Protein AF-A0A3D3BST7-F1 (afdb_monomer_lite)

Secondary structure (DSSP, 8-state):
-HHHHHHHHHHSHHHHHHHHHHHHHHSSS--SSHHHHHHHHHHHHHHHHHHHS-TT--S--SHHHHHHHHHHHHHHHHHHHHSTTTTTSPPPPP-HHHHHHHHHHHHHHHHHHGGGTT--HHHHHHHHHHH-THHHHHHHHHHHHHHTTSSS-B-TTSSBBTTTTS-HHHHHHHHHHHHHHT-S---TGGGHHHHHHHHHHHHHHHHHHHHHHHHHHHHHHHHHH-GGGHHHHHHHHHHHHHHHHHHSTHHHHHHTTTHHHHHHHHHHHHHHHHHHSSHHHHHHTHHHHHHHHHHHHHTT-GGGGGGGHHHHHHHHHHHHHH-HHHHHHHHHHHHHHHHHHHHHHHHHHHHHHT-SSHHHHHHHHHH--S-PPP--HHHHHHHHHHHHHHHHHS---HHHHHHHHHHHHHHHHHHHHHHHHHHHTT--TTT-HHHHHHHHHHHHHHHHHHHHHHHHHHHHHGGGS-HHHHHHHHHHHHHHHHHHHHTTT---S--GGGS---HHHHHHHHHHHHHH-HHHHHHHHHHHHTTTT-TTSEEEETT-S-HHHHHHHHHHH---BHHHHHHHHHS-SS--HHHHHHHHHHHHHH-TT--EEEE-SSHHHHHHHHHHHTTS-TTTEEE---

Foldseek 3Di:
DLVVLLVCCVVPLLVSVVVLLVCQQWQALDDQASLRSSLLSVLLLLLVLCVQAPQVDPRFLASVSLSVSSNVSSVVSNVNCVPPSSVPRDGHDHDPLNVVLVVLLVVQLCLQCVLVPPDDLLLLLLLLVLLALCLLLLLLQLQQCQVVSGSAGAAPLRFGFLSSLAQNSLSSVLNSVCCSPPNHDQASSSCSSSSSNSLSNLLSSLLSLLLVLLLVLLLVQCCVPPVVCSNQLSVQLSVLSSLCQQQAFSLSCSSLSVSLLSNLLSLLLSLLLQCQLDLVSLQPSVLSSLLSSLSSSCSRPNLLNQLSVLSLVSSLVSNCVVPVVRSVVSNCVSCVVNVVSSVVSVVSNCVSVVHPDDVVVLLVLLLALDRAGFFQLVLLLCLLVLQQVLLVPGPGPVRNSCSRNSSLVSLQVQLVSSQVSNVSNVHDSCSRRRSVSSSVSSNSSRSSVVSSVLSNVLSVVCVPDDPVVSVVVSVVCSVVSQCNRHPHPRPDDDDDPPDPRRNSVVSSVSSNVSSVVSVLSCLLVVQLVLCLVPLNAQGQAALDQALSSSSSSNSSNYRDHSLQNVCSVPQDPPCYDDVSLVVVVVSCVVDVSAAHEYEYPDVVRLVVNCVSPVPPDNNRYHDRDD

Structure (mmCIF, N/CA/C/O backbone):
data_AF-A0A3D3BST7-F1
#
_entry.id   AF-A0A3D3BST7-F1
#
loop_
_atom_site.group_PDB
_atom_site.id
_atom_site.type_symbol
_atom_site.label_atom_id
_atom_site.label_alt_id
_atom_site.label_comp_id
_atom_site.label_asym_id
_atom_site.label_entity_id
_atom_site.label_seq_id
_atom_site.pdbx_PDB_ins_code
_atom_site.Cartn_x
_atom_site.Cartn_y
_atom_site.Cartn_z
_atom_site.occupancy
_atom_site.B_iso_or_equiv
_atom_site.auth_seq_id
_atom_site.auth_comp_id
_atom_site.auth_asym_id
_atom_site.auth_atom_id
_atom_site.pdbx_PDB_model_num
ATOM 1 N N . MET A 1 1 ? -25.313 -20.152 1.873 1.00 79.75 1 MET A N 1
ATOM 2 C CA . MET A 1 1 ? -24.412 -19.038 1.507 1.00 79.75 1 MET A CA 1
ATOM 3 C C . MET A 1 1 ? -22.968 -19.513 1.411 1.00 79.75 1 MET A C 1
ATOM 5 O O . MET A 1 1 ? -22.490 -19.600 0.298 1.00 79.75 1 MET A O 1
ATOM 9 N N . ALA A 1 2 ? -22.305 -19.915 2.504 1.00 82.81 2 ALA A N 1
ATOM 10 C CA . ALA A 1 2 ? -20.903 -20.352 2.436 1.00 82.81 2 ALA A CA 1
ATOM 11 C C . ALA A 1 2 ? -20.659 -21.546 1.494 1.00 82.81 2 ALA A C 1
ATOM 13 O O . ALA A 1 2 ? -19.748 -21.493 0.681 1.00 82.81 2 ALA A O 1
ATOM 14 N N . VAL A 1 3 ? -21.521 -22.571 1.541 1.00 86.75 3 VAL A N 1
ATOM 15 C CA . VAL A 1 3 ? -21.468 -23.703 0.596 1.00 86.75 3 VAL A CA 1
ATOM 16 C C . VAL A 1 3 ? -21.628 -23.223 -0.848 1.00 86.75 3 VAL A C 1
ATOM 18 O O . VAL A 1 3 ? -20.828 -23.590 -1.690 1.00 86.75 3 VAL A O 1
ATOM 21 N N . LEU A 1 4 ? -22.595 -22.336 -1.117 1.00 89.62 4 LEU A N 1
ATOM 22 C CA . LEU A 1 4 ? -22.795 -21.748 -2.445 1.00 89.62 4 LEU A CA 1
ATOM 23 C C . LEU A 1 4 ? -21.565 -20.955 -2.911 1.00 89.62 4 LEU A C 1
ATOM 25 O O . LEU A 1 4 ? -21.159 -21.106 -4.053 1.00 89.62 4 LEU A O 1
ATOM 29 N N . ALA A 1 5 ? -20.961 -20.143 -2.037 1.00 89.50 5 ALA A N 1
ATOM 30 C CA . ALA A 1 5 ? -19.743 -19.399 -2.348 1.00 89.50 5 ALA A CA 1
ATOM 31 C C . ALA A 1 5 ? -18.591 -20.351 -2.700 1.00 89.50 5 ALA A C 1
ATOM 33 O O . ALA A 1 5 ? -17.942 -20.155 -3.719 1.00 89.50 5 ALA A O 1
ATOM 34 N N . ILE A 1 6 ? -18.396 -21.415 -1.911 1.00 92.56 6 ILE A N 1
ATOM 35 C CA . ILE A 1 6 ? -17.398 -22.457 -2.186 1.00 92.56 6 ILE A CA 1
ATOM 36 C C . ILE A 1 6 ? -17.685 -23.125 -3.531 1.00 92.56 6 ILE A C 1
ATOM 38 O O . IL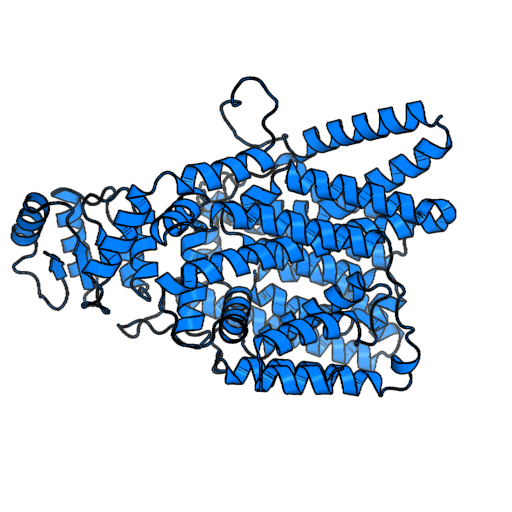E A 1 6 ? -16.806 -23.161 -4.379 1.00 92.56 6 ILE A O 1
ATOM 42 N N . THR A 1 7 ? -18.906 -23.600 -3.778 1.00 94.12 7 THR A N 1
ATOM 43 C CA . THR A 1 7 ? -19.263 -24.222 -5.061 1.00 94.12 7 THR A CA 1
ATOM 44 C C . THR A 1 7 ? -18.997 -23.276 -6.234 1.00 94.12 7 THR A C 1
ATOM 46 O O . THR A 1 7 ? -18.395 -23.680 -7.225 1.00 94.12 7 THR A O 1
ATOM 49 N N . MET A 1 8 ? -19.381 -22.004 -6.109 1.00 94.75 8 MET A N 1
ATOM 50 C CA . MET A 1 8 ? -19.156 -21.010 -7.156 1.00 94.75 8 MET A CA 1
ATOM 51 C C . MET A 1 8 ? -17.673 -20.676 -7.339 1.00 94.75 8 MET A C 1
ATOM 53 O O . MET A 1 8 ? -17.278 -20.448 -8.468 1.00 94.75 8 MET A O 1
ATOM 57 N N . LEU A 1 9 ? -16.822 -20.729 -6.307 1.00 93.31 9 LEU A N 1
ATOM 58 C CA . LEU A 1 9 ? -15.368 -20.551 -6.480 1.00 93.31 9 LEU A CA 1
ATOM 59 C C . LEU A 1 9 ? -14.758 -21.579 -7.442 1.00 93.31 9 LEU A C 1
ATOM 61 O O . LEU A 1 9 ? -13.786 -21.270 -8.123 1.00 93.31 9 LEU A O 1
ATOM 65 N N . TRP A 1 10 ? -15.328 -22.783 -7.508 1.00 94.38 10 TRP A N 1
ATOM 66 C CA . TRP A 1 10 ? -14.840 -23.852 -8.378 1.00 94.38 10 TRP A CA 1
ATOM 67 C C . TRP A 1 10 ? -15.523 -23.881 -9.748 1.00 94.38 10 TRP A C 1
ATOM 69 O O . TRP A 1 10 ? -14.864 -24.199 -10.732 1.00 94.38 10 TRP A O 1
ATOM 79 N N . VAL A 1 11 ? -16.814 -23.539 -9.820 1.00 93.25 11 VAL A N 1
ATOM 80 C CA . VAL A 1 11 ? -17.614 -23.623 -11.060 1.00 93.25 11 VAL A CA 1
ATOM 81 C C . VAL A 1 11 ? -17.645 -22.303 -11.839 1.00 93.25 11 VAL A C 1
ATOM 83 O O . VAL A 1 11 ? -17.629 -22.308 -13.064 1.00 93.25 11 VAL A O 1
ATOM 86 N N . ALA A 1 12 ? -17.689 -21.169 -11.141 1.00 91.94 12 ALA A N 1
ATOM 87 C CA . ALA A 1 12 ? -17.736 -19.824 -11.712 1.00 91.94 12 ALA A CA 1
ATOM 88 C C . ALA A 1 12 ? -16.895 -18.867 -10.839 1.00 91.94 12 ALA A C 1
ATOM 90 O O . ALA A 1 12 ? -17.468 -18.088 -10.066 1.00 91.94 12 ALA A O 1
ATOM 91 N N . PRO A 1 13 ? -15.547 -18.937 -10.914 1.00 88.94 13 PRO A N 1
ATOM 92 C CA . PRO A 1 13 ? -14.637 -18.330 -9.936 1.00 88.94 13 PRO A CA 1
ATOM 93 C C . PRO A 1 13 ? -14.919 -16.857 -9.633 1.00 88.94 13 PRO A C 1
ATOM 95 O O . PRO A 1 13 ? -14.942 -16.472 -8.466 1.00 88.94 13 PRO A O 1
ATOM 98 N N . PHE A 1 14 ? -15.252 -16.064 -10.655 1.00 87.81 14 PHE A N 1
ATOM 99 C CA . PHE A 1 14 ? -15.686 -14.673 -10.511 1.00 87.81 14 PHE A CA 1
ATOM 100 C C . PHE A 1 14 ? -16.887 -14.515 -9.561 1.00 87.81 14 PHE A C 1
ATOM 102 O O . PHE A 1 14 ? -16.846 -13.752 -8.594 1.00 87.81 14 PHE A O 1
ATOM 109 N N . VAL A 1 15 ? -17.956 -15.284 -9.792 1.00 91.06 15 VAL A N 1
ATOM 110 C CA . VAL A 1 15 ? -19.157 -15.287 -8.940 1.00 91.06 15 VAL A CA 1
ATOM 111 C C . VAL A 1 15 ? -18.799 -15.773 -7.536 1.00 91.06 15 VAL A C 1
ATOM 113 O O . VAL A 1 15 ? -19.250 -15.201 -6.542 1.00 91.06 15 VAL A O 1
ATOM 116 N N . GLY A 1 16 ? -17.948 -16.797 -7.442 1.00 91.25 16 GLY A N 1
ATOM 117 C CA . GLY A 1 16 ? -17.414 -17.296 -6.179 1.00 91.25 16 GLY A CA 1
ATOM 118 C C . GLY A 1 16 ? -16.675 -16.229 -5.373 1.00 91.25 16 GLY A C 1
ATOM 119 O O . GLY A 1 16 ? -16.929 -16.094 -4.177 1.00 91.25 16 GLY A O 1
ATOM 120 N N . ALA A 1 17 ? -15.820 -15.432 -6.016 1.00 88.19 17 ALA A N 1
ATOM 121 C CA . ALA A 1 17 ? -15.061 -14.353 -5.390 1.00 88.19 17 ALA A CA 1
ATOM 122 C C . ALA A 1 17 ? -15.975 -13.226 -4.881 1.00 88.19 17 ALA A C 1
ATOM 124 O O . ALA A 1 17 ? -15.814 -12.758 -3.751 1.00 88.19 17 ALA A O 1
ATOM 125 N N . VAL A 1 18 ? -16.998 -12.843 -5.653 1.00 90.31 18 VAL A N 1
ATOM 126 C CA . VAL A 1 18 ? -18.014 -11.871 -5.208 1.00 90.31 18 VAL A CA 1
ATOM 127 C C . VAL A 1 18 ? -18.781 -12.402 -3.993 1.00 90.31 18 VAL A C 1
ATOM 129 O O . VAL A 1 18 ? -18.941 -11.700 -2.991 1.00 90.31 18 VAL A O 1
ATOM 132 N N . LEU A 1 19 ? -19.219 -13.664 -4.029 1.00 91.62 19 LEU A N 1
ATOM 133 C CA . LEU A 1 19 ? -19.896 -14.292 -2.893 1.00 91.62 19 LEU A CA 1
ATOM 134 C C . LEU A 1 19 ? -18.975 -14.419 -1.675 1.00 91.62 19 LEU A C 1
ATOM 136 O O . LEU A 1 19 ? -19.433 -14.221 -0.549 1.00 91.62 19 LEU A O 1
ATOM 140 N N . PHE A 1 20 ? -17.687 -14.696 -1.877 1.00 90.88 20 PHE A N 1
ATOM 141 C CA . PHE A 1 20 ? -16.680 -14.696 -0.821 1.00 90.88 20 PHE A CA 1
ATOM 142 C C . PHE A 1 20 ? -16.565 -13.312 -0.169 1.00 90.88 20 PHE A C 1
ATOM 144 O O . PHE A 1 20 ? -16.636 -13.213 1.057 1.00 90.88 20 PHE A O 1
ATOM 151 N N . ALA A 1 21 ? -16.483 -12.238 -0.962 1.00 88.00 21 ALA A N 1
ATOM 152 C CA . ALA A 1 21 ? -16.437 -10.862 -0.464 1.00 88.00 21 ALA A CA 1
ATOM 153 C C . ALA A 1 21 ? -17.675 -10.512 0.390 1.00 88.00 21 ALA A C 1
ATOM 155 O O . ALA A 1 21 ? -17.567 -9.917 1.466 1.00 88.00 21 ALA A O 1
ATOM 156 N N . VAL A 1 22 ? -18.864 -10.957 -0.027 1.00 88.44 22 VAL A N 1
ATOM 157 C CA . VAL A 1 22 ? -20.087 -10.817 0.782 1.00 88.44 22 VAL A CA 1
ATOM 158 C C . VAL A 1 22 ? -20.003 -11.663 2.056 1.00 88.44 22 VAL A C 1
ATOM 160 O O . VAL A 1 22 ? -20.420 -11.221 3.132 1.00 88.44 22 VAL A O 1
ATOM 163 N N . ALA A 1 23 ? -19.449 -12.874 1.977 1.00 87.56 23 ALA A N 1
ATOM 164 C CA . ALA A 1 23 ? -19.351 -13.788 3.110 1.00 87.56 23 ALA A CA 1
ATOM 165 C C . ALA A 1 23 ? -18.454 -13.224 4.205 1.00 87.56 23 ALA A C 1
ATOM 167 O O . ALA A 1 23 ? -18.853 -13.215 5.367 1.00 87.56 23 ALA A O 1
ATOM 168 N N . VAL A 1 24 ? -17.289 -12.679 3.854 1.00 85.12 24 VAL A N 1
ATOM 169 C CA . VAL A 1 24 ? -16.361 -12.093 4.830 1.00 85.12 24 VAL A CA 1
ATOM 170 C C . VAL A 1 24 ? -16.932 -10.862 5.545 1.00 85.12 24 VAL A C 1
ATOM 172 O O . VAL A 1 24 ? -16.495 -10.550 6.652 1.00 85.12 24 VAL A O 1
ATOM 175 N N . ALA A 1 25 ? -17.945 -10.194 4.984 1.00 83.81 25 ALA A N 1
ATOM 176 C CA . ALA A 1 25 ? -18.662 -9.101 5.647 1.00 83.81 25 ALA A CA 1
ATOM 177 C C . ALA A 1 25 ? -19.849 -9.575 6.515 1.00 83.81 25 ALA A C 1
ATOM 179 O O . ALA A 1 25 ? -20.261 -8.881 7.448 1.00 83.81 25 ALA A O 1
ATOM 180 N N . THR A 1 26 ? -20.412 -10.756 6.237 1.00 84.56 26 THR A N 1
ATOM 181 C CA . THR A 1 26 ? -21.712 -11.192 6.788 1.00 84.56 26 THR A CA 1
ATOM 182 C C . THR A 1 26 ? -21.639 -12.412 7.702 1.00 84.56 26 THR A C 1
ATOM 184 O O . THR A 1 26 ? -22.423 -12.509 8.646 1.00 84.56 26 THR A O 1
ATOM 187 N N . VAL A 1 27 ? -20.697 -13.320 7.464 1.00 82.81 27 VAL A N 1
ATOM 188 C CA . VAL A 1 27 ? -20.560 -14.599 8.168 1.00 82.81 27 VAL A CA 1
ATOM 189 C C . VAL A 1 27 ? -19.748 -14.494 9.461 1.00 82.81 27 VAL A C 1
ATOM 191 O O . VAL A 1 27 ? -20.192 -15.066 10.452 1.00 82.81 27 VAL A O 1
ATOM 194 N N . PRO A 1 28 ? -18.589 -13.811 9.528 1.00 84.19 28 PRO A N 1
ATOM 195 C CA . PRO A 1 28 ? -17.709 -13.963 10.677 1.00 84.19 28 PRO A CA 1
ATOM 196 C C . PRO A 1 28 ? -18.322 -13.541 12.021 1.00 84.19 28 PRO A C 1
ATOM 198 O O . PRO A 1 28 ? -19.088 -12.574 12.084 1.00 84.19 28 PRO A O 1
ATOM 201 N N . PRO A 1 29 ? -17.914 -14.179 13.131 1.00 83.75 29 PRO A N 1
ATOM 202 C CA . PRO A 1 29 ? -18.459 -13.912 14.459 1.00 83.75 29 PRO A CA 1
ATOM 203 C C . PRO A 1 29 ? -17.776 -12.736 15.174 1.00 83.75 29 PRO A C 1
ATOM 205 O O . PRO A 1 29 ? -17.702 -12.690 16.401 1.00 83.75 29 PRO A O 1
ATOM 208 N N . TRP A 1 30 ? -17.248 -11.774 14.423 1.00 87.06 30 TRP A N 1
ATOM 209 C CA . TRP A 1 30 ? -16.651 -10.547 14.948 1.00 87.06 30 TRP A CA 1
ATOM 210 C C . TRP A 1 30 ? -17.377 -9.321 14.401 1.00 87.06 30 TRP A C 1
ATOM 212 O O . TRP A 1 30 ? -18.342 -9.440 13.653 1.00 87.06 30 TRP A O 1
ATOM 222 N N . GLY A 1 31 ? -16.936 -8.132 14.807 1.00 83.94 31 GLY A N 1
ATOM 223 C CA . GLY A 1 31 ? -17.440 -6.869 14.281 1.00 83.94 31 GLY A CA 1
ATOM 224 C C . GLY A 1 31 ? -18.820 -6.448 14.806 1.00 83.94 31 GLY A C 1
ATOM 225 O O . GLY A 1 31 ? -19.716 -7.259 15.025 1.00 83.94 31 GLY A O 1
ATOM 226 N N . ARG A 1 32 ? -19.001 -5.140 15.016 1.00 86.06 32 ARG A N 1
ATOM 227 C CA . ARG A 1 32 ? -20.287 -4.535 15.433 1.00 86.06 32 ARG A CA 1
ATOM 228 C C . ARG A 1 32 ? -21.113 -3.964 14.277 1.00 86.06 32 ARG A C 1
ATOM 230 O O . ARG A 1 32 ? -22.284 -3.644 14.479 1.00 86.06 32 ARG A O 1
ATOM 237 N N . THR A 1 33 ? -20.496 -3.763 13.117 1.00 89.69 33 THR A N 1
ATOM 238 C CA . THR A 1 33 ? -21.109 -3.248 11.882 1.00 89.69 33 THR A CA 1
ATOM 239 C C . THR A 1 33 ? -20.620 -4.073 10.698 1.00 89.69 33 THR A C 1
ATOM 241 O O . THR A 1 33 ? -19.675 -4.851 10.849 1.00 89.69 33 THR A O 1
ATOM 244 N N . LEU A 1 34 ? -21.249 -3.906 9.533 1.00 90.06 34 LEU A N 1
ATOM 245 C CA . LEU A 1 34 ? -20.813 -4.580 8.308 1.00 90.06 34 LEU A CA 1
ATOM 246 C C . LEU A 1 34 ? -19.406 -4.124 7.899 1.00 90.06 34 LEU A C 1
ATOM 248 O O . LEU A 1 34 ? -18.557 -4.972 7.637 1.00 90.06 34 LEU A O 1
ATOM 252 N N . ALA A 1 35 ? -19.117 -2.817 7.959 1.00 91.88 35 ALA A N 1
ATOM 253 C CA . ALA A 1 35 ? -17.775 -2.304 7.678 1.00 91.88 35 ALA A CA 1
ATOM 254 C C . ALA A 1 35 ? -16.714 -2.866 8.643 1.00 91.88 35 ALA A C 1
ATOM 256 O O . ALA A 1 35 ? -15.669 -3.343 8.211 1.00 91.88 35 ALA A O 1
ATOM 257 N N . GLU A 1 36 ? -16.998 -2.900 9.952 1.00 92.75 36 GLU A N 1
ATOM 258 C CA . GLU A 1 36 ? -16.063 -3.455 10.941 1.00 92.75 36 GLU A CA 1
ATOM 259 C C . GLU A 1 36 ? -15.790 -4.947 10.691 1.00 92.75 36 GLU A C 1
ATOM 261 O O . GLU A 1 36 ? -14.663 -5.406 10.866 1.00 92.75 36 GLU A O 1
ATOM 266 N N . ARG A 1 37 ? -16.811 -5.707 10.273 1.00 92.06 37 ARG A N 1
ATOM 267 C CA . ARG A 1 37 ? -16.658 -7.116 9.888 1.00 92.06 37 ARG A CA 1
ATOM 268 C C . ARG A 1 37 ? -15.747 -7.274 8.684 1.00 92.06 37 ARG A C 1
ATOM 270 O O . ARG A 1 37 ? -14.786 -8.030 8.777 1.00 92.06 37 ARG A O 1
ATOM 277 N N . ALA A 1 38 ? -16.023 -6.538 7.610 1.00 92.06 38 ALA A N 1
ATOM 278 C CA . ALA A 1 38 ? -15.230 -6.580 6.387 1.00 92.06 38 ALA A CA 1
ATOM 279 C C . ALA A 1 38 ? -13.757 -6.235 6.658 1.00 92.06 38 ALA A C 1
ATOM 281 O O . ALA A 1 38 ? -12.868 -6.958 6.216 1.00 92.06 38 ALA A O 1
ATOM 282 N N . ILE A 1 39 ? -13.496 -5.198 7.460 1.00 95.00 39 ILE A N 1
ATOM 283 C CA . ILE A 1 39 ? -12.138 -4.777 7.824 1.00 95.00 39 ILE A CA 1
ATOM 284 C C . ILE A 1 39 ? -11.414 -5.865 8.622 1.00 95.00 39 ILE A C 1
ATOM 286 O O . ILE A 1 39 ? -10.317 -6.262 8.242 1.00 95.00 39 ILE A O 1
ATOM 290 N N . VAL A 1 40 ? -12.014 -6.388 9.700 1.00 94.44 40 VAL A N 1
ATOM 291 C CA . VAL A 1 40 ? -11.373 -7.446 10.505 1.00 94.44 40 VAL A CA 1
ATOM 292 C C . VAL A 1 40 ? -11.100 -8.685 9.651 1.00 94.44 40 VAL A C 1
ATOM 294 O O . VAL A 1 40 ? -10.018 -9.257 9.742 1.00 94.44 40 VAL A O 1
ATOM 297 N N . SER A 1 41 ? -12.042 -9.082 8.795 1.00 93.31 41 SER A N 1
ATOM 298 C CA . SER A 1 41 ? -11.850 -10.225 7.902 1.00 93.31 41 SER A CA 1
ATOM 299 C C . SER A 1 41 ? -10.746 -9.984 6.877 1.00 93.31 41 SER A C 1
ATOM 301 O O . SER A 1 41 ? -9.966 -10.890 6.618 1.00 93.31 41 SER A O 1
ATOM 303 N N . THR A 1 42 ? -10.633 -8.766 6.344 1.00 93.94 42 THR A N 1
ATOM 304 C CA . THR A 1 42 ? -9.558 -8.396 5.410 1.00 93.94 42 THR A CA 1
ATOM 305 C C . THR A 1 42 ? -8.191 -8.508 6.084 1.00 93.94 42 THR A C 1
ATOM 307 O O . THR A 1 42 ? -7.290 -9.112 5.515 1.00 93.94 42 THR A O 1
ATOM 310 N N . ILE A 1 43 ? -8.055 -8.041 7.333 1.00 95.81 43 ILE A N 1
ATOM 311 C CA . ILE A 1 43 ? -6.823 -8.209 8.128 1.00 95.81 43 ILE A CA 1
ATOM 312 C C . ILE A 1 43 ? -6.473 -9.694 8.287 1.00 95.81 43 ILE A C 1
ATOM 314 O O . ILE A 1 43 ? -5.316 -10.079 8.133 1.00 95.81 43 ILE A O 1
ATOM 318 N N . VAL A 1 44 ? -7.470 -10.534 8.580 1.00 93.69 44 VAL A N 1
ATOM 319 C CA . VAL A 1 44 ? -7.270 -11.982 8.735 1.00 93.69 44 VAL A CA 1
ATOM 320 C C . VAL A 1 44 ? -6.832 -12.625 7.421 1.00 93.69 44 VAL A C 1
ATOM 322 O O . VAL A 1 44 ? -5.874 -13.392 7.424 1.00 93.69 44 VAL A O 1
ATOM 325 N N . VAL A 1 45 ? -7.489 -12.299 6.305 1.00 93.62 45 VAL A N 1
ATOM 326 C CA . VAL A 1 45 ? -7.150 -12.829 4.975 1.00 93.62 45 VAL A CA 1
ATOM 327 C C . VAL A 1 45 ? -5.752 -12.384 4.551 1.00 93.62 45 VAL A C 1
ATOM 329 O O . VAL A 1 45 ? -4.974 -13.213 4.089 1.00 93.62 45 VAL A O 1
ATOM 332 N N . MET A 1 46 ? -5.392 -11.117 4.765 1.00 95.38 46 MET A N 1
ATOM 333 C CA . MET A 1 46 ? -4.048 -10.608 4.476 1.00 95.38 46 MET A CA 1
ATOM 334 C C . MET A 1 46 ? -2.980 -11.301 5.327 1.00 95.38 46 MET A C 1
ATOM 336 O O . MET A 1 46 ? -1.973 -11.749 4.788 1.00 95.38 46 MET A O 1
ATOM 340 N N . GLY A 1 47 ? -3.206 -11.443 6.638 1.00 94.50 47 GLY A N 1
ATOM 341 C CA . GLY A 1 47 ? -2.279 -12.149 7.526 1.00 94.50 47 GLY A CA 1
ATOM 342 C C . GLY A 1 47 ? -2.125 -13.626 7.164 1.00 94.50 47 GLY A C 1
ATOM 343 O O . GLY A 1 47 ? -1.014 -14.142 7.156 1.00 94.50 47 GLY A O 1
ATOM 344 N N . ALA A 1 48 ? -3.221 -14.299 6.805 1.00 93.75 48 ALA A N 1
ATOM 345 C CA . ALA A 1 48 ? -3.182 -15.680 6.333 1.00 93.75 48 ALA A CA 1
ATOM 346 C C . ALA A 1 48 ? -2.452 -15.808 4.988 1.00 93.75 48 ALA A C 1
ATOM 348 O O . ALA A 1 48 ? -1.673 -16.738 4.812 1.00 93.75 48 ALA A O 1
ATOM 349 N N . THR A 1 49 ? -2.650 -14.857 4.070 1.00 94.69 49 THR A N 1
ATOM 350 C CA . THR A 1 49 ? -1.933 -14.821 2.786 1.00 94.69 49 THR A CA 1
ATOM 351 C C . THR A 1 49 ? -0.433 -14.672 3.021 1.00 94.69 49 THR A C 1
ATOM 353 O O . THR A 1 49 ? 0.341 -15.457 2.494 1.00 94.69 49 THR A O 1
ATOM 356 N N . ALA A 1 50 ? -0.025 -13.739 3.883 1.00 92.25 50 ALA A N 1
ATOM 357 C CA . ALA A 1 50 ? 1.382 -13.523 4.215 1.00 92.25 50 ALA A CA 1
ATOM 358 C C . ALA A 1 50 ? 2.046 -14.742 4.889 1.00 92.25 50 ALA A C 1
ATOM 360 O O . ALA A 1 50 ? 3.247 -14.941 4.742 1.00 92.25 50 ALA A O 1
ATOM 361 N N . LEU A 1 51 ? 1.276 -15.563 5.613 1.00 89.94 51 LEU A N 1
ATOM 362 C CA . LEU A 1 51 ? 1.765 -16.810 6.214 1.00 89.94 51 LEU A CA 1
ATOM 363 C C . LEU A 1 51 ? 1.857 -17.969 5.215 1.00 89.94 51 LEU A C 1
ATOM 365 O O . LEU A 1 51 ? 2.780 -18.771 5.305 1.00 89.94 51 LEU A O 1
ATOM 369 N N . LEU A 1 52 ? 0.880 -18.099 4.315 1.00 91.44 52 LEU A N 1
ATOM 370 C CA . LEU A 1 52 ? 0.786 -19.226 3.379 1.00 91.44 52 LEU A CA 1
ATOM 371 C C . LEU A 1 52 ? 1.626 -19.024 2.120 1.00 91.44 52 LEU A C 1
ATOM 373 O O . LEU A 1 52 ? 2.124 -19.994 1.555 1.00 91.44 52 LEU A O 1
ATOM 377 N N . PHE A 1 53 ? 1.795 -17.772 1.710 1.00 91.88 53 PHE A N 1
ATOM 378 C CA . PHE A 1 53 ? 2.592 -17.350 0.567 1.00 91.88 53 PHE A CA 1
ATOM 379 C C . PHE A 1 53 ? 3.675 -16.375 1.057 1.00 91.88 53 PHE A C 1
ATOM 381 O O . PHE A 1 53 ? 3.649 -15.190 0.702 1.00 91.88 53 PHE A O 1
ATOM 388 N N . PRO A 1 54 ? 4.579 -16.827 1.950 1.00 85.81 54 PRO A N 1
ATOM 389 C CA . PRO A 1 54 ? 5.640 -15.971 2.454 1.00 85.81 54 PRO A CA 1
ATOM 390 C C . PRO A 1 54 ? 6.567 -15.569 1.306 1.00 85.81 54 PRO A C 1
ATOM 392 O O . PRO A 1 54 ? 6.615 -16.228 0.268 1.00 85.81 54 PRO A O 1
ATOM 395 N N . ARG A 1 55 ? 7.325 -14.488 1.502 1.00 80.44 55 ARG A N 1
ATOM 396 C CA . ARG A 1 55 ? 8.394 -14.106 0.576 1.00 80.44 55 ARG A CA 1
ATOM 397 C C . ARG A 1 55 ? 9.372 -15.267 0.398 1.00 80.44 55 ARG A C 1
ATOM 399 O O . ARG A 1 55 ? 9.679 -15.959 1.365 1.00 80.44 55 ARG A O 1
ATOM 406 N N . ALA A 1 56 ? 9.820 -15.461 -0.841 1.00 77.94 56 ALA A N 1
ATOM 407 C CA . ALA A 1 56 ? 10.671 -16.579 -1.230 1.00 77.94 56 ALA A CA 1
ATOM 408 C C . ALA A 1 56 ? 10.100 -17.963 -0.835 1.00 77.94 56 ALA A C 1
ATOM 410 O O . ALA A 1 56 ? 10.837 -18.928 -0.635 1.00 77.94 56 ALA A O 1
ATOM 411 N N . GLY A 1 57 ? 8.774 -18.058 -0.703 1.00 79.75 57 GLY A N 1
ATOM 412 C CA . GLY A 1 57 ? 8.070 -19.284 -0.365 1.00 79.75 57 GLY A CA 1
ATOM 413 C C . GLY A 1 57 ? 7.922 -20.216 -1.563 1.00 79.75 57 GLY A C 1
ATOM 414 O O . GLY A 1 57 ? 7.885 -19.781 -2.711 1.00 79.75 57 GLY A O 1
ATOM 415 N N . SER A 1 58 ? 7.777 -21.509 -1.276 1.00 85.62 58 SER A N 1
ATOM 416 C CA . SER A 1 58 ? 7.558 -22.558 -2.280 1.00 85.62 58 SER A CA 1
ATOM 417 C C . SER A 1 58 ? 6.086 -22.810 -2.609 1.00 85.62 58 SER A C 1
ATOM 419 O O . SER A 1 58 ? 5.789 -23.636 -3.469 1.00 85.62 58 SER A O 1
ATOM 421 N N . THR A 1 59 ? 5.156 -22.142 -1.920 1.00 91.44 59 THR A N 1
ATOM 422 C CA . THR A 1 59 ? 3.722 -22.283 -2.184 1.00 91.44 59 THR A CA 1
ATOM 423 C C . THR A 1 59 ? 3.386 -21.662 -3.544 1.00 91.44 59 THR A C 1
ATOM 425 O O . THR A 1 59 ? 3.573 -20.452 -3.695 1.00 91.44 59 THR A O 1
ATOM 428 N N . PRO A 1 60 ? 2.844 -22.434 -4.505 1.00 94.19 60 PRO A N 1
ATOM 429 C CA . PRO A 1 60 ? 2.494 -21.907 -5.822 1.00 94.19 60 PRO A CA 1
ATOM 430 C C . PRO A 1 60 ? 1.421 -20.822 -5.739 1.00 94.19 60 PRO A C 1
ATOM 432 O O . PRO A 1 60 ? 0.443 -20.967 -5.006 1.00 94.19 60 PRO A O 1
ATOM 435 N N . VAL A 1 61 ? 1.562 -19.759 -6.521 1.00 95.38 61 VAL A N 1
ATOM 436 C CA . VAL A 1 61 ? 0.609 -18.654 -6.662 1.00 95.38 61 VAL A CA 1
ATOM 437 C C . VAL A 1 61 ? -0.128 -18.840 -7.986 1.00 95.38 61 VAL A C 1
ATOM 439 O O . VAL A 1 61 ? 0.321 -18.347 -9.010 1.00 95.38 61 VAL A O 1
ATOM 442 N N . ASN A 1 62 ? -1.240 -19.577 -7.975 1.00 95.06 62 ASN A N 1
ATOM 443 C CA . ASN A 1 62 ? -1.995 -19.907 -9.183 1.00 95.06 62 ASN A CA 1
ATOM 444 C C . ASN A 1 62 ? -3.491 -20.108 -8.910 1.00 95.06 62 ASN A C 1
ATOM 446 O O . ASN A 1 62 ? -3.990 -19.882 -7.801 1.00 95.06 62 ASN A O 1
ATOM 450 N N . ASP A 1 63 ? -4.231 -20.504 -9.944 1.00 93.44 63 ASP A N 1
ATOM 451 C CA . ASP A 1 63 ? -5.684 -20.650 -9.914 1.00 93.44 63 ASP A CA 1
ATOM 452 C C . ASP A 1 63 ? -6.163 -21.734 -8.933 1.00 93.44 63 ASP A C 1
ATOM 454 O O . ASP A 1 63 ? -7.188 -21.559 -8.264 1.00 93.44 63 ASP A O 1
ATOM 458 N N . ILE A 1 64 ? -5.416 -22.828 -8.791 1.00 94.12 64 ILE A N 1
ATOM 459 C CA . ILE A 1 64 ? -5.721 -23.887 -7.828 1.00 94.12 64 ILE A CA 1
ATOM 460 C C . ILE A 1 64 ? -5.464 -23.383 -6.409 1.00 94.12 64 ILE A C 1
ATOM 462 O O . ILE A 1 64 ? -6.341 -23.504 -5.544 1.00 94.12 64 ILE A O 1
ATOM 466 N N . SER A 1 65 ? -4.287 -22.804 -6.150 1.00 94.88 65 SER A N 1
ATOM 467 C CA . SER A 1 65 ? -3.904 -22.408 -4.794 1.00 94.88 65 SER A CA 1
ATOM 468 C C . SER A 1 65 ? -4.825 -21.327 -4.231 1.00 94.88 65 SER A C 1
ATOM 470 O O . SER A 1 65 ? -5.239 -21.429 -3.072 1.00 94.88 65 SER A O 1
ATOM 472 N N . VAL A 1 66 ? -5.261 -20.363 -5.052 1.00 94.56 66 VAL A N 1
ATOM 473 C CA . VAL A 1 66 ? -6.222 -19.341 -4.617 1.00 94.56 66 VAL A CA 1
ATOM 474 C C . VAL A 1 66 ? -7.600 -19.930 -4.294 1.00 94.56 66 VAL A C 1
ATOM 476 O O . VAL A 1 66 ? -8.187 -19.592 -3.262 1.00 94.56 66 VAL A O 1
ATOM 479 N N . ARG A 1 67 ? -8.126 -20.855 -5.108 1.00 94.44 67 ARG A N 1
ATOM 480 C CA . ARG A 1 67 ? -9.442 -21.479 -4.860 1.00 94.44 67 ARG A CA 1
ATOM 481 C C . ARG A 1 67 ? -9.422 -22.353 -3.613 1.00 94.44 67 ARG A C 1
ATOM 483 O O . ARG A 1 67 ? -10.361 -22.302 -2.812 1.00 94.44 67 ARG A O 1
ATOM 490 N N . VAL A 1 68 ? -8.347 -23.116 -3.414 1.00 95.44 68 VAL A N 1
ATOM 491 C CA . VAL A 1 68 ? -8.130 -23.913 -2.198 1.00 95.44 68 VAL A CA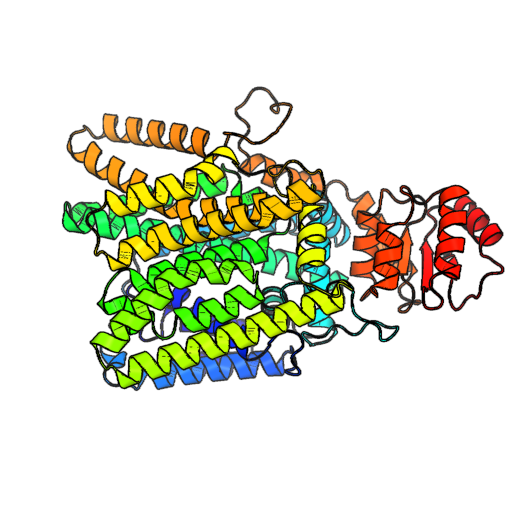 1
ATOM 492 C C . VAL A 1 68 ? -8.035 -22.998 -0.979 1.00 95.44 68 VAL A C 1
ATOM 494 O O . VAL A 1 68 ? -8.753 -23.213 -0.002 1.00 95.44 68 VAL A O 1
ATOM 497 N N . PHE A 1 69 ? -7.226 -21.940 -1.049 1.00 94.56 69 PHE A N 1
ATOM 498 C CA . PHE A 1 69 ? -7.075 -20.972 0.035 1.00 94.56 69 PHE A CA 1
ATOM 499 C C . PHE A 1 69 ? -8.414 -20.338 0.435 1.00 94.56 69 PHE A C 1
ATOM 501 O O . PHE A 1 69 ? -8.805 -20.407 1.604 1.00 94.56 69 PHE A O 1
ATOM 508 N N . LEU A 1 70 ? -9.166 -19.785 -0.522 1.00 93.69 70 LEU A N 1
ATOM 509 C CA . LEU A 1 70 ? -10.468 -19.174 -0.243 1.00 93.69 70 LEU A CA 1
ATOM 510 C C . LEU A 1 70 ? -11.489 -20.194 0.278 1.00 93.69 70 LEU A C 1
ATOM 512 O O . LEU A 1 70 ? -12.282 -19.870 1.167 1.00 93.69 70 LEU A O 1
ATOM 516 N N . THR A 1 71 ? -11.442 -21.440 -0.206 1.00 94.56 71 THR A N 1
ATOM 517 C CA . THR A 1 71 ? -12.266 -22.539 0.323 1.00 94.56 71 THR A CA 1
ATOM 518 C C . THR A 1 71 ? -11.947 -22.801 1.795 1.00 94.56 71 THR A C 1
ATOM 520 O O . THR A 1 71 ? -12.864 -22.847 2.616 1.00 94.56 71 THR A O 1
ATOM 523 N N . ILE A 1 72 ? -10.664 -22.905 2.157 1.00 93.56 72 ILE A N 1
ATOM 524 C CA . ILE A 1 72 ? -10.226 -23.102 3.546 1.00 93.56 72 ILE A CA 1
ATOM 525 C C . ILE A 1 72 ? -10.690 -21.937 4.421 1.00 93.56 72 ILE A C 1
ATOM 527 O O . ILE A 1 72 ? -11.282 -22.171 5.476 1.00 93.56 72 ILE A O 1
ATOM 531 N N . VAL A 1 73 ? -10.500 -20.689 3.978 1.00 91.31 73 VAL A N 1
ATOM 532 C CA . VAL A 1 73 ? -10.966 -19.507 4.721 1.00 91.31 73 VAL A CA 1
ATOM 533 C C . VAL A 1 73 ? -12.476 -19.578 4.960 1.00 91.31 73 VAL A C 1
ATOM 535 O O . VAL A 1 73 ? -12.932 -19.374 6.086 1.00 91.31 73 VAL A O 1
ATOM 538 N N . MET A 1 74 ? -13.264 -19.930 3.942 1.00 90.38 74 MET A N 1
ATOM 539 C CA . MET A 1 74 ? -14.714 -20.078 4.079 1.00 90.38 74 MET A CA 1
ATOM 540 C C . MET A 1 74 ? -15.112 -21.187 5.051 1.00 90.38 74 MET A C 1
ATOM 542 O O . MET A 1 74 ? -16.003 -20.979 5.879 1.00 90.38 74 MET A O 1
ATOM 546 N N . VAL A 1 75 ? -14.453 -22.345 4.987 1.00 91.31 75 VAL A N 1
ATOM 547 C CA . VAL A 1 75 ? -14.689 -23.456 5.918 1.00 91.31 75 VAL A CA 1
ATOM 548 C C . VAL A 1 75 ? -14.373 -23.024 7.348 1.00 91.31 75 VAL A C 1
ATOM 550 O O . VAL A 1 75 ? -15.204 -23.216 8.236 1.00 91.31 75 VAL A O 1
ATOM 553 N N . VAL A 1 76 ? -13.234 -22.366 7.574 1.00 89.00 76 VAL A N 1
ATOM 554 C CA . VAL A 1 76 ? -12.854 -21.838 8.892 1.00 89.00 76 VAL A CA 1
ATOM 555 C C . VAL A 1 76 ? -13.898 -20.843 9.398 1.00 89.00 76 VAL A C 1
ATOM 557 O O . VAL A 1 76 ? -14.361 -20.976 10.531 1.00 89.00 76 VAL A O 1
ATOM 560 N N . LEU A 1 77 ? -14.349 -19.896 8.568 1.00 85.88 77 LEU A N 1
ATOM 561 C CA . LEU A 1 77 ? -15.396 -18.939 8.945 1.00 85.88 77 LEU A CA 1
ATOM 562 C C . LEU A 1 77 ? -16.707 -19.631 9.347 1.00 85.88 77 LEU A C 1
ATOM 564 O O . LEU A 1 77 ? -17.357 -19.209 10.308 1.00 85.88 77 LEU A O 1
ATOM 568 N N . VAL A 1 78 ? -17.099 -20.702 8.654 1.00 84.75 78 VAL A N 1
ATOM 569 C CA . VAL A 1 78 ? -18.286 -21.498 9.008 1.00 84.75 78 VAL A CA 1
ATOM 570 C C . VAL A 1 78 ? -18.077 -22.240 10.327 1.00 84.75 78 VAL A C 1
ATOM 572 O O . VAL A 1 78 ? -18.928 -22.148 11.212 1.00 84.75 78 VAL A O 1
ATOM 575 N N . VAL A 1 79 ? -16.944 -22.924 10.498 1.00 86.56 79 VAL A N 1
ATOM 576 C CA . VAL A 1 79 ? -16.617 -23.674 11.722 1.00 86.56 79 VAL A CA 1
ATOM 577 C C . VAL A 1 79 ? -16.571 -22.748 12.935 1.00 86.56 79 VAL A C 1
ATOM 579 O O . VAL A 1 79 ? -17.129 -23.073 13.982 1.00 86.56 79 VAL A O 1
ATOM 582 N N . MET A 1 80 ? -16.004 -21.548 12.794 1.00 82.81 80 MET A N 1
ATOM 583 C CA . MET A 1 80 ? -15.999 -20.551 13.865 1.00 82.81 80 MET A CA 1
ATOM 584 C C . MET A 1 80 ? -17.413 -20.156 14.305 1.00 82.81 80 MET A C 1
ATOM 586 O O . MET A 1 80 ? -17.633 -19.925 15.491 1.00 82.81 80 MET A O 1
ATOM 590 N N . ASN A 1 81 ? -18.389 -20.134 13.394 1.00 78.44 81 ASN A N 1
ATOM 591 C CA . ASN A 1 81 ? -19.793 -19.875 13.727 1.00 78.44 81 ASN A CA 1
ATOM 592 C C . ASN A 1 81 ? -20.500 -21.050 14.418 1.00 78.44 81 ASN A C 1
ATOM 594 O O . ASN A 1 81 ? -21.579 -20.871 14.987 1.00 78.44 81 ASN A O 1
ATOM 598 N N . LEU A 1 82 ? -19.911 -22.247 14.426 1.00 82.19 82 LEU A N 1
ATOM 599 C CA . LEU A 1 82 ? -20.432 -23.370 15.205 1.00 82.19 82 LEU A CA 1
ATOM 600 C C . LEU A 1 82 ? -20.119 -23.231 16.700 1.00 82.19 82 LEU A C 1
ATOM 602 O O . LEU A 1 82 ? -20.813 -23.843 17.513 1.00 82.19 82 LEU A O 1
ATOM 606 N N . LEU A 1 83 ? -19.153 -22.384 17.077 1.00 79.12 83 LEU A N 1
ATOM 607 C CA . LEU A 1 83 ? -18.817 -22.129 18.475 1.00 79.12 83 LEU A CA 1
ATOM 608 C C . LEU A 1 83 ? -20.008 -21.473 19.212 1.00 79.12 83 LEU A C 1
ATOM 610 O O . LEU A 1 83 ? -20.537 -20.457 18.751 1.00 79.12 83 LEU A O 1
ATOM 614 N N . PRO A 1 84 ? -20.424 -21.974 20.393 1.00 70.81 84 PRO A N 1
ATOM 615 C CA . PRO A 1 84 ? -21.583 -21.442 21.122 1.00 70.81 84 PRO A CA 1
ATOM 616 C C . PRO A 1 84 ? -21.490 -19.945 21.450 1.00 70.81 84 PRO A C 1
ATOM 618 O O . PRO A 1 84 ? -22.499 -19.243 21.502 1.00 70.81 84 PRO A O 1
ATOM 621 N N . THR A 1 85 ? -20.276 -19.442 21.665 1.00 69.12 85 THR A N 1
ATOM 622 C CA . THR A 1 85 ? -19.980 -18.024 21.906 1.00 69.12 85 THR A CA 1
ATOM 623 C C . THR A 1 85 ? -20.114 -17.168 20.646 1.00 69.12 85 THR A C 1
ATOM 625 O O . THR A 1 85 ? -20.543 -16.020 20.749 1.00 69.12 85 THR A O 1
ATOM 628 N N . ALA A 1 86 ? -19.809 -17.725 19.473 1.00 66.88 86 ALA A N 1
ATOM 629 C CA . ALA A 1 86 ? -19.931 -17.069 18.174 1.00 66.88 86 ALA A CA 1
ATOM 630 C C . ALA A 1 86 ? -21.394 -16.943 17.721 1.00 66.88 86 ALA A C 1
ATOM 632 O O . ALA A 1 86 ? -21.802 -15.876 17.266 1.00 66.88 86 ALA A O 1
ATOM 633 N N . ARG A 1 87 ? -22.222 -17.974 17.960 1.00 64.88 87 ARG A N 1
ATOM 634 C CA . ARG A 1 87 ? -23.670 -17.964 17.648 1.00 64.88 87 ARG A CA 1
ATOM 635 C C . ARG A 1 87 ? -24.454 -16.845 18.336 1.00 64.88 87 ARG A C 1
ATOM 637 O O . ARG A 1 87 ? -25.542 -16.490 17.900 1.00 64.88 87 ARG A O 1
ATOM 644 N N . ARG A 1 88 ? -23.919 -16.296 19.431 1.00 69.88 88 ARG A N 1
ATOM 645 C CA . ARG A 1 88 ? -24.541 -15.205 20.196 1.00 69.88 88 ARG A CA 1
ATOM 646 C C . ARG A 1 88 ? -24.236 -13.817 19.629 1.00 69.88 88 ARG A C 1
ATOM 648 O O . ARG A 1 88 ? -24.727 -12.832 20.177 1.00 69.88 88 ARG A O 1
ATOM 655 N N . VAL A 1 89 ? -23.419 -13.712 18.579 1.00 72.69 89 VAL A N 1
ATOM 656 C CA . VAL A 1 89 ? -23.108 -12.433 17.933 1.00 72.69 89 VAL A CA 1
ATOM 657 C C . VAL A 1 89 ? -24.222 -12.107 16.934 1.00 72.69 89 VAL A C 1
ATOM 659 O O . VAL A 1 89 ? -24.348 -12.797 15.925 1.00 72.69 89 VAL A O 1
ATOM 662 N N . PRO A 1 90 ? -25.053 -11.079 17.191 1.00 77.00 90 PRO A N 1
ATOM 663 C CA . PRO A 1 90 ? -26.172 -10.761 16.316 1.00 77.00 90 PRO A CA 1
ATOM 664 C C . PRO A 1 90 ? -25.681 -10.247 14.962 1.00 77.00 90 PRO A C 1
ATOM 666 O O . PRO A 1 90 ? -24.662 -9.557 14.877 1.00 77.00 90 PRO A O 1
ATOM 669 N N . PHE A 1 91 ? -26.450 -10.530 13.910 1.00 82.19 91 PHE A N 1
ATOM 670 C CA . PHE A 1 91 ? -26.212 -9.946 12.596 1.00 82.19 91 PHE A CA 1
ATOM 671 C C . PHE A 1 91 ? -26.388 -8.415 12.663 1.00 82.19 91 PHE A C 1
ATOM 673 O O . PHE A 1 91 ? -27.426 -7.941 13.143 1.00 82.19 91 PHE A O 1
ATOM 680 N N . PRO A 1 92 ? -25.393 -7.617 12.235 1.00 84.12 92 PRO A N 1
ATOM 681 C CA . PRO A 1 92 ? -25.485 -6.167 12.315 1.00 84.12 92 PRO A CA 1
ATOM 682 C C . PRO A 1 92 ? -26.507 -5.628 11.309 1.00 84.12 92 PRO A C 1
ATOM 684 O O . PRO A 1 92 ? -26.553 -6.050 10.157 1.00 84.12 92 PRO A O 1
ATOM 687 N N . ARG A 1 93 ? -27.310 -4.645 11.731 1.00 85.31 93 ARG A N 1
ATOM 688 C CA . ARG A 1 93 ? -28.172 -3.897 10.805 1.00 85.31 93 ARG A CA 1
ATOM 689 C C . ARG A 1 93 ? -27.321 -2.926 9.974 1.00 85.31 93 ARG A C 1
ATOM 691 O O . ARG A 1 93 ? -26.467 -2.266 10.578 1.00 85.31 93 ARG A O 1
ATOM 698 N N . PRO A 1 94 ? -27.570 -2.795 8.656 1.00 86.62 94 PRO A N 1
ATOM 699 C CA . PRO A 1 94 ? -26.925 -1.779 7.830 1.00 86.62 94 PRO A CA 1
ATOM 700 C C . PRO A 1 94 ? -27.123 -0.380 8.420 1.00 86.62 94 PRO A C 1
ATOM 702 O O . PRO A 1 94 ? -28.226 -0.033 8.852 1.00 86.62 94 PRO A O 1
ATOM 705 N N . ARG A 1 95 ? -26.056 0.420 8.463 1.00 90.00 95 ARG A N 1
ATOM 706 C CA . ARG A 1 95 ? -26.098 1.814 8.920 1.00 90.00 95 ARG A CA 1
ATOM 707 C C . ARG A 1 95 ? -25.871 2.770 7.758 1.00 90.00 95 ARG A C 1
ATOM 709 O O . ARG A 1 95 ? -25.217 2.421 6.782 1.00 90.00 95 ARG A O 1
ATOM 716 N N . LEU A 1 96 ? -26.306 4.020 7.932 1.00 91.56 96 LEU A N 1
ATOM 717 C CA . LEU A 1 96 ? -26.017 5.108 6.990 1.00 91.56 96 LEU A CA 1
ATOM 718 C C . LEU A 1 96 ? -24.515 5.209 6.678 1.00 91.56 96 LEU A C 1
ATOM 720 O O . LEU A 1 96 ? -24.137 5.318 5.521 1.00 91.56 96 LEU A O 1
ATOM 724 N N . VAL A 1 97 ? -23.663 5.114 7.703 1.00 92.25 97 VAL A N 1
ATOM 725 C CA . VAL A 1 97 ? -22.202 5.177 7.540 1.00 92.25 97 VAL A CA 1
ATOM 726 C C . VAL A 1 97 ? -21.657 3.998 6.728 1.00 92.25 97 VAL A C 1
ATOM 728 O O . VAL A 1 97 ? -20.745 4.206 5.939 1.00 92.25 97 VAL A O 1
ATOM 731 N N . ASP A 1 98 ? -22.221 2.789 6.861 1.00 92.38 98 ASP A N 1
ATOM 732 C CA . ASP A 1 98 ? -21.799 1.649 6.030 1.00 92.38 98 ASP A CA 1
ATOM 733 C C . ASP A 1 98 ? -22.093 1.943 4.541 1.00 92.38 98 ASP A C 1
ATOM 735 O O . ASP A 1 98 ? -21.251 1.689 3.683 1.00 92.38 98 ASP A O 1
ATOM 739 N N . GLY A 1 99 ? -23.250 2.551 4.241 1.00 94.19 99 GLY A N 1
ATOM 740 C CA . GLY A 1 99 ? -23.606 2.991 2.887 1.00 94.19 99 GLY A CA 1
ATOM 741 C C . GLY A 1 99 ? -22.726 4.130 2.362 1.00 94.19 99 GLY A C 1
ATOM 742 O O . GLY A 1 99 ? -22.282 4.075 1.220 1.00 94.19 99 GLY A O 1
ATOM 743 N N . LEU A 1 100 ? -22.419 5.130 3.196 1.00 96.06 100 LEU A N 1
ATOM 744 C CA . LEU A 1 100 ? -21.519 6.232 2.830 1.00 96.06 100 LEU A CA 1
ATOM 745 C C . LEU A 1 100 ? -20.104 5.737 2.516 1.00 96.06 100 LEU A C 1
ATOM 747 O O . LEU A 1 100 ? -19.521 6.168 1.526 1.00 96.06 100 LEU A O 1
ATOM 751 N N . LEU A 1 101 ? -19.570 4.813 3.322 1.00 95.75 101 LEU A N 1
ATOM 752 C CA . LEU A 1 101 ? -18.267 4.193 3.074 1.00 95.75 101 LEU A CA 1
ATOM 753 C C . LEU A 1 101 ? -18.265 3.404 1.762 1.00 95.75 101 LEU A C 1
ATOM 755 O O . LEU A 1 101 ? -17.319 3.530 0.993 1.00 95.75 101 LEU A O 1
ATOM 759 N N . PHE A 1 102 ? -19.326 2.639 1.483 1.00 94.25 102 PHE A N 1
ATOM 760 C CA . PHE A 1 102 ? -19.455 1.906 0.222 1.00 94.25 102 PHE A CA 1
ATOM 761 C C . PHE A 1 102 ? -19.470 2.849 -0.987 1.00 94.25 102 PHE A C 1
ATOM 763 O O . PHE A 1 102 ? -18.663 2.682 -1.898 1.00 94.25 102 PHE A O 1
ATOM 770 N N . VAL A 1 103 ? -20.327 3.877 -0.970 1.00 96.88 103 VAL A N 1
ATOM 771 C CA . VAL A 1 103 ? -20.393 4.879 -2.047 1.00 96.88 103 VAL A CA 1
ATOM 772 C C . VAL A 1 103 ? -19.049 5.581 -2.217 1.00 96.88 103 VAL A C 1
ATOM 774 O O . VAL A 1 103 ? -18.593 5.757 -3.337 1.00 96.88 103 VAL A O 1
ATOM 777 N N . PHE A 1 104 ? -18.381 5.943 -1.123 1.00 96.69 104 PHE A N 1
ATOM 778 C CA . PHE A 1 104 ? -17.066 6.576 -1.175 1.00 96.69 104 PHE A CA 1
ATOM 779 C C . PHE A 1 104 ? -16.000 5.695 -1.821 1.00 96.69 104 PHE A C 1
ATOM 781 O O . PHE A 1 104 ? -15.295 6.168 -2.706 1.00 96.69 104 PHE A O 1
ATOM 788 N N . VAL A 1 105 ? -15.908 4.424 -1.420 1.00 96.00 105 VAL A N 1
ATOM 789 C CA . VAL A 1 105 ? -14.956 3.465 -1.996 1.00 96.00 105 VAL A CA 1
ATOM 790 C C . VAL A 1 105 ? -15.206 3.283 -3.494 1.00 96.00 105 VAL A C 1
ATOM 792 O O . VAL A 1 105 ? -14.258 3.338 -4.270 1.00 96.00 105 VAL A O 1
ATOM 795 N N . VAL A 1 106 ? -16.468 3.130 -3.911 1.00 96.06 106 VAL A N 1
ATOM 796 C CA . VAL A 1 106 ? -16.833 2.960 -5.328 1.00 96.06 106 VAL A CA 1
ATOM 797 C C . VAL A 1 106 ? -16.545 4.224 -6.139 1.00 96.06 106 VAL A C 1
ATOM 799 O O . VAL A 1 106 ? -15.921 4.139 -7.192 1.00 96.06 106 VAL A O 1
ATOM 802 N N . THR A 1 107 ? -16.950 5.398 -5.650 1.00 96.06 107 THR A N 1
ATOM 803 C CA . THR A 1 107 ? -16.712 6.678 -6.335 1.00 96.06 107 THR A CA 1
ATOM 804 C C . THR A 1 107 ? -15.223 6.970 -6.465 1.00 96.06 107 THR A C 1
ATOM 806 O O . THR A 1 107 ? -14.771 7.383 -7.530 1.00 96.06 107 THR A O 1
ATOM 809 N N . LEU A 1 108 ? -14.447 6.741 -5.401 1.00 95.44 108 LEU A N 1
ATOM 810 C CA . LEU A 1 108 ? -13.002 6.920 -5.450 1.00 95.44 108 LEU A CA 1
ATOM 811 C C . LEU A 1 108 ? -12.367 5.916 -6.416 1.00 95.44 108 LEU A C 1
ATOM 813 O O . LEU A 1 108 ? -11.523 6.313 -7.204 1.00 95.44 108 LEU A O 1
ATOM 817 N N . TRP A 1 109 ? -12.798 4.650 -6.416 1.00 95.62 109 TRP A N 1
ATOM 818 C CA . TRP A 1 109 ? -12.268 3.643 -7.341 1.00 95.62 109 TRP A CA 1
ATOM 819 C C . TRP A 1 109 ? -12.500 4.059 -8.789 1.00 95.62 109 TRP A C 1
ATOM 821 O O . TRP A 1 109 ? -11.535 4.134 -9.544 1.00 95.62 109 TRP A O 1
ATOM 831 N N . LEU A 1 110 ? -13.739 4.428 -9.138 1.00 94.06 110 LEU A N 1
ATOM 832 C CA . LEU A 1 110 ? -14.081 4.942 -10.465 1.00 94.06 110 LEU A CA 1
ATOM 833 C C . LEU A 1 110 ? -13.171 6.111 -10.847 1.00 94.06 110 LEU A C 1
ATOM 835 O O . LEU A 1 110 ? -12.585 6.101 -11.923 1.00 94.06 110 LEU A O 1
ATOM 839 N N . LEU A 1 111 ? -12.984 7.082 -9.954 1.00 92.06 111 LEU A N 1
ATOM 840 C CA . LEU A 1 111 ? -12.133 8.245 -10.204 1.00 92.06 111 LEU A CA 1
ATOM 841 C C . LEU A 1 111 ? -10.662 7.884 -10.483 1.00 92.06 111 LEU A C 1
ATOM 843 O O . LEU A 1 111 ? -10.001 8.569 -11.264 1.00 92.06 111 LEU A O 1
ATOM 847 N N . LEU A 1 112 ? -10.140 6.837 -9.839 1.00 91.69 112 LEU A N 1
ATOM 848 C CA . LEU A 1 112 ? -8.761 6.385 -10.027 1.00 91.69 112 LEU A CA 1
ATOM 849 C C . LEU A 1 112 ? -8.581 5.591 -11.326 1.00 91.69 112 LEU A C 1
ATOM 851 O O . LEU A 1 112 ? -7.560 5.760 -11.985 1.00 91.69 112 LEU A O 1
ATOM 855 N N . VAL A 1 113 ? -9.560 4.761 -11.704 1.00 91.44 113 VAL A N 1
ATOM 856 C CA . VAL A 1 113 ? -9.444 3.878 -12.880 1.00 91.44 113 VAL A CA 1
ATOM 857 C C . VAL A 1 113 ? -9.931 4.509 -14.180 1.00 91.44 113 VAL A C 1
ATOM 859 O O . VAL A 1 113 ? -9.454 4.118 -15.238 1.00 91.44 113 VAL A O 1
ATOM 862 N N . THR A 1 114 ? -10.841 5.490 -14.127 1.00 90.06 114 THR A N 1
ATOM 863 C CA . THR A 1 114 ? -11.433 6.119 -15.327 1.00 90.06 114 THR A CA 1
ATOM 864 C C . THR A 1 114 ? -10.396 6.606 -16.346 1.00 90.06 114 THR A C 1
ATOM 866 O O . THR A 1 114 ? -10.620 6.349 -17.528 1.00 90.06 114 THR A O 1
ATOM 869 N N . PRO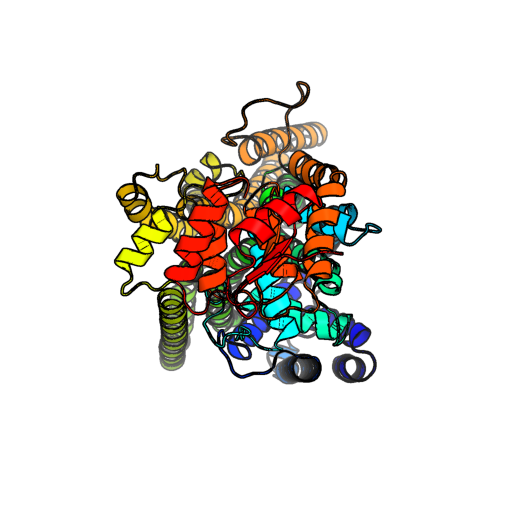 A 1 115 ? -9.257 7.226 -15.956 1.00 86.06 115 PRO A N 1
ATOM 870 C CA . PRO A 1 115 ? -8.236 7.632 -16.923 1.00 86.06 115 PRO A CA 1
ATOM 871 C C . PRO A 1 115 ? -7.731 6.484 -17.804 1.00 86.06 115 PRO A C 1
ATOM 873 O O . PRO A 1 115 ? -7.371 6.728 -18.946 1.00 86.06 115 PRO A O 1
ATOM 876 N N . PHE A 1 116 ? -7.764 5.243 -17.317 1.00 86.50 116 PHE A N 1
ATOM 877 C CA . PHE A 1 116 ? -7.231 4.059 -17.994 1.00 86.50 116 PHE A CA 1
ATOM 878 C C . PHE A 1 116 ? -8.302 3.239 -18.733 1.00 86.50 116 PHE A C 1
ATOM 880 O O . PHE A 1 116 ? -7.984 2.248 -19.383 1.00 86.50 116 PHE A O 1
ATOM 887 N N . ILE A 1 117 ? -9.583 3.610 -18.637 1.00 86.31 117 ILE A N 1
ATOM 888 C CA . ILE A 1 117 ? -10.661 2.880 -19.316 1.00 86.31 117 ILE A CA 1
ATOM 889 C C . ILE A 1 117 ? -10.671 3.234 -20.810 1.00 86.31 117 ILE A C 1
ATOM 891 O O . ILE A 1 117 ? -10.640 4.410 -21.185 1.00 86.31 117 ILE A O 1
ATOM 895 N N . GLY A 1 118 ? -10.768 2.200 -21.653 1.00 80.50 118 GLY A N 1
ATOM 896 C CA . GLY A 1 118 ? -10.930 2.327 -23.105 1.00 80.50 118 GLY A CA 1
ATOM 897 C C . GLY A 1 118 ? -9.703 2.866 -23.844 1.00 80.50 118 GLY A C 1
ATOM 898 O O . GLY A 1 118 ? -9.865 3.362 -24.953 1.00 80.50 118 GLY A O 1
ATOM 899 N N . GLY A 1 119 ? -8.522 2.844 -23.218 1.00 80.81 119 GLY A N 1
ATOM 900 C CA . GLY A 1 119 ? -7.247 3.170 -23.863 1.00 80.81 119 GLY A CA 1
ATOM 901 C C . GLY A 1 119 ? -6.531 1.945 -24.421 1.00 80.81 119 GLY A C 1
ATOM 902 O O . GLY A 1 119 ? -6.911 0.813 -24.117 1.00 80.81 119 GLY A O 1
ATOM 903 N N . THR A 1 120 ? -5.512 2.193 -25.239 1.00 89.31 120 THR A N 1
ATOM 904 C CA . THR A 1 120 ? -4.552 1.179 -25.700 1.00 89.31 120 THR A CA 1
ATOM 905 C C . THR A 1 120 ? -3.597 0.781 -24.565 1.00 89.31 120 THR A C 1
ATOM 907 O O . THR A 1 120 ? -3.545 1.427 -23.518 1.00 89.31 120 THR A O 1
ATOM 910 N N . ASP A 1 121 ? -2.805 -0.277 -24.741 1.00 89.38 121 ASP A N 1
ATOM 911 C CA . ASP A 1 121 ? -1.777 -0.626 -23.748 1.00 89.38 121 ASP A CA 1
ATOM 912 C C . ASP A 1 121 ? -0.702 0.473 -23.626 1.00 89.38 121 ASP A C 1
ATOM 914 O O . ASP A 1 121 ? -0.221 0.757 -22.525 1.00 89.38 121 ASP A O 1
ATOM 918 N N . ALA A 1 122 ? -0.411 1.167 -24.733 1.00 89.69 122 ALA A N 1
ATOM 919 C CA . ALA A 1 122 ? 0.443 2.351 -24.770 1.00 89.69 122 ALA A CA 1
ATOM 920 C C . ALA A 1 122 ? -0.125 3.504 -23.918 1.00 89.69 122 ALA A C 1
ATOM 922 O O . ALA A 1 122 ? 0.606 4.066 -23.097 1.00 89.69 122 ALA A O 1
ATOM 923 N N . ASP A 1 123 ? -1.430 3.797 -24.023 1.00 89.50 123 ASP A N 1
ATOM 924 C CA . ASP A 1 123 ? -2.116 4.785 -23.171 1.00 89.50 123 ASP A CA 1
ATOM 925 C C . ASP A 1 123 ? -1.920 4.471 -21.681 1.00 89.50 123 ASP A C 1
ATOM 927 O O . ASP A 1 123 ? -1.683 5.368 -20.862 1.00 89.50 123 ASP A O 1
ATOM 931 N N . VAL A 1 124 ? -2.049 3.190 -21.311 1.00 90.81 124 VAL A N 1
ATOM 932 C CA . VAL A 1 124 ? -1.943 2.749 -19.917 1.00 90.81 124 VAL A CA 1
ATOM 933 C C . VAL A 1 124 ? -0.514 2.893 -19.409 1.00 90.81 124 VAL A C 1
ATOM 935 O O . VAL A 1 124 ? -0.319 3.464 -18.335 1.00 90.81 124 VAL A O 1
ATOM 938 N N . ILE A 1 125 ? 0.480 2.427 -20.170 1.00 91.25 125 ILE A N 1
ATOM 939 C CA . ILE A 1 125 ? 1.896 2.575 -19.809 1.00 91.25 125 ILE A CA 1
ATOM 940 C C . ILE A 1 125 ? 2.256 4.050 -19.669 1.00 91.25 125 ILE A C 1
ATOM 942 O O . ILE A 1 125 ? 2.851 4.426 -18.660 1.00 91.25 125 ILE A O 1
ATOM 946 N N . SER A 1 126 ? 1.862 4.893 -20.624 1.00 89.81 126 SER A N 1
ATOM 947 C CA . SER A 1 126 ? 2.169 6.323 -20.576 1.00 89.81 126 SER A CA 1
ATOM 948 C C . SER A 1 126 ? 1.521 6.993 -19.359 1.00 89.81 126 SER A C 1
ATOM 950 O O . SER A 1 126 ? 2.189 7.667 -18.570 1.00 89.81 126 SER A O 1
ATOM 952 N N . GLY A 1 127 ? 0.244 6.696 -19.094 1.00 88.19 127 GLY A N 1
ATOM 953 C CA . GLY A 1 127 ? -0.441 7.169 -17.892 1.00 88.19 127 GLY A CA 1
ATOM 954 C C . GLY A 1 127 ? 0.252 6.742 -16.591 1.00 88.19 127 GLY A C 1
ATOM 955 O O . GLY A 1 127 ? 0.385 7.552 -15.674 1.00 88.19 127 GLY A O 1
ATOM 956 N N . LEU A 1 128 ? 0.731 5.497 -16.501 1.00 89.38 128 LEU A N 1
ATOM 957 C CA . LEU A 1 128 ? 1.465 4.987 -15.335 1.00 89.38 128 LEU A CA 1
ATOM 958 C C . LEU A 1 128 ? 2.869 5.592 -15.203 1.00 89.38 128 LEU A C 1
ATOM 960 O O . LEU A 1 128 ? 3.299 5.892 -14.087 1.00 89.38 128 LEU A O 1
ATOM 964 N N . TYR A 1 129 ? 3.561 5.802 -16.324 1.00 88.50 129 TYR A N 1
ATOM 965 C CA . TYR A 1 129 ? 4.874 6.438 -16.387 1.00 88.50 129 TYR A CA 1
ATOM 966 C C . TYR A 1 129 ? 4.826 7.848 -15.794 1.00 88.50 129 TYR A C 1
ATOM 968 O O . TYR A 1 129 ? 5.586 8.167 -14.879 1.00 88.50 129 TYR A O 1
ATOM 976 N N . PHE A 1 130 ? 3.895 8.675 -16.276 1.00 81.94 130 PHE A N 1
ATOM 977 C CA . PHE A 1 130 ? 3.761 10.065 -15.837 1.00 81.94 130 PHE A CA 1
ATOM 978 C C . PHE A 1 130 ? 3.100 10.204 -14.464 1.00 81.94 130 PHE A C 1
ATOM 980 O O . PHE A 1 130 ? 3.368 11.174 -13.756 1.00 81.94 130 PHE A O 1
ATOM 987 N N . ALA A 1 131 ? 2.275 9.237 -14.049 1.00 75.81 131 ALA A N 1
ATOM 988 C CA . ALA A 1 131 ? 1.733 9.218 -12.695 1.00 75.81 131 ALA A CA 1
ATOM 989 C C . ALA A 1 131 ? 2.844 9.024 -11.646 1.00 75.81 131 ALA A C 1
ATOM 991 O O . ALA A 1 131 ? 2.796 9.640 -10.579 1.00 75.81 131 ALA A O 1
ATOM 992 N N . GLY A 1 132 ? 3.876 8.233 -11.944 1.00 75.94 132 GLY A N 1
ATOM 993 C CA . GLY A 1 132 ? 5.078 8.223 -11.124 1.00 75.94 132 GLY A CA 1
ATOM 994 C C . GLY A 1 132 ? 5.983 7.016 -11.308 1.00 75.94 132 GLY A C 1
ATOM 995 O O . GLY A 1 132 ? 5.582 5.946 -11.760 1.00 75.94 132 GLY A O 1
ATOM 996 N N . TRP A 1 133 ? 7.233 7.210 -10.896 1.00 74.62 133 TRP A N 1
ATOM 997 C CA . TRP A 1 133 ? 8.337 6.298 -11.177 1.00 74.62 133 TRP A CA 1
ATOM 998 C C . TRP A 1 133 ? 8.212 4.916 -10.505 1.00 74.62 133 TRP A C 1
ATOM 1000 O O . TRP A 1 133 ? 8.658 3.929 -11.086 1.00 74.62 133 TRP A O 1
ATOM 1010 N N . ASP A 1 134 ? 7.584 4.811 -9.324 1.00 81.56 134 ASP A N 1
ATOM 1011 C CA . ASP A 1 134 ? 7.487 3.538 -8.582 1.00 81.56 134 ASP A CA 1
ATOM 1012 C C . ASP A 1 134 ? 6.467 2.565 -9.206 1.00 81.56 134 ASP A C 1
ATOM 1014 O O . ASP A 1 134 ? 6.468 1.369 -8.908 1.00 81.56 134 ASP A O 1
ATOM 1018 N N . ASN A 1 135 ? 5.605 3.048 -10.116 1.00 88.81 135 ASN A N 1
ATOM 1019 C CA . ASN A 1 135 ? 4.649 2.186 -10.817 1.00 88.81 135 ASN A CA 1
ATOM 1020 C C . ASN A 1 135 ? 5.348 1.075 -11.592 1.00 88.81 135 ASN A C 1
ATOM 1022 O O . ASN A 1 135 ? 4.867 -0.055 -11.591 1.00 88.81 135 ASN A O 1
ATOM 1026 N N . HIS A 1 136 ? 6.491 1.391 -12.204 1.00 88.06 136 HIS A N 1
ATOM 1027 C CA . HIS A 1 136 ? 7.319 0.410 -12.887 1.00 88.06 136 HIS A CA 1
ATOM 1028 C C . HIS A 1 136 ? 7.680 -0.735 -11.935 1.00 88.06 136 HIS A C 1
ATOM 1030 O O . HIS A 1 136 ? 7.344 -1.880 -12.214 1.00 88.06 136 HIS A O 1
ATOM 1036 N N . GLY A 1 137 ? 8.290 -0.423 -10.783 1.00 86.81 137 GLY A N 1
ATOM 1037 C CA . GLY A 1 137 ? 8.759 -1.433 -9.833 1.00 86.81 137 GLY A CA 1
ATOM 1038 C C . GLY A 1 137 ? 7.620 -2.300 -9.303 1.00 86.81 137 GLY A C 1
ATOM 1039 O O . GLY A 1 137 ? 7.719 -3.529 -9.295 1.00 86.81 137 GLY A O 1
ATOM 1040 N N . HIS A 1 138 ? 6.496 -1.683 -8.934 1.00 89.94 138 HIS A N 1
ATOM 1041 C CA . HIS A 1 138 ? 5.313 -2.411 -8.477 1.00 89.94 138 HIS A CA 1
ATOM 1042 C C . HIS A 1 138 ? 4.713 -3.309 -9.557 1.00 89.94 138 HIS A C 1
ATOM 1044 O O . HIS A 1 138 ? 4.413 -4.475 -9.284 1.00 89.94 138 HIS A O 1
ATOM 1050 N N . TYR A 1 139 ? 4.596 -2.808 -10.783 1.00 93.06 139 TYR A N 1
ATOM 1051 C CA . TYR A 1 139 ? 4.140 -3.600 -11.912 1.00 93.06 139 TYR A CA 1
ATOM 1052 C C . TYR A 1 139 ? 5.078 -4.784 -12.182 1.00 93.06 139 TYR A C 1
ATOM 1054 O O . TYR A 1 139 ? 4.592 -5.909 -12.291 1.00 93.06 139 TYR A O 1
ATOM 1062 N N . THR A 1 140 ? 6.404 -4.585 -12.180 1.00 91.56 140 THR A N 1
ATOM 1063 C CA . THR A 1 140 ? 7.374 -5.677 -12.372 1.00 91.56 140 THR A CA 1
ATOM 1064 C C . THR A 1 140 ? 7.167 -6.783 -11.342 1.00 91.56 140 THR A C 1
ATOM 1066 O O . THR A 1 140 ? 7.134 -7.956 -11.693 1.00 91.56 140 THR A O 1
ATOM 1069 N N . THR A 1 141 ? 7.026 -6.436 -10.058 1.00 90.69 141 THR A N 1
ATOM 1070 C CA . THR A 1 141 ? 6.891 -7.433 -8.977 1.00 90.69 141 THR A CA 1
ATOM 1071 C C . THR A 1 141 ? 5.592 -8.226 -9.096 1.00 90.69 141 THR A C 1
ATOM 1073 O O . THR A 1 141 ? 5.575 -9.441 -8.890 1.00 90.69 141 THR A O 1
ATOM 1076 N N . PHE A 1 142 ? 4.502 -7.556 -9.474 1.00 94.25 142 PHE A N 1
ATOM 1077 C CA . PHE A 1 142 ? 3.216 -8.178 -9.759 1.00 94.25 142 PHE A CA 1
ATOM 1078 C C . PHE A 1 142 ? 3.289 -9.109 -10.966 1.00 94.25 142 PHE A C 1
ATOM 1080 O O . PHE A 1 142 ? 2.929 -10.281 -10.844 1.00 94.25 142 PHE A O 1
ATOM 1087 N N . ALA A 1 143 ? 3.808 -8.612 -12.089 1.00 94.62 143 ALA A N 1
ATOM 1088 C CA . ALA A 1 143 ? 3.972 -9.385 -13.308 1.00 94.62 143 ALA A CA 1
ATOM 1089 C C . ALA A 1 143 ? 4.861 -10.605 -13.065 1.00 94.62 143 ALA A C 1
ATOM 1091 O O . ALA A 1 143 ? 4.464 -11.716 -13.391 1.00 94.62 143 ALA A O 1
ATOM 1092 N N . ASN A 1 144 ? 6.003 -10.437 -12.396 1.00 92.69 144 ASN A N 1
ATOM 1093 C CA . ASN A 1 144 ? 6.880 -11.548 -12.045 1.00 92.69 144 ASN A CA 1
ATOM 1094 C C . ASN A 1 144 ? 6.153 -12.588 -11.183 1.00 92.69 144 ASN A C 1
ATOM 1096 O O . ASN A 1 144 ? 6.250 -13.773 -11.475 1.00 92.69 144 ASN A O 1
ATOM 1100 N N . THR A 1 145 ? 5.395 -12.154 -10.167 1.00 93.62 145 THR A N 1
ATOM 1101 C CA . THR A 1 145 ? 4.667 -13.066 -9.267 1.00 93.62 145 THR A CA 1
ATOM 1102 C C . THR A 1 145 ? 3.595 -13.871 -10.003 1.00 93.62 145 THR A C 1
ATOM 1104 O O . THR A 1 145 ? 3.411 -15.054 -9.726 1.00 93.62 145 THR A O 1
ATOM 1107 N N . TYR A 1 146 ? 2.882 -13.239 -10.938 1.00 95.44 146 TYR A N 1
ATOM 1108 C CA . TYR A 1 146 ? 1.876 -13.910 -11.756 1.00 95.44 146 TYR A CA 1
ATOM 1109 C C . TYR A 1 146 ? 2.521 -14.860 -12.774 1.00 95.44 146 TYR A C 1
ATOM 1111 O O . TYR A 1 146 ? 2.139 -16.022 -12.853 1.00 95.44 146 TYR A O 1
ATOM 1119 N N . MET A 1 147 ? 3.528 -14.386 -13.512 1.00 93.06 147 MET A N 1
ATOM 1120 C CA . MET A 1 147 ? 4.182 -15.139 -14.587 1.00 93.06 147 MET A CA 1
ATOM 1121 C C . MET A 1 147 ? 4.977 -16.341 -14.068 1.00 93.06 147 MET A C 1
ATOM 1123 O O . MET A 1 147 ? 5.020 -17.369 -14.736 1.00 93.06 147 MET A O 1
ATOM 1127 N N . SER A 1 148 ? 5.615 -16.229 -12.897 1.00 91.94 148 SER A N 1
ATOM 1128 C CA . SER A 1 148 ? 6.353 -17.344 -12.291 1.00 91.94 148 SER A CA 1
ATOM 1129 C C . SER A 1 148 ? 5.480 -18.260 -11.435 1.00 91.94 148 SER A C 1
ATOM 1131 O O . SER A 1 148 ? 5.984 -19.264 -10.931 1.00 91.94 148 SER A O 1
ATOM 1133 N N . GLU A 1 149 ? 4.209 -17.897 -11.218 1.00 94.56 149 GLU A N 1
ATOM 1134 C CA . GLU A 1 149 ? 3.325 -18.517 -10.226 1.00 94.56 149 GLU A CA 1
ATOM 1135 C C . GLU A 1 149 ? 4.002 -18.665 -8.852 1.00 94.56 149 GLU A C 1
ATOM 1137 O O . GLU A 1 149 ? 3.811 -19.651 -8.134 1.00 94.56 149 GLU A O 1
ATOM 1142 N N . SER A 1 150 ? 4.849 -17.702 -8.481 1.00 91.44 150 SER A N 1
ATOM 1143 C CA . SER A 1 150 ? 5.710 -17.811 -7.307 1.00 91.44 150 SER A CA 1
ATOM 1144 C C . SER A 1 150 ? 6.087 -16.451 -6.726 1.00 91.44 150 SER A C 1
ATOM 1146 O O . SER A 1 150 ? 6.174 -15.434 -7.406 1.00 91.44 150 SER A O 1
ATOM 1148 N N . THR A 1 151 ? 6.383 -16.444 -5.428 1.00 88.31 151 THR A N 1
ATOM 1149 C CA . THR A 1 151 ? 7.006 -15.291 -4.750 1.00 88.31 151 THR A CA 1
ATOM 1150 C C . THR A 1 151 ? 8.532 -15.251 -4.925 1.00 88.31 151 THR A C 1
ATOM 1152 O O . THR A 1 151 ? 9.196 -14.335 -4.431 1.00 88.31 151 THR A O 1
ATOM 1155 N N . THR A 1 152 ? 9.095 -16.250 -5.610 1.00 85.06 152 THR A N 1
ATOM 1156 C CA . THR A 1 152 ? 10.450 -16.250 -6.166 1.00 85.06 152 THR A CA 1
ATOM 1157 C C . THR A 1 152 ? 10.380 -15.949 -7.656 1.00 85.06 152 THR A C 1
ATOM 1159 O O . THR A 1 152 ? 9.566 -16.524 -8.386 1.00 85.06 152 THR A O 1
ATOM 1162 N N . TRP A 1 153 ? 11.227 -15.033 -8.115 1.00 85.19 153 TRP A N 1
ATOM 1163 C CA . TRP A 1 153 ? 11.230 -14.616 -9.512 1.00 85.19 153 TRP A CA 1
ATOM 1164 C C . TRP A 1 153 ? 12.509 -15.109 -10.180 1.00 85.19 153 TRP A C 1
ATOM 1166 O O . TRP A 1 153 ? 13.575 -14.541 -9.941 1.00 85.19 153 TRP A O 1
ATOM 1176 N N . PRO A 1 154 ? 12.436 -16.188 -10.977 1.00 81.25 154 PRO A N 1
ATOM 1177 C CA . PRO A 1 154 ? 13.591 -16.638 -11.730 1.00 81.25 154 PRO A CA 1
ATOM 1178 C C . PRO A 1 154 ? 13.915 -15.610 -12.817 1.00 81.25 154 PRO A C 1
ATOM 1180 O O . PRO A 1 154 ? 13.028 -15.154 -13.544 1.00 81.25 154 PRO A O 1
ATOM 1183 N N . THR A 1 155 ? 15.189 -15.252 -12.929 1.00 81.25 155 THR A N 1
ATOM 1184 C CA . THR A 1 155 ? 15.720 -14.551 -14.100 1.00 81.25 155 THR A CA 1
ATOM 1185 C C . THR A 1 155 ? 16.142 -15.584 -15.143 1.00 81.25 155 THR A C 1
ATOM 1187 O O . THR A 1 155 ? 16.436 -16.740 -14.819 1.00 81.25 155 THR A O 1
ATOM 1190 N N . THR A 1 156 ? 16.207 -15.180 -16.407 1.00 72.69 156 THR A N 1
ATOM 1191 C CA . THR A 1 156 ? 16.625 -16.064 -17.507 1.00 72.69 156 THR A CA 1
ATOM 1192 C C . THR A 1 156 ? 18.088 -16.508 -17.400 1.00 72.69 156 THR A C 1
ATOM 1194 O O . THR A 1 156 ? 18.434 -17.602 -17.832 1.00 72.69 156 THR A O 1
ATOM 1197 N N . ASP A 1 157 ? 18.941 -15.721 -16.740 1.00 69.38 157 ASP A N 1
ATOM 1198 C CA . ASP A 1 157 ? 20.351 -16.045 -16.478 1.00 69.38 157 ASP A CA 1
ATOM 1199 C C . ASP A 1 157 ? 20.596 -16.788 -15.142 1.00 69.38 157 ASP A C 1
ATOM 1201 O O . ASP A 1 157 ? 21.751 -17.025 -14.764 1.00 69.38 157 ASP A O 1
ATOM 1205 N N . GLY A 1 158 ? 19.525 -17.152 -14.422 1.00 71.00 158 GLY A N 1
ATOM 1206 C CA . GLY A 1 158 ? 19.568 -17.876 -13.145 1.00 71.00 158 GLY A CA 1
ATOM 1207 C C . GLY A 1 158 ? 20.135 -17.075 -11.966 1.00 71.00 158 GLY A C 1
ATOM 1208 O O . GLY A 1 158 ? 20.461 -17.655 -10.929 1.00 71.00 158 GLY A O 1
ATOM 1209 N N . SER A 1 159 ? 20.305 -15.764 -12.130 1.00 74.38 159 SER A N 1
ATOM 1210 C CA . SER A 1 159 ? 20.710 -14.840 -11.074 1.00 74.38 159 SER A CA 1
ATOM 1211 C C . SER A 1 159 ? 19.519 -14.359 -10.225 1.00 74.38 159 SER A C 1
ATOM 1213 O O . SER A 1 159 ? 18.386 -14.822 -10.362 1.00 74.38 159 SER A O 1
ATOM 1215 N N . VAL A 1 160 ? 19.786 -13.460 -9.274 1.00 74.94 160 VAL A N 1
ATOM 1216 C CA . VAL A 1 160 ? 18.745 -12.864 -8.430 1.00 74.94 160 VAL A CA 1
ATOM 1217 C C . VAL A 1 160 ? 18.013 -11.784 -9.229 1.00 74.94 160 VAL A C 1
ATOM 1219 O O . VAL A 1 160 ? 18.644 -10.924 -9.848 1.00 74.94 160 VAL A O 1
ATOM 1222 N N . ALA A 1 161 ? 16.679 -11.812 -9.208 1.00 79.75 161 ALA A N 1
ATOM 1223 C CA . ALA A 1 161 ? 15.869 -10.735 -9.766 1.00 79.75 161 ALA A CA 1
ATOM 1224 C C . ALA A 1 161 ? 16.109 -9.432 -8.990 1.00 79.75 161 ALA A C 1
ATOM 1226 O O . ALA A 1 161 ? 16.061 -9.418 -7.758 1.00 79.75 161 ALA A O 1
ATOM 1227 N N . TRP A 1 162 ? 16.322 -8.322 -9.699 1.00 70.12 162 TRP A N 1
ATOM 1228 C CA . TRP A 1 162 ? 16.743 -7.059 -9.074 1.00 70.12 162 TRP A CA 1
ATOM 1229 C C . TRP A 1 162 ? 15.768 -6.540 -8.014 1.00 70.12 162 TRP A C 1
ATOM 1231 O O . TRP A 1 162 ? 16.178 -5.921 -7.039 1.00 70.12 162 TRP A O 1
ATOM 1241 N N . ASN A 1 163 ? 14.472 -6.781 -8.198 1.00 71.94 163 ASN A N 1
ATOM 1242 C CA . ASN A 1 163 ? 13.412 -6.319 -7.316 1.00 71.94 163 ASN A CA 1
ATOM 1243 C C . ASN A 1 163 ? 13.060 -7.347 -6.246 1.00 71.94 163 ASN A C 1
ATOM 1245 O O . ASN A 1 163 ? 12.099 -7.120 -5.522 1.00 71.94 163 ASN A O 1
ATOM 1249 N N . GLN A 1 164 ? 13.788 -8.462 -6.106 1.00 70.31 164 GLN A N 1
ATOM 1250 C CA . GLN A 1 164 ? 13.440 -9.532 -5.160 1.00 70.31 164 GLN A CA 1
ATOM 1251 C C . GLN A 1 164 ? 13.320 -9.024 -3.707 1.00 70.31 164 GLN A C 1
ATOM 1253 O O . GLN A 1 164 ? 12.695 -9.697 -2.886 1.00 70.31 164 GLN A O 1
ATOM 1258 N N . TRP A 1 165 ? 13.879 -7.843 -3.389 1.00 66.25 165 TRP A N 1
ATOM 1259 C CA . TRP A 1 165 ? 13.727 -7.089 -2.134 1.00 66.25 165 TRP A CA 1
ATOM 1260 C C . TRP A 1 165 ? 12.389 -6.362 -1.940 1.00 66.25 165 TRP A C 1
ATOM 1262 O O . TRP A 1 165 ? 12.088 -5.959 -0.812 1.00 66.25 165 TRP A O 1
ATOM 1272 N N . TYR A 1 166 ? 11.558 -6.233 -2.978 1.00 72.38 166 TYR A N 1
ATOM 1273 C CA . TYR A 1 166 ? 10.239 -5.619 -2.868 1.00 72.38 166 TYR A CA 1
ATOM 1274 C C . TYR A 1 166 ? 9.303 -6.438 -1.969 1.00 72.38 166 TYR A C 1
ATOM 1276 O O . TYR A 1 166 ? 9.378 -7.669 -1.908 1.00 72.38 166 TYR A O 1
ATOM 1284 N N . PRO A 1 167 ? 8.368 -5.771 -1.277 1.00 70.50 167 PRO A N 1
ATOM 1285 C CA . PRO A 1 167 ? 7.402 -6.447 -0.421 1.00 70.50 167 PRO A CA 1
ATOM 1286 C C . PRO A 1 167 ? 6.480 -7.368 -1.230 1.00 70.50 167 PRO A C 1
ATOM 1288 O O . PRO A 1 167 ? 5.794 -6.900 -2.130 1.00 70.50 167 PRO A O 1
ATOM 1291 N N . SER A 1 168 ? 6.397 -8.656 -0.895 1.00 81.25 168 SER A N 1
ATOM 1292 C CA . SER A 1 168 ? 5.663 -9.632 -1.718 1.00 81.25 168 SER A CA 1
ATOM 1293 C C . SER A 1 168 ? 4.154 -9.678 -1.465 1.00 81.25 168 SER A C 1
ATOM 1295 O O . SER A 1 168 ? 3.414 -10.177 -2.304 1.00 81.25 168 SER A O 1
ATOM 1297 N N . LEU A 1 169 ? 3.641 -9.174 -0.332 1.00 92.56 169 LEU A N 1
ATOM 1298 C CA . LEU A 1 169 ? 2.236 -9.429 0.019 1.00 92.56 169 LEU A CA 1
ATOM 1299 C C . LEU A 1 169 ? 1.253 -8.811 -0.985 1.00 92.56 169 LEU A C 1
ATOM 1301 O O . LEU A 1 169 ? 0.264 -9.445 -1.347 1.00 92.56 169 LEU A O 1
ATOM 1305 N N . HIS A 1 170 ? 1.503 -7.574 -1.414 1.00 92.31 170 HIS A N 1
ATOM 1306 C CA . HIS A 1 170 ? 0.611 -6.885 -2.344 1.00 92.31 170 HIS A CA 1
ATOM 1307 C C . HIS A 1 170 ? 0.624 -7.549 -3.730 1.00 92.31 170 HIS A C 1
ATOM 1309 O O . HIS A 1 170 ? -0.445 -7.875 -4.237 1.00 92.31 170 HIS A O 1
ATOM 1315 N N . SER A 1 171 ? 1.804 -7.854 -4.285 1.00 93.12 171 SER A N 1
ATOM 1316 C CA . SER A 1 171 ? 1.934 -8.539 -5.575 1.00 93.12 171 SER A CA 1
ATOM 1317 C C . SER A 1 171 ? 1.323 -9.942 -5.541 1.00 93.12 171 SER A C 1
ATOM 1319 O O . SER A 1 171 ? 0.611 -10.310 -6.472 1.00 93.12 171 SER A O 1
ATOM 1321 N N . THR A 1 172 ? 1.491 -10.691 -4.445 1.00 95.25 172 THR A N 1
ATOM 1322 C CA . THR A 1 172 ? 0.831 -11.990 -4.243 1.00 95.25 172 THR A CA 1
ATOM 1323 C C . THR A 1 172 ? -0.688 -11.857 -4.228 1.00 95.25 172 THR A C 1
ATOM 1325 O O . THR A 1 172 ? -1.377 -12.614 -4.906 1.00 95.25 172 THR A O 1
ATOM 1328 N N . LEU A 1 173 ? -1.241 -10.890 -3.486 1.00 95.75 173 LEU A N 1
ATOM 1329 C CA . LEU A 1 173 ? -2.690 -10.665 -3.454 1.00 95.75 173 LEU A CA 1
ATOM 1330 C C . LEU A 1 173 ? -3.238 -10.298 -4.836 1.00 95.75 173 LEU A C 1
ATOM 1332 O O . LEU A 1 173 ? -4.305 -10.780 -5.215 1.00 95.75 173 LEU A O 1
ATOM 1336 N N . TRP A 1 174 ? -2.511 -9.475 -5.589 1.00 96.25 174 TRP A N 1
ATOM 1337 C CA . TRP A 1 174 ? -2.889 -9.074 -6.942 1.00 96.25 174 TRP A CA 1
ATOM 1338 C C . TRP A 1 174 ? -2.788 -10.238 -7.932 1.00 96.25 174 TRP A C 1
ATOM 1340 O O . TRP A 1 174 ? -3.684 -10.408 -8.756 1.00 96.25 174 TRP A O 1
ATOM 1350 N N . ALA A 1 175 ? -1.759 -11.084 -7.832 1.00 96.56 175 ALA A N 1
ATOM 1351 C CA . ALA A 1 175 ? -1.611 -12.284 -8.657 1.00 96.56 175 ALA A CA 1
ATOM 1352 C C . ALA A 1 175 ? -2.733 -13.294 -8.377 1.00 96.56 175 ALA A C 1
ATOM 1354 O O . ALA A 1 175 ? -3.454 -13.672 -9.299 1.00 96.56 175 ALA A O 1
ATOM 1355 N N . LEU A 1 176 ? -2.970 -13.643 -7.105 1.00 95.88 176 LEU A N 1
ATOM 1356 C CA . LEU A 1 176 ? -4.084 -14.508 -6.689 1.00 95.88 176 LEU A CA 1
ATOM 1357 C C . LEU A 1 176 ? -5.437 -13.949 -7.158 1.00 95.88 176 LEU A C 1
ATOM 1359 O O . LEU A 1 176 ? -6.283 -14.689 -7.659 1.00 95.88 176 LEU A O 1
ATOM 1363 N N . GLY A 1 177 ? -5.637 -12.634 -7.025 1.00 95.00 177 GLY A N 1
ATOM 1364 C CA . GLY A 1 177 ? -6.806 -11.943 -7.557 1.00 95.00 177 GLY A CA 1
ATOM 1365 C C . GLY A 1 177 ? -6.917 -12.100 -9.074 1.00 95.00 177 GLY A C 1
ATOM 1366 O O . GLY A 1 177 ? -7.959 -12.499 -9.580 1.00 95.00 177 GLY A O 1
ATOM 1367 N N . THR A 1 178 ? -5.844 -11.860 -9.817 1.00 96.44 178 THR A N 1
ATOM 1368 C CA . THR A 1 178 ? -5.846 -11.979 -11.283 1.00 96.44 178 THR A CA 1
ATOM 1369 C C . THR A 1 178 ? -6.179 -13.401 -11.732 1.00 96.44 178 THR A C 1
ATOM 1371 O O . THR A 1 178 ? -7.030 -13.567 -12.601 1.00 96.44 178 THR A O 1
ATOM 1374 N N . PHE A 1 179 ? -5.650 -14.435 -11.071 1.00 95.19 179 PHE A N 1
ATOM 1375 C CA . PHE A 1 179 ? -6.036 -15.824 -11.347 1.00 95.19 179 PHE A CA 1
ATOM 1376 C C . PHE A 1 179 ? -7.525 -16.111 -11.094 1.00 95.19 179 PHE A C 1
ATOM 1378 O O . PHE A 1 179 ? -8.125 -16.912 -11.811 1.00 95.19 179 PHE A O 1
ATOM 1385 N N . LEU A 1 180 ? -8.153 -15.463 -10.106 1.00 91.69 180 LEU A N 1
ATOM 1386 C CA . LEU A 1 180 ? -9.593 -15.610 -9.847 1.00 91.69 180 LEU A CA 1
ATOM 1387 C C . LEU A 1 180 ? -10.473 -14.913 -10.887 1.00 91.69 180 LEU A C 1
ATOM 1389 O O . LEU A 1 180 ? -11.549 -15.422 -11.205 1.00 91.69 180 LEU A O 1
ATOM 1393 N N . PHE A 1 181 ? -10.065 -13.726 -11.341 1.00 89.81 181 PHE A N 1
ATOM 1394 C CA . PHE A 1 181 ? -10.895 -12.851 -12.173 1.00 89.81 181 PHE A CA 1
ATOM 1395 C C . PHE A 1 181 ? -10.640 -13.029 -13.673 1.00 89.81 181 PHE A C 1
ATOM 1397 O O . PHE A 1 181 ? -11.591 -12.975 -14.449 1.00 89.81 181 PHE A O 1
ATOM 1404 N N . SER A 1 182 ? -9.391 -13.275 -14.061 1.00 89.12 182 SER A N 1
ATOM 1405 C CA . SER A 1 182 ? -8.950 -13.340 -15.459 1.00 89.12 182 SER A CA 1
ATOM 1406 C C . SER A 1 182 ? -8.391 -14.708 -15.862 1.00 89.12 182 SER A C 1
ATOM 1408 O O . SER A 1 182 ? -8.247 -14.972 -17.050 1.00 89.12 182 SER A O 1
ATOM 1410 N N . GLY A 1 183 ? -8.110 -15.596 -14.904 1.00 87.50 183 GLY A N 1
ATOM 1411 C CA . GLY A 1 183 ? -7.511 -16.906 -15.173 1.00 87.50 183 GLY A CA 1
ATOM 1412 C C . GLY A 1 183 ? -6.000 -16.841 -15.405 1.00 87.50 183 GLY A C 1
ATOM 1413 O O . GLY A 1 183 ? -5.345 -15.879 -15.000 1.00 87.50 183 GLY A O 1
ATOM 1414 N N . ALA A 1 184 ? -5.453 -17.900 -16.004 1.00 89.62 184 ALA A N 1
ATOM 1415 C CA . ALA A 1 184 ? -4.046 -18.019 -16.390 1.00 89.62 184 ALA A CA 1
ATOM 1416 C C . ALA A 1 184 ? -3.820 -17.562 -17.846 1.00 89.62 184 ALA A C 1
ATOM 1418 O O . ALA A 1 184 ? -4.770 -17.483 -18.625 1.00 89.62 184 ALA A O 1
ATOM 1419 N N . GLY A 1 185 ? -2.559 -17.332 -18.224 1.00 90.19 185 GLY A N 1
ATOM 1420 C CA . GLY A 1 185 ? -2.160 -17.113 -19.620 1.00 90.19 185 GLY A CA 1
ATOM 1421 C C . GLY A 1 185 ? -2.153 -15.657 -20.091 1.00 90.19 185 GLY A C 1
ATOM 1422 O O . GLY A 1 185 ? -1.977 -15.421 -21.283 1.00 90.19 185 GLY A O 1
ATOM 1423 N N . LEU A 1 186 ? -2.316 -14.682 -19.192 1.00 94.56 186 LEU A N 1
ATOM 1424 C CA . LEU A 1 186 ? -2.035 -13.286 -19.533 1.00 94.56 186 LEU A CA 1
ATOM 1425 C C . LEU A 1 186 ? -0.525 -13.093 -19.706 1.00 94.56 186 LEU A C 1
ATOM 1427 O O . LEU A 1 186 ? 0.250 -13.487 -18.836 1.00 94.56 186 LEU A O 1
ATOM 1431 N N . ASN A 1 187 ? -0.115 -12.470 -20.811 1.00 93.12 187 ASN A N 1
ATOM 1432 C CA . ASN A 1 187 ? 1.244 -11.957 -20.956 1.00 93.12 187 ASN A CA 1
ATOM 1433 C C . ASN A 1 187 ? 1.411 -10.672 -20.124 1.00 93.12 187 ASN A C 1
ATOM 1435 O O . ASN A 1 187 ? 0.450 -10.157 -19.549 1.00 93.12 187 ASN A O 1
ATOM 1439 N N . ARG A 1 188 ? 2.635 -10.137 -20.065 1.00 93.62 188 ARG A N 1
ATOM 1440 C CA . ARG A 1 188 ? 2.937 -8.917 -19.303 1.00 93.62 188 ARG A CA 1
ATOM 1441 C C . ARG A 1 188 ? 2.028 -7.762 -19.728 1.00 93.62 188 ARG A C 1
ATOM 1443 O O . ARG A 1 188 ? 1.309 -7.239 -18.889 1.00 93.62 188 ARG A O 1
ATOM 1450 N N . VAL A 1 189 ? 1.937 -7.454 -21.020 1.00 93.25 189 VAL A N 1
ATOM 1451 C CA . VAL A 1 189 ? 1.033 -6.407 -21.537 1.00 93.25 189 VAL A CA 1
ATOM 1452 C C . VAL A 1 189 ? -0.414 -6.594 -21.038 1.00 93.25 189 VAL A C 1
ATOM 1454 O O . VAL A 1 189 ? -0.997 -5.683 -20.452 1.00 93.25 189 VAL A O 1
ATOM 1457 N N . GLY A 1 190 ? -0.955 -7.814 -21.112 1.00 93.25 190 GLY A N 1
ATOM 1458 C CA . GLY A 1 190 ? -2.286 -8.159 -20.603 1.00 93.25 190 GLY A CA 1
ATOM 1459 C C . GLY A 1 190 ? -2.473 -7.989 -19.086 1.00 93.25 190 GLY A C 1
ATOM 1460 O O . GLY A 1 190 ? -3.610 -7.958 -18.607 1.00 93.25 190 GLY A O 1
ATOM 1461 N N . LEU A 1 191 ? -1.392 -7.840 -18.313 1.00 95.75 191 LEU A N 1
ATOM 1462 C CA . LEU A 1 191 ? -1.413 -7.559 -16.874 1.00 95.75 191 LEU A CA 1
ATOM 1463 C C . LEU A 1 191 ? -1.497 -6.063 -16.538 1.00 95.75 191 LEU A C 1
ATOM 1465 O O . LEU A 1 191 ? -1.770 -5.738 -15.381 1.00 95.75 191 LEU A O 1
ATOM 1469 N N . LEU A 1 192 ? -1.351 -5.146 -17.500 1.00 94.19 192 LEU A N 1
ATOM 1470 C CA . LEU A 1 192 ? -1.453 -3.698 -17.255 1.00 94.19 192 LEU A CA 1
ATOM 1471 C C . LEU A 1 192 ? -2.825 -3.297 -16.697 1.00 94.19 192 LEU A C 1
ATOM 1473 O O . LEU A 1 192 ? -2.921 -2.600 -15.683 1.00 94.19 192 LEU A O 1
ATOM 1477 N N . THR A 1 193 ? -3.904 -3.797 -17.305 1.00 92.88 193 THR A N 1
ATOM 1478 C CA . THR A 1 193 ? -5.266 -3.533 -16.820 1.00 92.88 193 THR A CA 1
ATOM 1479 C C . THR A 1 193 ? -5.493 -4.116 -15.414 1.00 92.88 193 THR A C 1
ATOM 1481 O O . THR A 1 193 ? -5.909 -3.364 -14.526 1.00 92.88 193 THR A O 1
ATOM 1484 N N . PRO A 1 194 ? -5.196 -5.406 -15.142 1.00 95.06 194 PRO A N 1
ATOM 1485 C CA . PRO A 1 194 ? -5.199 -5.942 -13.782 1.00 95.06 194 PRO A CA 1
ATOM 1486 C C . PRO A 1 194 ? -4.378 -5.113 -12.789 1.00 95.06 194 PRO A C 1
ATOM 1488 O O . PRO A 1 194 ? -4.867 -4.835 -11.696 1.00 95.06 194 PRO A O 1
ATOM 1491 N N . TYR A 1 195 ? -3.176 -4.664 -13.157 1.00 94.88 195 TYR A N 1
ATOM 1492 C CA . TYR A 1 195 ? -2.320 -3.850 -12.294 1.00 94.88 195 TYR A CA 1
ATOM 1493 C C . TYR A 1 195 ? -3.001 -2.544 -11.867 1.00 94.88 195 TYR A C 1
ATOM 1495 O O . TYR A 1 195 ? -3.050 -2.238 -10.671 1.00 94.88 195 TYR A O 1
ATOM 1503 N N . VAL A 1 196 ? -3.593 -1.805 -12.814 1.00 93.50 196 VAL A N 1
ATOM 1504 C CA . VAL A 1 196 ? -4.349 -0.574 -12.525 1.00 93.50 196 VAL A CA 1
ATOM 1505 C C . VAL A 1 196 ? -5.523 -0.866 -11.589 1.00 93.50 196 VAL A C 1
ATOM 1507 O O . VAL A 1 196 ? -5.725 -0.160 -10.596 1.00 93.50 196 VAL A O 1
ATOM 1510 N N . GLN A 1 197 ? -6.288 -1.926 -11.871 1.00 94.06 197 GLN A N 1
ATOM 1511 C CA . GLN A 1 197 ? -7.457 -2.298 -11.074 1.00 94.06 197 GLN A CA 1
ATOM 1512 C C . GLN A 1 197 ? -7.076 -2.675 -9.645 1.00 94.06 197 GLN A C 1
ATOM 1514 O O . GLN A 1 197 ? -7.665 -2.160 -8.693 1.00 94.06 197 GLN A O 1
ATOM 1519 N N . TRP A 1 198 ? -6.072 -3.533 -9.473 1.00 95.25 198 TRP A N 1
ATOM 1520 C CA . TRP A 1 198 ? -5.634 -3.974 -8.157 1.00 95.25 198 TRP A CA 1
ATOM 1521 C C . TRP A 1 198 ? -4.994 -2.851 -7.349 1.00 95.25 198 TRP A C 1
ATOM 1523 O O . TRP A 1 198 ? -5.323 -2.696 -6.171 1.00 95.25 198 TRP A O 1
ATOM 1533 N N . SER A 1 199 ? -4.181 -2.008 -7.986 1.00 94.44 199 SER A N 1
ATOM 1534 C CA . SER A 1 199 ? -3.627 -0.802 -7.365 1.00 94.44 199 SER A CA 1
ATOM 1535 C C . SER A 1 199 ? -4.737 0.115 -6.850 1.00 94.44 199 SER A C 1
ATOM 1537 O O . SER A 1 199 ? -4.711 0.542 -5.690 1.00 94.44 199 SER A O 1
ATOM 1539 N N . ALA A 1 200 ? -5.764 0.367 -7.671 1.00 95.19 200 ALA A N 1
ATOM 1540 C CA . ALA A 1 200 ? -6.900 1.195 -7.286 1.00 95.19 200 ALA A CA 1
ATOM 1541 C C . ALA A 1 200 ? -7.707 0.553 -6.151 1.00 95.19 200 ALA A C 1
ATOM 1543 O O . ALA A 1 200 ? -7.953 1.211 -5.140 1.00 95.19 200 ALA A O 1
ATOM 1544 N N . VAL A 1 201 ? -8.071 -0.730 -6.265 1.00 95.19 201 VAL A N 1
ATOM 1545 C CA . VAL A 1 201 ? -8.816 -1.475 -5.234 1.00 95.19 201 VAL A CA 1
ATOM 1546 C C . VAL A 1 201 ? -8.068 -1.460 -3.900 1.00 95.19 201 VAL A C 1
ATOM 1548 O O . VAL A 1 201 ? -8.654 -1.124 -2.868 1.00 95.19 201 VAL A O 1
ATOM 1551 N N . THR A 1 202 ? -6.770 -1.768 -3.900 1.00 95.62 202 THR A N 1
ATOM 1552 C CA . THR A 1 202 ? -5.936 -1.746 -2.694 1.00 95.62 202 THR A CA 1
ATOM 1553 C C . THR A 1 202 ? -5.910 -0.357 -2.062 1.00 95.62 202 THR A C 1
ATOM 1555 O O . THR A 1 202 ? -6.115 -0.233 -0.849 1.00 95.62 202 THR A O 1
ATOM 1558 N N . PHE A 1 203 ? -5.724 0.693 -2.864 1.00 96.12 203 PHE A N 1
ATOM 1559 C CA . PHE A 1 203 ? -5.714 2.065 -2.371 1.00 96.12 203 PHE A CA 1
ATOM 1560 C C . PHE A 1 203 ? -7.064 2.456 -1.752 1.00 96.12 203 PHE A C 1
ATOM 1562 O O . PHE A 1 203 ? -7.114 2.871 -0.591 1.00 96.12 203 PHE A O 1
ATOM 1569 N N . VAL A 1 204 ? -8.180 2.268 -2.465 1.00 96.94 204 VAL A N 1
ATOM 1570 C CA . VAL A 1 204 ? -9.499 2.703 -1.975 1.00 96.94 204 VAL A CA 1
ATOM 1571 C C . VAL A 1 204 ? -9.974 1.917 -0.762 1.00 96.94 204 VAL A C 1
ATOM 1573 O O . VAL A 1 204 ? -10.593 2.497 0.128 1.00 96.94 204 VAL A O 1
ATOM 1576 N N . MET A 1 205 ? -9.655 0.624 -0.672 1.00 96.31 205 MET A N 1
ATOM 1577 C CA . MET A 1 205 ? -10.005 -0.193 0.491 1.00 96.31 205 MET A CA 1
ATOM 1578 C C . MET A 1 205 ? -9.212 0.242 1.726 1.00 96.31 205 MET A C 1
ATOM 1580 O O . MET A 1 205 ? -9.767 0.317 2.825 1.00 96.31 205 MET A O 1
ATOM 1584 N N . SER A 1 206 ? -7.941 0.603 1.543 1.00 97.81 206 SER A N 1
ATOM 1585 C CA . SER A 1 206 ? -7.076 1.132 2.604 1.00 97.81 206 SER A CA 1
ATOM 1586 C C . SER A 1 206 ? -7.582 2.481 3.120 1.00 97.81 206 SER A C 1
ATOM 1588 O O . SER A 1 206 ? -7.767 2.670 4.325 1.00 97.81 206 SER A O 1
ATOM 1590 N N . ILE A 1 207 ? -7.901 3.400 2.207 1.00 97.31 207 ILE A N 1
ATOM 1591 C CA . ILE A 1 207 ? -8.482 4.703 2.544 1.00 97.31 207 ILE A CA 1
ATOM 1592 C C . ILE A 1 207 ? -9.882 4.548 3.160 1.00 97.31 207 ILE A C 1
ATOM 1594 O O . ILE A 1 207 ? -10.208 5.236 4.126 1.00 97.31 207 ILE A O 1
ATOM 1598 N N . GLY A 1 208 ? -10.694 3.606 2.679 1.00 97.44 208 GLY A N 1
ATOM 1599 C CA . GLY A 1 208 ? -11.997 3.269 3.254 1.00 97.44 208 GLY A CA 1
ATOM 1600 C C . GLY A 1 208 ? -11.901 2.738 4.689 1.00 97.44 208 GLY A C 1
ATOM 1601 O O . GLY A 1 208 ? -12.707 3.118 5.541 1.00 97.44 208 GLY A O 1
ATOM 1602 N N . ALA A 1 209 ? -10.888 1.920 4.997 1.00 97.69 209 ALA A N 1
ATOM 1603 C CA . ALA A 1 209 ? -10.624 1.454 6.359 1.00 97.69 209 ALA A CA 1
ATOM 1604 C C . ALA A 1 209 ? -10.242 2.614 7.296 1.00 97.69 209 ALA A C 1
ATOM 1606 O O . ALA A 1 209 ? -10.774 2.713 8.404 1.00 97.69 209 ALA A O 1
ATOM 1607 N N . LEU A 1 210 ? -9.395 3.539 6.835 1.00 97.75 210 LEU A N 1
ATOM 1608 C CA . LEU A 1 210 ? -9.037 4.751 7.580 1.00 97.75 210 LEU A CA 1
ATOM 1609 C C . LEU A 1 210 ? -10.240 5.695 7.771 1.00 97.75 210 LEU A C 1
ATOM 1611 O O . LEU A 1 210 ? -10.458 6.204 8.874 1.00 97.75 210 LEU A O 1
ATOM 1615 N N . ALA A 1 211 ? -11.084 5.859 6.749 1.00 97.56 211 ALA A N 1
ATOM 1616 C CA . ALA A 1 211 ? -12.340 6.601 6.855 1.00 97.56 211 ALA A CA 1
ATOM 1617 C C . ALA A 1 211 ? -13.262 5.972 7.909 1.00 97.56 211 ALA A C 1
ATOM 1619 O O . ALA A 1 211 ? -13.817 6.671 8.761 1.00 97.56 211 ALA A O 1
ATOM 1620 N N . TRP A 1 212 ? -13.380 4.640 7.914 1.00 97.56 212 TRP A N 1
ATOM 1621 C CA . TRP A 1 212 ? -14.136 3.917 8.932 1.00 97.56 212 TRP A CA 1
ATOM 1622 C C . TRP A 1 212 ? -13.592 4.181 10.343 1.00 97.56 212 TRP A C 1
ATOM 1624 O O . TRP A 1 212 ? -14.389 4.471 11.242 1.00 97.56 212 TRP A O 1
ATOM 1634 N N . VAL A 1 213 ? -12.265 4.166 10.538 1.00 96.75 213 VAL A N 1
ATOM 1635 C CA . VAL A 1 213 ? -11.632 4.515 11.823 1.00 96.75 213 VAL A CA 1
ATOM 1636 C C . VAL A 1 213 ? -12.074 5.910 12.279 1.00 96.75 213 VAL A C 1
ATOM 1638 O O . VAL A 1 213 ? -12.533 6.050 13.415 1.00 96.75 213 VAL A O 1
ATOM 1641 N N . ALA A 1 214 ? -12.045 6.915 11.396 1.00 95.81 214 ALA A N 1
ATOM 1642 C CA . ALA A 1 214 ? -12.509 8.271 11.713 1.00 95.81 214 ALA A CA 1
ATOM 1643 C C . ALA A 1 214 ? -13.965 8.271 12.217 1.00 95.81 214 ALA A C 1
ATOM 1645 O O . ALA A 1 214 ? -14.291 8.870 13.248 1.00 95.81 214 ALA A O 1
ATOM 1646 N N . THR A 1 215 ? -14.843 7.539 11.524 1.00 96.25 215 THR A N 1
ATOM 1647 C CA . THR A 1 215 ? -16.267 7.473 11.874 1.00 96.25 215 THR A CA 1
ATOM 1648 C C . THR A 1 215 ? -16.543 6.774 13.207 1.00 96.25 215 THR A C 1
ATOM 1650 O O . THR A 1 215 ? -17.379 7.268 13.973 1.00 96.25 215 THR A O 1
ATOM 1653 N N . ASP A 1 216 ? -15.855 5.661 13.514 1.00 94.81 216 ASP A N 1
ATOM 1654 C CA . ASP A 1 216 ? -16.043 4.905 14.767 1.00 94.81 216 ASP A CA 1
ATOM 1655 C C . ASP A 1 216 ? -15.498 5.693 15.961 1.00 94.81 216 ASP A C 1
ATOM 1657 O O . ASP A 1 216 ? -16.119 5.717 17.029 1.00 94.81 216 ASP A O 1
ATOM 1661 N N . ILE A 1 217 ? -14.365 6.383 15.782 1.00 92.69 217 ILE A N 1
ATOM 1662 C CA . ILE A 1 217 ? -13.795 7.278 16.792 1.00 92.69 217 ILE A CA 1
ATOM 1663 C C . ILE A 1 217 ? -14.800 8.382 17.141 1.00 92.69 217 ILE A C 1
ATOM 1665 O O . ILE A 1 217 ? -15.190 8.502 18.309 1.00 92.69 217 ILE A O 1
ATOM 1669 N N . ALA A 1 218 ? -15.270 9.134 16.140 1.00 92.44 218 ALA A N 1
ATOM 1670 C CA . ALA A 1 218 ? -16.201 10.242 16.342 1.00 92.44 218 ALA A CA 1
ATOM 1671 C C . ALA A 1 218 ? -17.510 9.784 17.005 1.00 92.44 218 ALA A C 1
ATOM 1673 O O . ALA A 1 218 ? -17.979 10.407 17.967 1.00 92.44 218 ALA A O 1
ATOM 1674 N N . GLU A 1 219 ? -18.063 8.647 16.557 1.00 92.69 219 GLU A N 1
ATOM 1675 C CA . GLU A 1 219 ? -19.285 8.082 17.135 1.00 92.69 219 GLU A CA 1
ATOM 1676 C C . GLU A 1 219 ? -19.106 7.815 18.629 1.00 92.69 219 GLU A C 1
ATOM 1678 O O . GLU A 1 219 ? -19.946 8.184 19.452 1.00 92.69 219 GLU A O 1
ATOM 1683 N N . ARG A 1 220 ? -18.006 7.148 18.996 1.00 89.31 220 ARG A N 1
ATOM 1684 C CA . ARG A 1 220 ? -17.743 6.707 20.371 1.00 89.31 220 ARG A CA 1
ATOM 1685 C C . ARG A 1 220 ? -17.543 7.876 21.319 1.00 89.31 220 ARG A C 1
ATOM 1687 O O . ARG A 1 220 ? -18.007 7.794 22.459 1.00 89.31 220 ARG A O 1
ATOM 1694 N N . TRP A 1 221 ? -16.860 8.924 20.871 1.00 87.62 221 TRP A N 1
ATOM 1695 C CA . TRP A 1 221 ? -16.604 10.110 21.684 1.00 87.62 221 TRP A CA 1
ATOM 1696 C C . TRP A 1 221 ? -17.907 10.844 21.982 1.00 87.62 221 TRP A C 1
ATOM 1698 O O . TRP A 1 221 ? -18.242 11.062 23.147 1.00 87.62 221 TRP A O 1
ATOM 1708 N N . VAL A 1 222 ? -18.712 11.117 20.951 1.00 88.75 222 VAL A N 1
ATOM 1709 C CA . VAL A 1 222 ? -19.979 11.837 21.126 1.00 88.75 222 VAL A CA 1
ATOM 1710 C C . VAL A 1 222 ? -21.027 10.987 21.833 1.00 88.75 222 VAL A C 1
ATOM 1712 O O . VAL A 1 222 ? -21.802 11.517 22.625 1.00 88.75 222 VAL A O 1
ATOM 1715 N N . ARG A 1 223 ? -21.054 9.662 21.640 1.00 89.19 223 ARG A N 1
ATOM 1716 C CA . ARG A 1 223 ? -22.073 8.788 22.249 1.00 89.19 223 ARG A CA 1
ATOM 1717 C C . ARG A 1 223 ? -22.126 8.876 23.777 1.00 89.19 223 ARG A C 1
ATOM 1719 O O . ARG A 1 223 ? -23.206 8.686 24.334 1.00 89.19 223 ARG A O 1
ATOM 1726 N N . ARG A 1 224 ? -21.002 9.171 24.441 1.00 81.31 224 ARG A N 1
ATOM 1727 C CA . ARG A 1 224 ? -20.930 9.326 25.906 1.00 81.31 224 ARG A CA 1
ATOM 1728 C C . ARG A 1 224 ? -21.603 10.602 26.410 1.00 81.31 224 ARG A C 1
ATOM 1730 O O . ARG A 1 224 ? -22.130 10.595 27.513 1.00 81.31 224 ARG A O 1
ATOM 1737 N N . VAL A 1 225 ? -21.595 11.663 25.605 1.00 82.50 225 VAL A N 1
ATOM 1738 C CA . VAL A 1 225 ? -22.017 13.012 26.025 1.00 82.50 225 VAL A CA 1
ATOM 1739 C C . VAL A 1 225 ? -23.339 13.430 25.369 1.00 82.50 225 VAL A C 1
ATOM 1741 O O . VAL A 1 225 ? -24.164 14.094 25.985 1.00 82.50 225 VAL A O 1
ATOM 1744 N N . ALA A 1 226 ? -23.580 13.015 24.123 1.00 84.50 226 ALA A N 1
ATOM 1745 C CA . ALA A 1 226 ? -24.757 13.360 23.332 1.00 84.50 226 ALA A CA 1
ATOM 1746 C C . ALA A 1 226 ? -25.178 12.197 22.413 1.00 84.50 226 ALA A C 1
ATOM 1748 O O . ALA A 1 226 ? -25.074 12.269 21.188 1.00 84.50 226 ALA A O 1
ATOM 1749 N N . ARG A 1 227 ? -25.710 11.113 22.999 1.00 86.44 227 ARG A N 1
ATOM 1750 C CA . ARG A 1 227 ? -26.074 9.865 22.290 1.00 86.44 227 ARG A CA 1
ATOM 1751 C C . ARG A 1 227 ? -26.881 10.071 21.001 1.00 86.44 227 ARG A C 1
ATOM 1753 O O . ARG A 1 227 ? -26.593 9.409 20.010 1.00 86.44 227 ARG A O 1
ATOM 1760 N N . ARG A 1 228 ? -27.858 10.987 20.995 1.00 86.19 228 ARG A N 1
ATOM 1761 C CA . ARG A 1 228 ? -28.710 11.273 19.818 1.00 86.19 228 ARG A CA 1
ATOM 1762 C C . ARG A 1 228 ? -27.951 11.917 18.649 1.00 86.19 228 ARG A C 1
ATOM 1764 O O . ARG A 1 228 ? -28.426 11.862 17.524 1.00 86.19 228 ARG A O 1
ATOM 1771 N N . ARG A 1 229 ? -26.781 12.511 18.901 1.00 86.06 229 ARG A N 1
ATOM 1772 C CA . ARG A 1 229 ? -25.949 13.189 17.895 1.00 86.06 229 ARG A CA 1
ATOM 1773 C C . ARG A 1 229 ? -24.728 12.376 17.459 1.00 86.06 229 ARG A C 1
ATOM 1775 O O . ARG A 1 229 ? -24.013 12.805 16.563 1.00 86.06 229 ARG A O 1
ATOM 1782 N N . ALA A 1 230 ? -24.498 11.204 18.053 1.00 90.00 230 ALA A N 1
ATOM 1783 C CA . ALA A 1 230 ? -23.314 10.390 17.779 1.00 90.00 230 ALA A CA 1
ATOM 1784 C C . ALA A 1 230 ? -23.184 10.002 16.297 1.00 90.00 230 ALA A C 1
ATOM 1786 O O . ALA A 1 230 ? -22.104 10.121 15.733 1.00 90.00 230 ALA A O 1
ATOM 1787 N N . MET A 1 231 ? -24.295 9.624 15.656 1.00 91.31 231 MET A N 1
ATOM 1788 C CA . MET A 1 231 ? -24.315 9.304 14.225 1.00 91.31 231 MET A CA 1
ATOM 1789 C C . MET A 1 231 ? -23.908 10.504 13.360 1.00 91.31 231 MET A C 1
ATOM 1791 O O . MET A 1 231 ? -23.154 10.344 12.408 1.00 91.31 231 MET A O 1
ATOM 1795 N N . TRP A 1 232 ? -24.361 11.711 13.704 1.00 89.94 232 TRP A N 1
ATOM 1796 C CA . TRP A 1 232 ? -24.002 12.919 12.962 1.00 89.94 232 TRP A CA 1
ATOM 1797 C C . TRP A 1 232 ? -22.519 13.260 13.099 1.00 89.94 232 TRP A C 1
ATOM 1799 O O . TRP A 1 232 ? -21.910 13.675 12.122 1.00 89.94 232 TRP A O 1
ATOM 1809 N N . ALA A 1 233 ? -21.911 13.005 14.260 1.00 90.81 233 ALA A N 1
ATOM 1810 C CA . ALA A 1 233 ? -20.464 13.156 14.425 1.00 90.81 233 ALA A CA 1
ATOM 1811 C C . ALA A 1 233 ? -19.682 12.213 13.508 1.00 90.81 233 ALA A C 1
ATOM 1813 O O . ALA A 1 233 ? -18.702 12.635 12.902 1.00 90.81 233 ALA A O 1
ATOM 1814 N N . SER A 1 234 ? -20.150 10.973 13.339 1.00 93.94 234 SER A N 1
ATOM 1815 C CA . SER A 1 234 ? -19.580 10.039 12.363 1.00 93.94 234 SER A CA 1
ATOM 1816 C C . SER A 1 234 ? -19.719 10.527 10.926 1.00 93.94 234 SER A C 1
ATOM 1818 O O . SER A 1 234 ? -18.763 10.420 10.169 1.00 93.94 234 SER A O 1
ATOM 1820 N N . VAL A 1 235 ? -20.884 11.068 10.550 1.00 94.00 235 VAL A N 1
ATOM 1821 C CA . VAL A 1 235 ? -21.127 11.594 9.195 1.00 94.00 235 VAL A CA 1
ATOM 1822 C C . VAL A 1 235 ? -20.237 12.804 8.904 1.00 94.00 235 VAL A C 1
ATOM 1824 O O . VAL A 1 235 ? -19.640 12.873 7.835 1.00 94.00 235 VAL A O 1
ATOM 1827 N N . VAL A 1 236 ? -20.088 13.729 9.858 1.00 91.62 236 VAL A N 1
ATOM 1828 C CA . VAL A 1 236 ? -19.200 14.891 9.694 1.00 91.62 236 VAL A CA 1
ATOM 1829 C C . VAL A 1 236 ? -17.737 14.452 9.630 1.00 91.62 236 VAL A C 1
ATOM 1831 O O . VAL A 1 236 ? -17.020 14.896 8.742 1.00 91.62 236 VAL A O 1
ATOM 1834 N N . ALA A 1 237 ? -17.297 13.548 10.511 1.00 92.81 237 ALA A N 1
ATOM 1835 C CA . ALA A 1 237 ? -15.932 13.017 10.477 1.00 92.81 237 ALA A CA 1
ATOM 1836 C C . ALA A 1 237 ? -15.622 12.309 9.149 1.00 92.81 237 ALA A C 1
ATOM 1838 O O . ALA A 1 237 ? -14.556 12.518 8.576 1.00 92.81 237 ALA A O 1
ATOM 1839 N N . PHE A 1 238 ? -16.573 11.526 8.631 1.00 95.56 238 PHE A N 1
ATOM 1840 C CA . PHE A 1 238 ? -16.485 10.943 7.295 1.00 95.56 238 PHE A CA 1
ATOM 1841 C C . PHE A 1 238 ? -16.333 12.020 6.218 1.00 95.56 238 PHE A C 1
ATOM 1843 O O . PHE A 1 238 ? -15.423 11.922 5.405 1.00 95.56 238 PHE A O 1
ATOM 1850 N N . GLY A 1 239 ? -17.179 13.056 6.230 1.00 92.12 239 GLY A N 1
ATOM 1851 C CA . GLY A 1 239 ? -17.125 14.138 5.247 1.00 92.12 239 GLY A CA 1
ATOM 1852 C C . GLY A 1 239 ? -15.789 14.884 5.259 1.00 92.12 239 GLY A C 1
ATOM 1853 O O . GLY A 1 239 ? -15.217 15.121 4.200 1.00 92.12 239 GLY A O 1
ATOM 1854 N N . VAL A 1 240 ? -15.251 15.186 6.446 1.00 89.81 240 VAL A N 1
ATOM 1855 C CA . VAL A 1 240 ? -13.932 15.825 6.606 1.00 89.81 240 VAL A CA 1
ATOM 1856 C C . VAL A 1 240 ? -12.819 14.932 6.055 1.00 89.81 240 VAL A C 1
ATOM 1858 O O . VAL A 1 240 ? -11.972 15.404 5.301 1.00 89.81 240 VAL A O 1
ATOM 1861 N N . PHE A 1 241 ? -12.832 13.639 6.391 1.00 92.38 241 PHE A N 1
ATOM 1862 C CA . PHE A 1 241 ? -11.828 12.697 5.900 1.00 92.38 241 PHE A CA 1
ATOM 1863 C C . PHE A 1 241 ? -11.915 12.502 4.379 1.00 92.38 241 PHE A C 1
ATOM 1865 O O . PHE A 1 241 ? -10.902 12.567 3.691 1.00 92.38 241 PHE A O 1
ATOM 1872 N N . ALA A 1 242 ? -13.123 12.316 3.840 1.00 93.06 242 ALA A N 1
ATOM 1873 C CA . ALA A 1 242 ? -13.348 12.169 2.405 1.00 93.06 242 ALA A CA 1
ATOM 1874 C C . ALA A 1 242 ? -12.901 13.419 1.636 1.00 93.06 242 ALA A C 1
ATOM 1876 O O . ALA A 1 242 ? -12.253 13.301 0.599 1.00 93.06 242 ALA A O 1
ATOM 1877 N N . ALA A 1 243 ? -13.179 14.614 2.162 1.00 88.38 243 ALA A N 1
ATOM 1878 C CA . ALA A 1 243 ? -12.733 15.857 1.549 1.00 88.38 243 ALA A CA 1
ATOM 1879 C C . ALA A 1 243 ? -11.197 15.973 1.540 1.00 88.38 243 ALA A C 1
ATOM 1881 O O . ALA A 1 243 ? -10.631 16.376 0.529 1.00 88.38 243 ALA A O 1
ATOM 1882 N N . TRP A 1 244 ? -10.510 15.548 2.607 1.00 87.00 244 TRP A N 1
ATOM 1883 C CA . TRP A 1 244 ? -9.043 15.474 2.616 1.00 87.00 244 TRP A CA 1
ATOM 1884 C C . TRP A 1 244 ? -8.492 14.500 1.565 1.00 87.00 244 TRP A C 1
ATOM 1886 O O . TRP A 1 244 ? -7.496 14.805 0.920 1.00 87.00 244 TRP A O 1
ATOM 1896 N N . VAL A 1 245 ? -9.150 13.361 1.342 1.00 90.06 245 VAL A N 1
ATOM 1897 C CA . VAL A 1 245 ? -8.746 12.402 0.300 1.00 90.06 245 VAL A CA 1
ATOM 1898 C C . VAL A 1 245 ? -8.937 12.977 -1.103 1.00 90.06 245 VAL A C 1
ATOM 1900 O O . VAL A 1 245 ? -8.042 12.858 -1.934 1.00 90.06 245 VAL A O 1
ATOM 1903 N N . PHE A 1 246 ? -10.089 13.593 -1.381 1.00 86.81 246 PHE A N 1
ATOM 1904 C CA . PHE A 1 246 ? -10.386 14.109 -2.720 1.00 86.81 246 PHE A CA 1
ATOM 1905 C C . PHE A 1 246 ? -9.612 15.379 -3.064 1.00 86.81 246 PHE A C 1
ATOM 1907 O O . PHE A 1 246 ? -9.240 15.547 -4.219 1.00 86.81 246 PHE A O 1
ATOM 1914 N N . LEU A 1 247 ? -9.384 16.261 -2.090 1.00 81.31 247 LEU A N 1
ATOM 1915 C CA . LEU A 1 247 ? -8.806 17.587 -2.326 1.00 81.31 247 LEU A CA 1
ATOM 1916 C C . LEU A 1 247 ? -7.340 17.689 -1.890 1.00 81.31 247 LEU A C 1
ATOM 1918 O O . LEU A 1 247 ? -6.614 18.536 -2.400 1.00 81.31 247 LEU A O 1
ATOM 1922 N N . GLY A 1 248 ? -6.901 16.859 -0.944 1.00 79.88 248 GLY A N 1
ATOM 1923 C CA . GLY A 1 248 ? -5.543 16.865 -0.404 1.00 79.88 248 GLY A CA 1
ATOM 1924 C C . GLY A 1 248 ? -4.579 15.926 -1.132 1.00 79.88 248 GLY A C 1
ATOM 1925 O O . GLY A 1 248 ? -4.874 15.377 -2.191 1.00 79.88 248 GLY A O 1
ATOM 1926 N N . SER A 1 249 ? -3.404 15.731 -0.532 1.00 79.38 249 SER A N 1
ATOM 1927 C CA . SER A 1 249 ? -2.281 14.974 -1.096 1.00 79.38 249 SER A CA 1
ATOM 1928 C C . SER A 1 249 ? -2.386 13.433 -1.151 1.00 79.38 249 SER A C 1
ATOM 1930 O O . SER A 1 249 ? -1.514 12.843 -1.789 1.00 79.38 249 SER A O 1
ATOM 1932 N N . PRO A 1 250 ? -3.372 12.712 -0.556 1.00 88.00 250 PRO A N 1
ATOM 1933 C CA . PRO A 1 250 ? -3.409 11.245 -0.643 1.00 88.00 250 PRO A CA 1
ATOM 1934 C C . PRO A 1 250 ? -3.393 10.683 -2.064 1.00 88.00 250 PRO A C 1
ATOM 1936 O O . PRO A 1 250 ? -2.795 9.634 -2.283 1.00 88.00 250 PRO A O 1
ATOM 1939 N N . GLN A 1 251 ? -4.005 11.366 -3.035 1.00 86.81 251 GLN A N 1
ATOM 1940 C CA . GLN A 1 251 ? -4.032 10.886 -4.421 1.00 86.81 251 GLN A CA 1
ATOM 1941 C C . GLN A 1 251 ? -2.653 10.868 -5.089 1.00 86.81 251 GLN A C 1
ATOM 1943 O O . GLN A 1 251 ? -2.429 10.035 -5.963 1.00 86.81 251 GLN A O 1
ATOM 1948 N N . PHE A 1 252 ? -1.705 11.704 -4.652 1.00 86.44 252 PHE A N 1
ATOM 1949 C CA . PHE A 1 252 ? -0.333 11.626 -5.155 1.00 86.44 252 PHE A CA 1
ATOM 1950 C C . PHE A 1 252 ? 0.363 10.327 -4.750 1.00 86.44 252 PHE A C 1
ATOM 1952 O O . PHE A 1 252 ? 1.206 9.840 -5.492 1.00 86.44 252 PHE A O 1
ATOM 1959 N N . LEU A 1 253 ? -0.015 9.719 -3.620 1.00 88.75 253 LEU A N 1
ATOM 1960 C CA . LEU A 1 253 ? 0.508 8.405 -3.239 1.00 88.75 253 LEU A CA 1
ATOM 1961 C C . LEU A 1 253 ? -0.003 7.299 -4.169 1.00 88.75 253 LEU A C 1
ATOM 1963 O O . LEU A 1 253 ? 0.722 6.341 -4.407 1.00 88.75 253 LEU A O 1
ATOM 1967 N N . PHE A 1 254 ? -1.228 7.426 -4.692 1.00 90.06 254 PHE A N 1
ATOM 1968 C CA . PHE A 1 254 ? -1.723 6.518 -5.727 1.00 90.06 254 PHE A CA 1
ATOM 1969 C C . PHE A 1 254 ? -0.957 6.718 -7.036 1.00 90.06 254 PHE A C 1
ATOM 1971 O O . PHE A 1 254 ? -0.435 5.748 -7.570 1.00 90.06 254 PHE A O 1
ATOM 1978 N N . ASN A 1 255 ? -0.845 7.968 -7.504 1.00 87.81 255 ASN A N 1
ATOM 1979 C CA . ASN A 1 255 ? -0.109 8.299 -8.726 1.00 87.81 255 ASN A CA 1
ATOM 1980 C C . ASN A 1 255 ? 1.318 7.768 -8.686 1.00 87.81 255 ASN A C 1
ATOM 1982 O O . ASN A 1 255 ? 1.743 7.079 -9.603 1.00 87.81 255 ASN A O 1
ATOM 1986 N N . ALA A 1 256 ? 2.013 8.023 -7.581 1.00 83.94 256 ALA A N 1
ATOM 1987 C CA . ALA A 1 256 ? 3.393 7.623 -7.407 1.00 83.94 256 ALA A CA 1
ATOM 1988 C C . ALA A 1 256 ? 3.597 6.112 -7.235 1.00 83.94 256 ALA A C 1
ATOM 1990 O O . ALA A 1 256 ? 4.737 5.715 -7.067 1.00 83.94 256 ALA A O 1
ATOM 1991 N N . GLY A 1 257 ? 2.545 5.282 -7.235 1.00 86.69 257 GLY A N 1
ATOM 1992 C CA . GLY A 1 257 ? 2.658 3.827 -7.101 1.00 86.69 257 GLY A CA 1
ATOM 1993 C C . GLY A 1 257 ? 2.733 3.300 -5.660 1.00 86.69 257 GLY A C 1
ATOM 1994 O O . GLY A 1 257 ? 2.754 2.091 -5.465 1.00 86.69 257 GLY A O 1
ATOM 1995 N N . PHE A 1 258 ? 2.661 4.148 -4.624 1.00 88.25 258 PHE A N 1
ATOM 1996 C CA . PHE A 1 258 ? 2.817 3.769 -3.202 1.00 88.25 258 PHE A CA 1
ATOM 1997 C C . PHE A 1 258 ? 1.619 3.028 -2.579 1.00 88.25 258 PHE A C 1
ATOM 1999 O O . PHE A 1 258 ? 1.316 3.168 -1.386 1.00 88.25 258 PHE A O 1
ATOM 2006 N N . THR A 1 259 ? 0.898 2.228 -3.356 1.00 89.06 259 THR A N 1
ATOM 2007 C CA . THR A 1 259 ? -0.327 1.553 -2.913 1.00 89.06 259 THR A CA 1
ATOM 2008 C C . THR A 1 259 ? -0.056 0.484 -1.851 1.00 89.06 259 THR A C 1
ATOM 2010 O O . THR A 1 259 ? -0.800 0.402 -0.870 1.00 89.06 259 THR A O 1
ATOM 2013 N N . ASN A 1 260 ? 1.044 -0.268 -1.958 1.00 89.25 260 ASN A N 1
ATOM 2014 C CA . ASN A 1 260 ? 1.497 -1.220 -0.935 1.00 89.25 260 ASN A CA 1
ATOM 2015 C C . ASN A 1 260 ? 1.820 -0.531 0.406 1.00 89.25 260 ASN A C 1
ATOM 2017 O O . ASN A 1 260 ? 1.518 -1.054 1.479 1.00 89.25 260 ASN A O 1
ATOM 2021 N N . PHE A 1 261 ? 2.408 0.664 0.351 1.00 91.75 261 PHE A N 1
ATOM 2022 C CA . PHE A 1 261 ? 2.747 1.470 1.511 1.00 91.75 261 PHE A CA 1
ATOM 2023 C C . PHE A 1 261 ? 1.474 1.980 2.186 1.00 91.75 261 PHE A C 1
ATOM 2025 O O . PHE A 1 261 ? 1.302 1.781 3.388 1.00 91.75 261 PHE A O 1
ATOM 2032 N N . VAL A 1 262 ? 0.536 2.544 1.418 1.00 94.75 262 VAL A N 1
ATOM 2033 C CA . VAL A 1 262 ? -0.777 2.966 1.936 1.00 94.75 262 VAL A CA 1
ATOM 2034 C C . VAL A 1 262 ? -1.523 1.781 2.558 1.00 94.75 262 VAL A C 1
ATOM 2036 O O . VAL A 1 262 ? -2.093 1.923 3.641 1.00 94.75 262 VAL A O 1
ATOM 2039 N N . MET A 1 263 ? -1.457 0.601 1.935 1.00 96.19 263 MET A N 1
ATOM 2040 C CA . MET A 1 263 ? -2.006 -0.646 2.471 1.00 96.19 263 MET A CA 1
ATOM 2041 C C . MET A 1 263 ? -1.371 -1.031 3.809 1.00 96.19 263 MET A C 1
ATOM 2043 O O . MET A 1 263 ? -2.096 -1.321 4.761 1.00 96.19 263 MET A O 1
ATOM 2047 N N . GLY A 1 264 ? -0.040 -0.988 3.917 1.00 95.81 264 GLY A N 1
ATOM 2048 C CA . GLY A 1 264 ? 0.681 -1.292 5.155 1.00 95.81 264 GLY A CA 1
ATOM 2049 C C . GLY A 1 264 ? 0.328 -0.325 6.283 1.00 95.81 264 GLY A C 1
ATOM 2050 O O . GLY A 1 264 ? 0.034 -0.745 7.402 1.00 95.81 264 GLY A O 1
ATOM 2051 N N . VAL A 1 265 ? 0.274 0.974 5.981 1.00 96.81 265 VAL A N 1
ATOM 2052 C CA . VAL A 1 265 ? -0.068 2.019 6.953 1.00 96.81 265 VAL A CA 1
ATOM 2053 C C . VAL A 1 265 ? -1.520 1.888 7.422 1.00 96.81 265 VAL A C 1
ATOM 2055 O O . VAL A 1 265 ? -1.790 1.939 8.627 1.00 96.81 265 VAL A O 1
ATOM 2058 N N . ALA A 1 266 ? -2.458 1.670 6.495 1.00 97.69 266 ALA A N 1
ATOM 2059 C CA . ALA A 1 266 ? -3.868 1.481 6.818 1.00 97.69 266 ALA A CA 1
ATOM 2060 C C . ALA A 1 266 ? -4.107 0.203 7.628 1.00 97.69 266 ALA A C 1
ATOM 2062 O O . ALA A 1 266 ? -4.848 0.241 8.615 1.00 97.69 266 ALA A O 1
ATOM 2063 N N . LEU A 1 267 ? -3.450 -0.903 7.261 1.00 97.69 267 LEU A N 1
ATOM 2064 C CA . LEU A 1 267 ? -3.470 -2.160 8.006 1.00 97.69 267 LEU A CA 1
ATOM 2065 C C . LEU A 1 267 ? -2.976 -1.945 9.439 1.00 97.69 267 LEU A C 1
ATOM 2067 O O . LEU A 1 267 ? -3.707 -2.241 10.385 1.00 97.69 267 LEU A O 1
ATOM 2071 N N . MET A 1 268 ? -1.770 -1.397 9.599 1.00 97.12 268 MET A N 1
ATOM 2072 C CA . MET A 1 268 ? -1.136 -1.141 10.892 1.00 97.12 268 MET A CA 1
ATOM 2073 C C . MET A 1 268 ? -2.017 -0.248 11.780 1.00 97.12 268 MET A C 1
ATOM 2075 O O . MET A 1 268 ? -2.339 -0.616 12.914 1.00 97.12 268 MET A O 1
ATOM 2079 N N . GLY A 1 269 ? -2.449 0.910 11.268 1.00 96.88 269 GLY A N 1
ATOM 2080 C CA . GLY A 1 269 ? -3.267 1.864 12.019 1.00 96.88 269 GLY A CA 1
ATOM 2081 C C . GLY A 1 269 ? -4.627 1.286 12.418 1.00 96.88 269 GLY A C 1
ATOM 2082 O O . GLY A 1 269 ? -5.035 1.367 13.581 1.00 96.88 269 GLY A O 1
ATOM 2083 N N . THR A 1 270 ? -5.310 0.627 11.480 1.00 97.38 270 THR A N 1
ATOM 2084 C CA . THR A 1 270 ? -6.642 0.054 11.719 1.00 97.38 270 THR A CA 1
ATOM 2085 C C . THR A 1 270 ? -6.583 -1.146 12.662 1.00 97.38 270 THR A C 1
ATOM 2087 O O . THR A 1 270 ? -7.420 -1.257 13.563 1.00 97.38 270 THR A O 1
ATOM 2090 N N . ALA A 1 271 ? -5.583 -2.020 12.514 1.00 97.31 271 ALA A N 1
ATOM 2091 C CA . ALA A 1 271 ? -5.361 -3.160 13.399 1.00 97.31 271 ALA A CA 1
ATOM 2092 C C . ALA A 1 271 ? -5.035 -2.710 14.827 1.00 97.31 271 ALA A C 1
ATOM 2094 O O . ALA A 1 271 ? -5.647 -3.213 15.772 1.00 97.31 271 ALA A O 1
ATOM 2095 N N . SER A 1 272 ? -4.147 -1.721 14.986 1.00 96.44 272 SER A N 1
ATOM 2096 C CA . SER A 1 272 ? -3.818 -1.131 16.289 1.00 96.44 272 SER A CA 1
ATOM 2097 C C . SER A 1 272 ? -5.071 -0.580 16.976 1.00 96.44 272 SER A C 1
ATOM 2099 O O . SER A 1 272 ? -5.407 -0.977 18.098 1.00 96.44 272 SER A O 1
ATOM 2101 N N . TYR A 1 273 ? -5.855 0.237 16.265 1.00 95.50 273 TYR A N 1
ATOM 2102 C CA . TYR A 1 273 ? -7.113 0.770 16.782 1.00 95.50 273 TYR A CA 1
ATOM 2103 C C . TYR A 1 273 ? -8.103 -0.342 17.171 1.00 95.50 273 TYR A C 1
ATOM 2105 O O . TYR A 1 273 ? -8.608 -0.372 18.299 1.00 95.50 273 TYR A O 1
ATOM 2113 N N . LEU A 1 274 ? -8.374 -1.292 16.270 1.00 95.38 274 LEU A N 1
ATOM 2114 C CA . LEU A 1 274 ? -9.309 -2.398 16.500 1.00 95.38 274 LEU A CA 1
ATOM 2115 C C . LEU A 1 274 ? -8.922 -3.258 17.701 1.00 95.38 274 LEU A C 1
ATOM 2117 O O . LEU A 1 274 ? -9.803 -3.608 18.502 1.00 95.38 274 LEU A O 1
ATOM 2121 N N . ALA A 1 275 ? -7.629 -3.567 17.820 1.00 93.81 275 ALA A N 1
ATOM 2122 C CA . ALA A 1 275 ? -7.074 -4.399 18.870 1.00 93.81 275 ALA A CA 1
ATOM 2123 C C . ALA A 1 275 ? -7.283 -3.758 20.242 1.00 93.81 275 ALA A C 1
ATOM 2125 O O . ALA A 1 275 ? -7.808 -4.420 21.132 1.00 93.81 275 ALA A O 1
ATOM 2126 N N . VAL A 1 276 ? -6.958 -2.473 20.431 1.00 91.69 276 VAL A N 1
ATOM 2127 C CA . VAL A 1 276 ? -6.869 -1.893 21.789 1.00 91.69 276 VAL A CA 1
ATOM 2128 C C . VAL A 1 276 ? -7.864 -0.777 22.113 1.00 91.69 276 VAL A C 1
ATOM 2130 O O . VAL A 1 276 ? -7.872 -0.263 23.234 1.00 91.69 276 VAL A O 1
ATOM 2133 N N . ARG A 1 277 ? -8.831 -0.484 21.233 1.00 90.38 277 ARG A N 1
ATOM 2134 C CA . ARG A 1 277 ? -9.940 0.474 21.487 1.00 90.38 277 ARG A CA 1
ATOM 2135 C C . ARG A 1 277 ? -10.798 0.201 22.734 1.00 90.38 277 ARG A C 1
ATOM 2137 O O . ARG A 1 277 ? -11.660 1.011 23.080 1.00 90.38 277 ARG A O 1
ATOM 2144 N N . SER A 1 278 ? -10.648 -0.952 23.388 1.00 89.56 278 SER A N 1
ATOM 2145 C CA . SER A 1 278 ? -11.192 -1.223 24.728 1.00 89.56 278 SER A CA 1
ATOM 2146 C C . SER A 1 278 ? -10.464 -2.399 25.394 1.00 89.56 278 SER A C 1
ATOM 2148 O O . SER A 1 278 ? -9.974 -3.266 24.670 1.00 89.56 278 SER A O 1
ATOM 2150 N N . PRO A 1 279 ? -10.496 -2.530 26.736 1.00 87.19 279 PRO A N 1
ATOM 2151 C CA . PRO A 1 279 ? -9.922 -3.690 27.428 1.00 87.19 279 PRO A CA 1
ATOM 2152 C C . PRO A 1 279 ? -10.506 -5.033 26.962 1.00 87.19 279 PRO A C 1
ATOM 2154 O O . PRO A 1 279 ? -9.786 -6.013 26.791 1.00 87.19 279 PRO A O 1
ATOM 2157 N N . LYS A 1 280 ? -11.820 -5.080 26.686 1.00 88.25 280 LYS A N 1
ATOM 2158 C CA . LYS A 1 280 ? -12.468 -6.270 26.112 1.00 88.25 280 LYS A CA 1
ATOM 2159 C C . LYS A 1 280 ? -11.953 -6.559 24.699 1.00 88.25 280 LYS A C 1
ATOM 2161 O O . LYS A 1 280 ? -11.732 -7.721 24.374 1.00 88.25 280 LYS A O 1
ATOM 2166 N N . GLY A 1 281 ? -11.773 -5.524 23.878 1.00 87.25 281 GLY A N 1
ATOM 2167 C CA . GLY A 1 281 ? -11.207 -5.628 22.529 1.00 87.25 281 GLY A CA 1
ATOM 2168 C C . GLY A 1 281 ? -9.803 -6.225 22.541 1.00 87.25 281 GLY A C 1
ATOM 2169 O O . GLY A 1 281 ? -9.572 -7.197 21.830 1.00 87.25 281 GLY A O 1
ATOM 2170 N N . ALA A 1 282 ? -8.938 -5.751 23.443 1.00 90.31 282 ALA A N 1
ATOM 2171 C CA . ALA A 1 282 ? -7.560 -6.235 23.573 1.00 90.31 282 ALA A CA 1
ATOM 2172 C C . ALA A 1 282 ? -7.506 -7.746 23.832 1.00 90.31 282 ALA A C 1
ATOM 2174 O O . ALA A 1 282 ? -6.709 -8.456 23.231 1.00 90.31 282 ALA A O 1
ATOM 2175 N N . ARG A 1 283 ? -8.434 -8.251 24.651 1.00 88.19 283 ARG A N 1
ATOM 2176 C CA . ARG A 1 283 ? -8.558 -9.683 24.946 1.00 88.19 283 ARG A CA 1
ATOM 2177 C C . ARG A 1 283 ? -9.239 -10.500 23.839 1.00 88.19 283 ARG A C 1
ATOM 2179 O O . ARG A 1 283 ? -8.986 -11.688 23.724 1.00 88.19 283 ARG A O 1
ATOM 2186 N N . THR A 1 284 ? -10.169 -9.917 23.082 1.00 87.50 284 THR A N 1
ATOM 2187 C CA . THR A 1 284 ? -11.042 -10.682 22.159 1.00 87.50 284 THR A CA 1
ATOM 2188 C C . THR A 1 284 ? -10.617 -10.605 20.702 1.00 87.50 284 THR A C 1
ATOM 2190 O O . THR A 1 284 ? -10.654 -11.617 20.015 1.00 87.50 284 THR A O 1
ATOM 2193 N N . LEU A 1 285 ? -10.220 -9.422 20.243 1.00 90.69 285 LEU A N 1
ATOM 2194 C CA . LEU A 1 285 ? -9.725 -9.181 18.892 1.00 90.69 285 LEU A CA 1
ATOM 2195 C C . LEU A 1 285 ? -8.199 -9.093 18.871 1.00 90.69 285 LEU A C 1
ATOM 2197 O O . LEU A 1 285 ? -7.570 -9.639 17.972 1.00 90.69 285 LEU A O 1
ATOM 2201 N N . GLY A 1 286 ? -7.602 -8.446 19.879 1.00 91.56 286 GLY A N 1
ATOM 2202 C CA . GLY A 1 286 ? -6.161 -8.187 19.916 1.00 91.56 286 GLY A CA 1
ATOM 2203 C C . GLY A 1 286 ? -5.299 -9.445 19.799 1.00 91.56 286 GLY A C 1
ATOM 2204 O O . GLY A 1 286 ? -4.281 -9.406 19.118 1.00 91.56 286 GLY A O 1
ATOM 2205 N N . TRP A 1 287 ? -5.740 -10.572 20.367 1.00 91.00 287 TRP A N 1
ATOM 2206 C CA . TRP A 1 287 ? -4.966 -11.817 20.341 1.00 91.00 287 TRP A CA 1
ATOM 2207 C C . TRP A 1 287 ? -4.726 -12.377 18.925 1.00 91.00 287 TRP A C 1
ATOM 2209 O O . TRP A 1 287 ? -3.721 -13.036 18.710 1.00 91.00 287 TRP A O 1
ATOM 2219 N N . PHE A 1 288 ? -5.597 -12.127 17.944 1.00 92.44 288 PHE A N 1
ATOM 2220 C CA . PHE A 1 288 ? -5.362 -12.602 16.571 1.00 92.44 288 PHE A CA 1
ATOM 2221 C C . PHE A 1 288 ? -5.096 -11.461 15.592 1.00 92.44 288 PHE A C 1
ATOM 2223 O O . PHE A 1 288 ? -4.298 -11.627 14.675 1.00 92.44 288 PHE A O 1
ATOM 2230 N N . ILE A 1 289 ? -5.713 -10.290 15.795 1.00 95.50 289 ILE A N 1
ATOM 2231 C CA . ILE A 1 289 ? -5.510 -9.134 14.914 1.00 95.50 289 ILE A CA 1
ATOM 2232 C C . ILE A 1 289 ? -4.059 -8.666 14.966 1.00 95.50 289 ILE A C 1
ATOM 2234 O O . ILE A 1 289 ? -3.494 -8.395 13.916 1.00 95.50 289 ILE A O 1
ATOM 2238 N N . VAL A 1 290 ? -3.449 -8.579 16.155 1.00 96.38 290 VAL A N 1
ATOM 2239 C CA . VAL A 1 290 ? -2.069 -8.088 16.285 1.00 96.38 290 VAL A CA 1
ATOM 2240 C C . VAL A 1 290 ? -1.067 -8.982 15.542 1.00 96.38 290 VAL A C 1
ATOM 2242 O O . VAL A 1 290 ? -0.369 -8.441 14.690 1.00 96.38 290 VAL A O 1
ATOM 2245 N N . PRO A 1 291 ? -0.980 -10.307 15.789 1.00 95.75 291 PRO A N 1
ATOM 2246 C CA . PRO A 1 291 ? -0.010 -11.148 15.089 1.00 95.75 291 PRO A CA 1
ATOM 2247 C C . PRO A 1 291 ? -0.270 -11.209 13.581 1.00 95.75 291 PRO A C 1
ATOM 2249 O O . PRO A 1 291 ? 0.669 -11.066 12.808 1.00 95.75 291 PRO A O 1
ATOM 2252 N N . LEU A 1 292 ? -1.526 -11.345 13.137 1.00 96.06 292 LEU A N 1
ATOM 2253 C CA . LEU A 1 292 ? -1.839 -11.411 11.702 1.00 96.06 292 LEU A CA 1
ATOM 2254 C C . LEU A 1 292 ? -1.532 -10.094 10.982 1.00 96.06 292 LEU A C 1
ATOM 2256 O O . LEU A 1 292 ? -0.954 -10.109 9.897 1.00 96.06 292 LEU A O 1
ATOM 2260 N N . ALA A 1 293 ? -1.866 -8.955 11.597 1.00 97.00 293 ALA A N 1
ATOM 2261 C CA . ALA A 1 293 ? -1.496 -7.654 11.058 1.00 97.00 293 ALA A CA 1
ATOM 2262 C C . ALA A 1 293 ? 0.019 -7.450 11.074 1.00 97.00 293 ALA A C 1
ATOM 2264 O O . ALA A 1 293 ? 0.533 -6.844 10.143 1.00 97.00 293 ALA A O 1
ATOM 2265 N N . ALA A 1 294 ? 0.740 -7.956 12.078 1.00 95.44 294 ALA A N 1
ATOM 2266 C CA . ALA A 1 294 ? 2.193 -7.846 12.137 1.00 95.44 294 ALA A CA 1
ATOM 2267 C C . ALA A 1 294 ? 2.854 -8.597 10.979 1.00 95.44 294 ALA A C 1
ATOM 2269 O O . ALA A 1 294 ? 3.629 -7.994 10.243 1.00 95.44 294 ALA A O 1
ATOM 2270 N N . VAL A 1 295 ? 2.476 -9.858 10.754 1.00 93.88 295 VAL A N 1
ATOM 2271 C CA . VAL A 1 295 ? 2.997 -10.659 9.635 1.00 93.88 295 VAL A CA 1
ATOM 2272 C C . VAL A 1 295 ? 2.679 -10.004 8.289 1.00 93.88 295 VAL A C 1
ATOM 2274 O O . VAL A 1 295 ? 3.565 -9.846 7.453 1.00 93.88 295 VAL A O 1
ATOM 2277 N N . ALA A 1 296 ? 1.440 -9.544 8.093 1.00 95.31 296 ALA A N 1
ATOM 2278 C CA . ALA A 1 296 ? 1.067 -8.864 6.856 1.00 95.31 296 ALA A CA 1
ATOM 2279 C C . ALA A 1 296 ? 1.780 -7.513 6.671 1.00 95.31 296 ALA A C 1
ATOM 2281 O O . ALA A 1 296 ? 2.172 -7.173 5.561 1.00 95.31 296 ALA A O 1
ATOM 2282 N N . THR A 1 297 ? 1.984 -6.750 7.746 1.00 94.25 297 THR A N 1
ATOM 2283 C CA . THR A 1 297 ? 2.706 -5.470 7.699 1.00 94.25 297 THR A CA 1
ATOM 2284 C C . THR A 1 297 ? 4.177 -5.681 7.348 1.00 94.25 297 THR A C 1
ATOM 2286 O O . THR A 1 297 ? 4.720 -4.903 6.568 1.00 94.25 297 THR A O 1
ATOM 2289 N N . ILE A 1 298 ? 4.804 -6.749 7.854 1.00 91.19 298 ILE A N 1
ATOM 2290 C CA . ILE A 1 298 ? 6.176 -7.125 7.488 1.00 91.19 298 ILE A CA 1
ATOM 2291 C C . ILE A 1 298 ? 6.273 -7.385 5.976 1.00 91.19 298 ILE A C 1
ATOM 2293 O O . ILE A 1 298 ? 7.084 -6.755 5.299 1.00 91.19 298 ILE A O 1
ATOM 2297 N N . GLY A 1 299 ? 5.340 -8.166 5.421 1.00 88.75 299 GLY A N 1
ATOM 2298 C CA . GLY A 1 299 ? 5.242 -8.420 3.978 1.00 88.75 299 GLY A CA 1
ATOM 2299 C C . GLY A 1 299 ? 4.867 -7.210 3.101 1.00 88.75 299 GLY A C 1
ATOM 2300 O O . GLY A 1 299 ? 4.785 -7.364 1.882 1.00 88.75 299 GLY A O 1
ATOM 2301 N N . LEU A 1 300 ? 4.634 -6.025 3.686 1.00 91.56 300 LEU A N 1
ATOM 2302 C CA . LEU A 1 300 ? 4.323 -4.768 2.985 1.00 91.56 300 LEU A CA 1
ATOM 2303 C C . LEU A 1 300 ? 5.399 -3.696 3.179 1.00 91.56 300 LEU A C 1
ATOM 2305 O O . LEU A 1 300 ? 5.866 -3.125 2.207 1.00 91.56 300 LEU A O 1
ATOM 2309 N N . TRP A 1 301 ? 5.786 -3.386 4.414 1.00 88.75 301 TRP A N 1
ATOM 2310 C CA . TRP A 1 301 ? 6.945 -2.546 4.716 1.00 88.75 301 TRP A CA 1
ATOM 2311 C C . TRP A 1 301 ? 7.400 -2.833 6.148 1.00 88.75 301 TRP A C 1
ATOM 2313 O O . TRP A 1 301 ? 6.781 -2.367 7.108 1.00 88.75 301 TRP A O 1
ATOM 2323 N N . THR A 1 302 ? 8.487 -3.600 6.290 1.00 87.81 302 THR A N 1
ATOM 2324 C CA . THR A 1 302 ? 8.969 -4.149 7.571 1.00 87.81 302 THR A CA 1
ATOM 2325 C C . THR A 1 302 ? 8.978 -3.152 8.734 1.00 87.81 302 THR A C 1
ATOM 2327 O O . THR A 1 302 ? 8.433 -3.493 9.786 1.00 87.81 302 THR A O 1
ATOM 2330 N N . PRO A 1 303 ? 9.489 -1.910 8.589 1.00 88.19 303 PRO A N 1
ATOM 2331 C CA . PRO A 1 303 ? 9.544 -0.954 9.698 1.00 88.19 303 PRO A CA 1
ATOM 2332 C C . PRO A 1 303 ? 8.180 -0.602 10.312 1.00 88.19 303 PRO A C 1
ATOM 2334 O O . PRO A 1 303 ? 8.111 -0.269 11.496 1.00 88.19 303 PRO A O 1
ATOM 2337 N N . LEU A 1 304 ? 7.074 -0.710 9.562 1.00 91.81 304 LEU A N 1
ATOM 2338 C CA . LEU A 1 304 ? 5.732 -0.395 10.072 1.00 91.81 304 LEU A CA 1
ATOM 2339 C C . LEU A 1 304 ? 5.269 -1.339 11.183 1.00 91.81 304 LEU A C 1
ATOM 2341 O O . LEU A 1 304 ? 4.395 -0.968 11.967 1.00 91.81 304 LEU A O 1
ATOM 2345 N N . VAL A 1 305 ? 5.849 -2.538 11.307 1.00 92.50 305 VAL A N 1
ATOM 2346 C CA . VAL A 1 305 ? 5.477 -3.471 12.384 1.00 92.50 305 VAL A CA 1
ATOM 2347 C C . VAL A 1 305 ? 5.675 -2.846 13.772 1.00 92.50 305 VAL A C 1
ATOM 2349 O O . VAL A 1 305 ? 4.936 -3.157 14.709 1.00 92.50 305 VAL A O 1
ATOM 2352 N N . LEU A 1 306 ? 6.595 -1.881 13.894 1.00 91.31 306 LEU A N 1
ATOM 2353 C CA . LEU A 1 306 ? 6.836 -1.127 15.124 1.00 91.31 306 LEU A CA 1
ATOM 2354 C C . LEU A 1 306 ? 5.596 -0.350 15.596 1.00 91.31 306 LEU A C 1
ATOM 2356 O O . LEU A 1 306 ? 5.371 -0.230 16.800 1.00 91.31 306 LEU A O 1
ATOM 2360 N N . GLY A 1 307 ? 4.725 0.095 14.684 1.00 91.50 307 GLY A N 1
ATOM 2361 C CA . GLY A 1 307 ? 3.465 0.752 15.046 1.00 91.50 307 GLY A CA 1
ATOM 2362 C C . GLY A 1 307 ? 2.428 -0.167 15.695 1.00 91.50 307 GLY A C 1
ATOM 2363 O O . GLY A 1 307 ? 1.478 0.322 16.315 1.00 91.50 307 GLY A O 1
ATOM 2364 N N . LEU A 1 308 ? 2.619 -1.489 15.626 1.00 95.06 308 LEU A N 1
ATOM 2365 C CA . LEU A 1 308 ? 1.788 -2.478 16.318 1.00 95.06 308 LEU A CA 1
ATOM 2366 C C . LEU A 1 308 ? 2.315 -2.838 17.713 1.00 95.06 308 LEU A C 1
ATOM 2368 O O . LEU A 1 308 ? 1.555 -3.400 18.506 1.00 95.06 308 LEU A O 1
ATOM 2372 N N . VAL A 1 309 ? 3.559 -2.484 18.059 1.00 93.38 309 VAL A N 1
ATOM 2373 C CA . VAL A 1 309 ? 4.173 -2.828 19.356 1.00 93.38 309 VAL A CA 1
ATOM 2374 C C . VAL A 1 309 ? 3.335 -2.336 20.546 1.00 93.38 309 VAL A C 1
ATOM 2376 O O . VAL A 1 309 ? 3.020 -3.161 21.410 1.00 93.38 309 VAL A O 1
ATOM 2379 N N . PRO A 1 310 ? 2.863 -1.068 20.604 1.00 92.62 310 PRO A N 1
ATOM 2380 C CA . PRO A 1 310 ? 2.024 -0.617 21.717 1.00 92.62 310 PRO A CA 1
ATOM 2381 C C . PRO A 1 310 ? 0.731 -1.433 21.854 1.00 92.62 310 PRO A C 1
ATOM 2383 O O . PRO A 1 310 ? 0.312 -1.777 22.963 1.00 92.62 310 PRO A O 1
ATOM 2386 N N . ALA A 1 311 ? 0.106 -1.786 20.726 1.00 93.81 311 ALA A N 1
ATOM 2387 C CA . ALA A 1 311 ? -1.103 -2.600 20.723 1.00 93.81 311 ALA A CA 1
ATOM 2388 C C . ALA A 1 311 ? -0.826 -4.038 21.192 1.00 93.81 311 ALA A C 1
ATOM 2390 O O . ALA A 1 311 ? -1.610 -4.591 21.968 1.00 93.81 311 ALA A O 1
ATOM 2391 N N . GLY A 1 312 ? 0.306 -4.617 20.781 1.00 93.50 312 GLY A N 1
ATOM 2392 C CA . GLY A 1 312 ? 0.761 -5.939 21.205 1.00 93.50 312 GLY A CA 1
ATOM 2393 C C . GLY A 1 312 ? 1.035 -6.026 22.702 1.00 93.50 312 GLY A C 1
ATOM 2394 O O . GLY A 1 312 ? 0.547 -6.950 23.351 1.00 93.50 312 GLY A O 1
ATOM 2395 N N . VAL A 1 313 ? 1.707 -5.027 23.282 1.00 93.19 313 VAL A N 1
ATOM 2396 C CA . VAL A 1 313 ? 1.941 -4.954 24.736 1.00 93.19 313 VAL A CA 1
ATOM 2397 C C . VAL A 1 313 ? 0.615 -4.927 25.499 1.00 93.19 313 VAL A C 1
ATOM 2399 O O . VAL A 1 313 ? 0.424 -5.668 26.462 1.00 93.19 313 VAL A O 1
ATOM 2402 N N . ILE A 1 314 ? -0.350 -4.120 25.056 1.00 93.31 314 ILE A N 1
ATOM 2403 C CA . ILE A 1 314 ? -1.659 -4.030 25.718 1.00 93.31 314 ILE A CA 1
ATOM 2404 C C . ILE A 1 314 ? -2.463 -5.323 25.564 1.00 93.31 314 ILE A C 1
ATOM 2406 O O . ILE A 1 314 ? -3.123 -5.740 26.519 1.00 93.31 314 ILE A O 1
ATOM 2410 N N . ALA A 1 315 ? -2.419 -5.962 24.393 1.00 93.19 315 ALA A N 1
ATOM 2411 C CA . ALA A 1 315 ? -3.044 -7.262 24.173 1.00 93.19 315 ALA A CA 1
ATOM 2412 C C . ALA A 1 315 ? -2.429 -8.328 25.095 1.00 93.19 315 ALA A C 1
ATOM 2414 O O . ALA A 1 315 ? -3.176 -9.020 25.790 1.00 93.19 315 ALA A O 1
ATOM 2415 N N . ALA A 1 316 ? -1.097 -8.380 25.204 1.00 92.75 316 ALA A N 1
ATOM 2416 C CA . ALA A 1 316 ? -0.390 -9.267 26.126 1.00 92.75 316 ALA A CA 1
ATOM 2417 C C . ALA A 1 316 ? -0.838 -9.037 27.573 1.00 92.75 316 ALA A C 1
ATOM 2419 O O . ALA A 1 316 ? -1.274 -9.970 28.243 1.00 92.75 316 ALA A O 1
ATOM 2420 N N . VAL A 1 317 ? -0.822 -7.786 28.045 1.00 92.25 317 VAL A N 1
ATOM 2421 C CA . VAL A 1 317 ? -1.254 -7.432 29.406 1.00 92.25 317 VAL A CA 1
ATOM 2422 C C . VAL A 1 317 ? -2.711 -7.835 29.648 1.00 92.25 317 VAL A C 1
ATOM 2424 O O . VAL A 1 317 ? -3.032 -8.393 30.699 1.00 92.25 317 VAL A O 1
ATOM 2427 N N . ALA A 1 318 ? -3.605 -7.589 28.688 1.00 91.62 318 ALA A N 1
ATOM 2428 C CA . ALA A 1 318 ? -5.011 -7.970 28.799 1.00 91.62 318 ALA A CA 1
ATOM 2429 C C . ALA A 1 318 ? -5.201 -9.496 28.869 1.00 91.62 318 ALA A C 1
ATOM 2431 O O . ALA A 1 318 ? -6.058 -9.971 29.620 1.00 91.62 318 ALA A O 1
ATOM 2432 N N . MET A 1 319 ? -4.399 -10.258 28.122 1.00 91.12 319 MET A N 1
ATOM 2433 C CA . MET A 1 319 ? -4.415 -11.722 28.128 1.00 91.12 319 MET A CA 1
ATOM 2434 C C . MET A 1 319 ? -3.815 -12.296 29.413 1.00 91.12 319 MET A C 1
ATOM 2436 O O . MET A 1 319 ? -4.448 -13.146 30.033 1.00 91.12 319 MET A O 1
ATOM 2440 N N . ILE A 1 320 ? -2.670 -11.783 29.874 1.00 93.06 320 ILE A N 1
ATOM 2441 C CA . ILE A 1 320 ? -2.012 -12.194 31.127 1.00 93.06 320 ILE A CA 1
ATOM 2442 C C . ILE A 1 320 ? -2.945 -11.965 32.318 1.00 93.06 320 ILE A C 1
ATOM 2444 O O . ILE A 1 320 ? -3.135 -12.862 33.137 1.00 93.06 320 ILE A O 1
ATOM 2448 N N . ARG A 1 321 ? -3.601 -10.798 32.378 1.00 92.44 321 ARG A N 1
ATOM 2449 C CA . ARG A 1 321 ? -4.598 -10.491 33.417 1.00 92.44 321 ARG A CA 1
ATOM 2450 C C . ARG A 1 321 ? -5.824 -11.400 33.366 1.00 92.44 321 ARG A C 1
ATOM 2452 O O . ARG A 1 321 ? -6.521 -11.524 34.367 1.00 92.44 321 ARG A O 1
ATOM 2459 N N . HIS A 1 322 ? -6.125 -11.997 32.214 1.00 89.94 322 HIS A N 1
ATOM 2460 C CA . HIS A 1 322 ? -7.217 -12.955 32.101 1.00 89.94 322 HIS A CA 1
ATOM 2461 C C . HIS A 1 322 ? -6.781 -14.368 32.498 1.00 89.94 322 HIS A C 1
ATOM 2463 O O . HIS A 1 322 ? -7.468 -15.007 33.292 1.00 89.94 322 HIS A O 1
ATOM 2469 N N . ARG A 1 323 ? -5.670 -14.847 31.927 1.00 93.06 323 ARG A N 1
ATOM 2470 C CA . ARG A 1 323 ? -5.018 -16.127 32.217 1.00 93.06 323 ARG A CA 1
ATOM 2471 C C . ARG A 1 323 ? -3.526 -16.015 31.911 1.00 93.06 323 ARG A C 1
ATOM 2473 O O . ARG A 1 323 ? -3.145 -15.985 30.741 1.00 93.06 323 ARG A O 1
ATOM 2480 N N . VAL A 1 324 ? -2.697 -16.027 32.957 1.00 93.88 324 VAL A N 1
ATOM 2481 C CA . VAL A 1 324 ? -1.239 -15.828 32.865 1.00 93.88 324 VAL A CA 1
ATOM 2482 C C . VAL A 1 324 ? -0.604 -16.750 31.825 1.00 93.88 324 VAL A C 1
ATOM 2484 O O . VAL A 1 324 ? 0.029 -16.256 30.900 1.00 93.88 324 VAL A O 1
ATOM 2487 N N . ALA A 1 325 ? -0.851 -18.062 31.912 1.00 93.12 325 ALA A N 1
ATOM 2488 C CA . ALA A 1 325 ? -0.270 -19.040 30.990 1.00 93.12 325 ALA A CA 1
ATOM 2489 C C . ALA A 1 325 ? -0.608 -18.747 29.517 1.00 93.12 325 ALA A C 1
ATOM 2491 O O . ALA A 1 325 ? 0.289 -18.712 28.681 1.00 93.12 325 ALA A O 1
ATOM 2492 N N . LEU A 1 326 ? -1.878 -18.462 29.198 1.00 88.81 326 LEU A N 1
ATOM 2493 C CA . LEU A 1 326 ? -2.282 -18.130 27.825 1.00 88.81 326 LEU A CA 1
ATOM 2494 C C . LEU A 1 326 ? -1.644 -16.827 27.345 1.00 88.81 326 LEU A C 1
ATOM 2496 O O . LEU A 1 326 ? -1.228 -16.747 26.197 1.00 88.81 326 LEU A O 1
ATOM 2500 N N . GLY A 1 327 ? -1.570 -15.814 28.211 1.00 90.81 327 GLY A N 1
ATOM 2501 C CA . GLY A 1 327 ? -0.936 -14.544 27.875 1.00 90.81 327 GLY A CA 1
ATOM 2502 C C . GLY A 1 327 ? 0.563 -14.680 27.607 1.00 90.81 327 GLY A C 1
ATOM 2503 O O . GLY A 1 327 ? 1.053 -14.097 26.645 1.00 90.81 327 GLY A O 1
ATOM 2504 N N . VAL A 1 328 ? 1.272 -15.481 28.408 1.00 93.19 328 VAL A N 1
ATOM 2505 C CA . VAL A 1 328 ? 2.706 -15.752 28.225 1.00 93.19 328 VAL A CA 1
ATOM 2506 C C . VAL A 1 328 ? 2.954 -16.566 26.955 1.00 93.19 328 VAL A C 1
ATOM 2508 O O . VAL A 1 328 ? 3.774 -16.156 26.140 1.00 93.19 328 VAL A O 1
ATOM 2511 N N . ILE A 1 329 ? 2.210 -17.658 26.736 1.00 93.44 329 ILE A N 1
ATOM 2512 C CA . ILE A 1 329 ? 2.314 -18.471 25.509 1.00 93.44 329 ILE A CA 1
ATOM 2513 C C . ILE A 1 329 ? 2.059 -17.604 24.276 1.00 93.44 329 ILE A C 1
ATOM 2515 O O . ILE A 1 329 ? 2.827 -17.641 23.318 1.00 93.44 329 ILE A O 1
ATOM 2519 N N . TRP A 1 330 ? 1.003 -16.790 24.314 1.00 95.19 330 TRP A N 1
ATOM 2520 C CA . TRP A 1 330 ? 0.659 -15.890 23.222 1.00 95.19 330 TRP A CA 1
ATOM 2521 C C . TRP A 1 330 ? 1.764 -14.872 22.930 1.00 95.19 330 TRP A C 1
ATOM 2523 O O . TRP A 1 330 ? 2.093 -14.651 21.765 1.00 95.19 330 TRP A O 1
ATOM 2533 N N . LEU A 1 331 ? 2.341 -14.266 23.973 1.00 93.50 331 LEU A N 1
ATOM 2534 C CA . LEU A 1 331 ? 3.417 -13.288 23.838 1.00 93.50 331 LEU A CA 1
ATOM 2535 C C . LEU A 1 331 ? 4.658 -13.927 23.209 1.00 93.50 331 LEU A C 1
ATOM 2537 O O . LEU A 1 331 ? 5.171 -13.395 22.231 1.00 93.50 331 LEU A O 1
ATOM 2541 N N . VAL A 1 332 ? 5.098 -15.075 23.732 1.00 93.50 332 VAL A N 1
ATOM 2542 C CA . VAL A 1 332 ? 6.271 -15.800 23.220 1.00 93.50 332 VAL A CA 1
ATOM 2543 C C . VAL A 1 332 ? 6.057 -16.220 21.768 1.00 93.50 332 VAL A C 1
ATOM 2545 O O . VAL A 1 332 ? 6.919 -15.963 20.935 1.00 93.50 332 VAL A O 1
ATOM 2548 N N . ALA A 1 333 ? 4.897 -16.797 21.442 1.00 92.62 333 ALA A N 1
ATOM 2549 C CA . ALA A 1 333 ? 4.583 -17.207 20.076 1.00 92.62 333 ALA A CA 1
ATOM 2550 C C . ALA A 1 333 ? 4.539 -16.009 19.115 1.00 92.62 333 ALA A C 1
ATOM 2552 O O . ALA A 1 333 ? 5.134 -16.055 18.044 1.00 92.62 333 ALA A O 1
ATOM 2553 N N . THR A 1 334 ? 3.880 -14.914 19.507 1.00 93.00 334 THR A N 1
ATOM 2554 C CA . THR A 1 334 ? 3.757 -13.716 18.663 1.00 93.00 334 THR A CA 1
ATOM 2555 C C . THR A 1 334 ? 5.113 -13.063 18.423 1.00 93.00 334 THR A C 1
ATOM 2557 O O . THR A 1 334 ? 5.456 -12.779 17.281 1.00 93.00 334 THR A O 1
ATOM 2560 N N . VAL A 1 335 ? 5.899 -12.851 19.483 1.00 91.00 335 VAL A N 1
ATOM 2561 C CA . VAL A 1 335 ? 7.238 -12.257 19.380 1.00 91.00 335 VAL A CA 1
ATOM 2562 C C . VAL A 1 335 ? 8.166 -13.164 18.579 1.00 91.00 335 VAL A C 1
ATOM 2564 O O . VAL A 1 335 ? 8.850 -12.674 17.688 1.00 91.00 335 VAL A O 1
ATOM 2567 N N . GLY A 1 336 ? 8.146 -14.476 18.832 1.00 91.06 336 GLY A N 1
ATOM 2568 C CA . GLY A 1 336 ? 8.943 -15.450 18.088 1.00 91.06 336 GLY A CA 1
ATOM 2569 C C . GLY A 1 336 ? 8.642 -15.430 16.589 1.00 91.06 336 GLY A C 1
ATOM 2570 O O . GLY A 1 336 ? 9.566 -15.307 15.794 1.00 91.06 336 GLY A O 1
ATOM 2571 N N . ILE A 1 337 ? 7.360 -15.466 16.202 1.00 89.88 337 ILE A N 1
ATOM 2572 C CA . ILE A 1 337 ? 6.941 -15.406 14.791 1.00 89.88 337 ILE A CA 1
ATOM 2573 C C . ILE A 1 337 ? 7.361 -14.076 14.150 1.00 89.88 337 ILE A C 1
ATOM 2575 O O . ILE A 1 337 ? 7.946 -14.069 13.071 1.00 89.88 337 ILE A O 1
ATOM 2579 N N . VAL A 1 338 ? 7.082 -12.948 14.809 1.00 89.50 338 VAL A N 1
ATOM 2580 C CA . VAL A 1 338 ? 7.385 -11.609 14.277 1.00 89.50 338 VAL A CA 1
ATOM 2581 C C . VAL A 1 338 ? 8.888 -11.400 14.106 1.00 89.50 338 VAL A C 1
ATOM 2583 O O . VAL A 1 338 ? 9.307 -10.894 13.067 1.00 89.50 338 VAL A O 1
ATOM 2586 N N . LEU A 1 339 ? 9.700 -11.804 15.088 1.00 88.75 339 LEU A N 1
ATOM 2587 C CA . LEU A 1 339 ? 11.157 -11.707 15.004 1.00 88.75 339 LEU A CA 1
ATOM 2588 C C . LEU A 1 339 ? 11.714 -12.624 13.918 1.00 88.75 339 LEU A C 1
ATOM 2590 O O . LEU A 1 339 ? 12.506 -12.163 13.105 1.00 88.75 339 LEU A O 1
ATOM 2594 N N . PHE A 1 340 ? 11.268 -13.881 13.866 1.00 89.44 340 PHE A N 1
ATOM 2595 C CA . PHE A 1 340 ? 11.713 -14.839 12.856 1.00 89.44 340 PHE A CA 1
ATOM 2596 C C . PHE A 1 340 ? 11.464 -14.321 11.433 1.00 89.44 340 PHE A C 1
ATOM 2598 O O . PHE A 1 340 ? 12.385 -14.286 10.621 1.00 89.44 340 PHE A O 1
ATOM 2605 N N . ILE A 1 341 ? 10.249 -13.838 11.154 1.00 88.00 341 ILE A N 1
ATOM 2606 C CA . ILE A 1 341 ? 9.889 -13.318 9.827 1.00 88.00 341 ILE A CA 1
ATOM 2607 C C . ILE A 1 341 ? 10.635 -12.013 9.523 1.00 88.00 341 ILE A C 1
ATOM 2609 O O . ILE A 1 341 ? 11.109 -11.831 8.406 1.00 88.00 341 ILE A O 1
ATOM 2613 N N . SER A 1 342 ? 10.785 -11.113 10.502 1.00 86.81 342 SER A N 1
ATOM 2614 C CA . SER A 1 342 ? 11.505 -9.846 10.292 1.00 86.81 342 SER A CA 1
ATOM 2615 C C . SER A 1 342 ? 12.990 -10.064 9.998 1.00 86.81 342 SER A C 1
ATOM 2617 O O . SER A 1 342 ? 13.535 -9.394 9.125 1.00 86.81 342 SER A O 1
ATOM 2619 N N . ILE A 1 343 ? 13.636 -11.002 10.702 1.00 84.25 343 ILE A N 1
ATOM 2620 C CA . ILE A 1 343 ? 15.042 -11.366 10.475 1.00 84.25 343 ILE A CA 1
ATOM 2621 C C . ILE A 1 343 ? 15.205 -12.012 9.099 1.00 84.25 343 ILE A C 1
ATOM 2623 O O . ILE A 1 343 ? 16.099 -11.612 8.360 1.00 84.25 343 ILE A O 1
ATOM 2627 N N . GLY A 1 344 ? 14.324 -12.953 8.737 1.00 82.31 344 GLY A N 1
ATOM 2628 C CA . GLY A 1 344 ? 14.335 -13.567 7.407 1.00 82.31 344 GLY A CA 1
ATOM 2629 C C . GLY A 1 344 ? 14.205 -12.519 6.303 1.00 82.31 344 GLY A C 1
ATOM 2630 O O . GLY A 1 344 ? 15.052 -12.438 5.422 1.00 82.31 344 GLY A O 1
ATOM 2631 N N . GLN A 1 345 ? 13.219 -11.625 6.421 1.00 80.50 345 GLN A N 1
ATOM 2632 C CA . GLN A 1 345 ? 13.013 -10.573 5.430 1.00 80.50 345 GLN A CA 1
ATOM 2633 C C . GLN A 1 345 ? 14.187 -9.591 5.348 1.00 80.50 345 GLN A C 1
ATOM 2635 O O . GLN A 1 345 ? 14.513 -9.151 4.250 1.00 80.50 345 GLN A O 1
ATOM 2640 N N . LEU A 1 346 ? 14.821 -9.238 6.472 1.00 78.81 346 LEU A N 1
ATOM 2641 C CA . LEU A 1 346 ? 16.020 -8.399 6.459 1.00 78.81 346 LEU A CA 1
ATOM 2642 C C . LEU A 1 346 ? 17.179 -9.103 5.741 1.00 78.81 346 LEU A C 1
ATOM 2644 O O . LEU A 1 346 ? 17.809 -8.486 4.889 1.00 78.81 346 LEU A O 1
ATOM 2648 N N . GLY A 1 347 ? 17.409 -10.389 6.025 1.00 76.62 347 GLY A N 1
ATOM 2649 C CA . GLY A 1 347 ? 18.420 -11.193 5.334 1.00 76.62 347 GLY A CA 1
ATOM 2650 C C . GLY A 1 347 ? 18.186 -11.247 3.824 1.00 76.62 347 GLY A C 1
ATOM 2651 O O . GLY A 1 347 ? 19.105 -11.000 3.046 1.00 76.62 347 GLY A O 1
ATOM 2652 N N . ASP A 1 348 ? 16.938 -11.461 3.402 1.00 74.56 348 ASP A N 1
ATOM 2653 C CA . ASP A 1 348 ? 16.590 -11.485 1.982 1.00 74.56 348 ASP A CA 1
ATOM 2654 C C . ASP A 1 348 ? 16.790 -10.115 1.310 1.00 74.56 348 ASP A C 1
ATOM 2656 O O . ASP A 1 348 ? 17.139 -10.058 0.134 1.00 74.56 348 ASP A O 1
ATOM 2660 N N . VAL A 1 349 ? 16.538 -8.997 2.011 1.00 73.69 349 VAL A N 1
ATOM 2661 C CA . VAL A 1 349 ? 16.803 -7.645 1.477 1.00 73.69 349 VAL A CA 1
ATOM 2662 C C . VAL A 1 349 ? 18.304 -7.400 1.324 1.00 73.69 349 VAL A C 1
ATOM 2664 O O . VAL A 1 349 ? 18.723 -7.005 0.240 1.00 73.69 349 VAL A O 1
ATOM 2667 N N . LEU A 1 350 ? 19.099 -7.673 2.364 1.00 73.50 350 LEU A N 1
ATOM 2668 C CA . LEU A 1 350 ? 20.555 -7.475 2.338 1.00 73.50 350 LEU A CA 1
ATOM 2669 C C . LEU A 1 350 ? 21.213 -8.327 1.243 1.00 73.50 350 LEU A C 1
ATOM 2671 O O . LEU A 1 350 ? 22.016 -7.825 0.463 1.00 73.50 350 LEU A O 1
ATOM 2675 N N . SER A 1 351 ? 20.799 -9.595 1.112 1.00 71.31 351 SER A N 1
ATOM 2676 C CA . SER A 1 351 ? 21.337 -10.486 0.075 1.00 71.31 351 SER A CA 1
ATOM 2677 C C . SER A 1 351 ? 21.033 -10.004 -1.346 1.00 71.31 351 SER A C 1
ATOM 2679 O O . SER A 1 351 ? 21.877 -10.125 -2.230 1.00 71.31 351 SER A O 1
ATOM 2681 N N . ALA A 1 352 ? 19.842 -9.439 -1.572 1.00 66.25 352 ALA A N 1
ATOM 2682 C CA . ALA A 1 352 ? 19.426 -8.965 -2.886 1.00 66.25 352 ALA A CA 1
ATOM 2683 C C . ALA A 1 352 ? 20.087 -7.631 -3.264 1.00 66.25 352 ALA A C 1
ATOM 2685 O O . ALA A 1 352 ? 20.331 -7.396 -4.445 1.00 66.25 352 ALA A O 1
ATOM 2686 N N . GLY A 1 353 ? 20.371 -6.770 -2.281 1.00 63.84 353 GLY A N 1
ATOM 2687 C CA . GLY A 1 353 ? 21.065 -5.499 -2.495 1.00 63.84 353 GLY A CA 1
ATOM 2688 C C . GLY A 1 353 ? 22.595 -5.604 -2.479 1.00 63.84 353 GLY A C 1
ATOM 2689 O O . GLY A 1 353 ? 23.263 -4.638 -2.833 1.00 63.84 353 GLY A O 1
ATOM 2690 N N . GLY A 1 354 ? 23.152 -6.765 -2.118 1.00 66.38 354 GLY A N 1
ATOM 2691 C CA . GLY A 1 354 ? 24.597 -6.997 -2.083 1.00 66.38 354 GLY A CA 1
ATOM 2692 C C . GLY A 1 354 ? 25.309 -6.371 -0.879 1.00 66.38 354 GLY A C 1
ATOM 2693 O O . GLY A 1 354 ? 26.531 -6.260 -0.910 1.00 66.38 354 GLY A O 1
ATOM 2694 N N . GLN A 1 355 ? 24.577 -5.961 0.163 1.00 71.12 355 GLN A N 1
ATOM 2695 C CA . GLN A 1 355 ? 25.155 -5.404 1.390 1.00 71.12 355 GLN A CA 1
ATOM 2696 C C . GLN A 1 355 ? 25.574 -6.504 2.374 1.00 71.12 355 GLN A C 1
ATOM 2698 O O . GLN A 1 355 ? 24.844 -7.476 2.587 1.00 71.12 355 GLN A O 1
ATOM 2703 N N . GLU A 1 356 ? 26.725 -6.320 3.027 1.00 68.25 356 GLU A N 1
ATOM 2704 C CA . GLU A 1 356 ? 27.247 -7.259 4.031 1.00 68.25 356 GLU A CA 1
ATOM 2705 C C . GLU A 1 356 ? 26.646 -7.031 5.429 1.00 68.25 356 GLU A C 1
ATOM 2707 O O . GLU A 1 356 ? 26.509 -7.984 6.202 1.00 68.25 356 GLU A O 1
ATOM 2712 N N . ASP A 1 357 ? 26.237 -5.797 5.757 1.00 72.12 357 ASP A N 1
ATOM 2713 C CA . ASP A 1 357 ? 25.649 -5.470 7.057 1.00 72.12 357 ASP A CA 1
ATOM 2714 C C . ASP A 1 357 ? 24.541 -4.393 7.025 1.00 72.12 357 ASP A C 1
ATOM 2716 O O . ASP A 1 357 ? 24.208 -3.787 6.005 1.00 72.12 357 ASP A O 1
ATOM 2720 N N . ALA A 1 358 ? 23.909 -4.187 8.187 1.00 69.31 358 ALA A N 1
ATOM 2721 C CA . ALA A 1 358 ? 22.794 -3.257 8.349 1.00 69.31 358 ALA A CA 1
ATOM 2722 C C . ALA A 1 358 ? 23.210 -1.773 8.367 1.00 69.31 358 ALA A C 1
ATOM 2724 O O . ALA A 1 358 ? 22.345 -0.910 8.200 1.00 69.31 358 ALA A O 1
ATOM 2725 N N . ALA A 1 359 ? 24.487 -1.463 8.615 1.00 70.25 359 ALA A N 1
ATOM 2726 C CA . ALA A 1 359 ? 24.989 -0.094 8.649 1.00 70.25 359 ALA A CA 1
ATOM 2727 C C . ALA A 1 359 ? 25.196 0.438 7.226 1.00 70.25 359 ALA A C 1
ATOM 2729 O O . ALA A 1 359 ? 24.746 1.548 6.933 1.00 70.25 359 ALA A O 1
ATOM 2730 N N . ASP A 1 360 ? 25.765 -0.379 6.337 1.00 72.06 360 ASP A N 1
ATOM 2731 C CA . ASP A 1 360 ? 25.852 -0.072 4.906 1.00 72.06 360 ASP A CA 1
ATOM 2732 C C . ASP A 1 360 ? 24.462 0.096 4.298 1.00 72.06 360 ASP A C 1
ATOM 2734 O O . ASP A 1 360 ? 24.167 1.115 3.676 1.00 72.06 360 ASP A O 1
ATOM 2738 N N . PHE A 1 361 ? 23.546 -0.821 4.609 1.00 71.88 361 PHE A N 1
ATOM 2739 C CA . PHE A 1 361 ? 22.155 -0.702 4.182 1.00 71.88 361 PHE A CA 1
ATOM 2740 C C . PHE A 1 361 ? 21.477 0.587 4.675 1.00 71.88 361 PHE A C 1
ATOM 2742 O O . PHE A 1 361 ? 20.708 1.204 3.939 1.00 71.88 361 PHE A O 1
ATOM 2749 N N . ALA A 1 362 ? 21.749 1.023 5.911 1.00 69.50 362 ALA A N 1
ATOM 2750 C CA . ALA A 1 362 ? 21.194 2.265 6.447 1.00 69.50 362 ALA A CA 1
ATOM 2751 C C . ALA A 1 362 ? 21.745 3.517 5.742 1.00 69.50 362 ALA A C 1
ATOM 2753 O O . ALA A 1 362 ? 21.007 4.497 5.598 1.00 69.50 362 ALA A O 1
ATOM 2754 N N . ARG A 1 363 ? 23.008 3.488 5.297 1.00 71.56 363 ARG A N 1
ATOM 2755 C CA . ARG A 1 363 ? 23.613 4.546 4.478 1.00 71.56 363 ARG A CA 1
ATOM 2756 C C . ARG A 1 363 ? 22.999 4.568 3.078 1.00 71.56 363 ARG A C 1
ATOM 2758 O O . ARG A 1 363 ? 22.478 5.608 2.690 1.00 71.56 363 ARG A O 1
ATOM 2765 N N . ASP A 1 364 ? 22.934 3.423 2.400 1.00 73.50 364 ASP A N 1
ATOM 2766 C CA . ASP A 1 364 ? 22.371 3.293 1.046 1.00 73.50 364 ASP A CA 1
ATOM 2767 C C . ASP A 1 364 ? 20.903 3.751 0.987 1.00 73.50 364 ASP A C 1
ATOM 2769 O O . ASP A 1 364 ? 20.488 4.501 0.105 1.00 73.50 364 ASP A O 1
ATOM 2773 N N . ILE A 1 365 ? 20.097 3.359 1.979 1.00 72.06 365 ILE A N 1
ATOM 2774 C CA . ILE A 1 365 ? 18.713 3.831 2.122 1.00 72.06 365 ILE A CA 1
ATOM 2775 C C . ILE A 1 365 ? 18.652 5.340 2.393 1.00 72.06 365 ILE A C 1
ATOM 2777 O O . ILE A 1 365 ? 17.729 6.016 1.934 1.00 72.06 365 ILE A O 1
ATOM 2781 N N . GLY A 1 366 ? 19.614 5.877 3.141 1.00 69.00 366 GLY A N 1
ATOM 2782 C CA . GLY A 1 366 ? 19.728 7.303 3.435 1.00 69.00 366 GLY A CA 1
ATOM 2783 C C . GLY A 1 366 ? 20.054 8.168 2.215 1.00 69.00 366 GLY A C 1
ATOM 2784 O O . GLY A 1 366 ? 19.558 9.293 2.139 1.00 69.00 366 GLY A O 1
ATOM 2785 N N . GLU A 1 367 ? 20.822 7.631 1.260 1.00 72.94 367 GLU A N 1
ATOM 2786 C CA . GLU A 1 367 ? 21.259 8.298 0.020 1.00 72.94 367 GLU A CA 1
ATOM 2787 C C . GLU A 1 367 ? 20.107 8.567 -0.968 1.00 72.94 367 GLU A C 1
ATOM 2789 O O . GLU A 1 367 ? 20.203 9.455 -1.818 1.00 72.94 367 GLU A O 1
ATOM 2794 N N . VAL A 1 368 ? 18.972 7.870 -0.836 1.00 77.50 368 VAL A N 1
ATOM 2795 C CA . VAL A 1 368 ? 17.815 8.048 -1.728 1.00 77.50 368 VAL A CA 1
ATOM 2796 C C . VAL A 1 368 ? 17.118 9.390 -1.456 1.00 77.50 368 VAL A C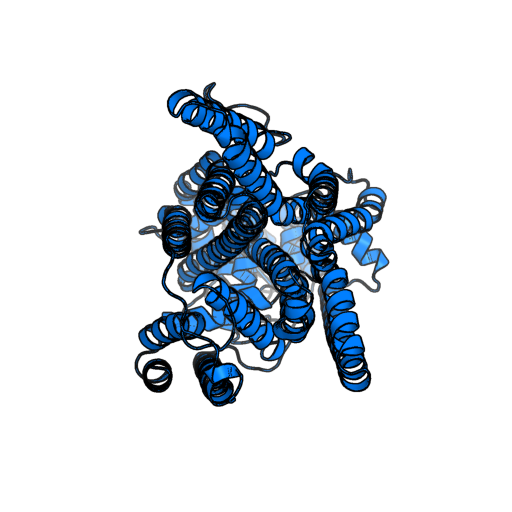 1
ATOM 2798 O O . VAL A 1 368 ? 16.240 9.490 -0.598 1.00 77.50 368 VAL A O 1
ATOM 2801 N N . ALA A 1 369 ? 17.491 10.432 -2.203 1.00 71.06 369 ALA A N 1
ATOM 2802 C CA . ALA A 1 369 ? 16.964 11.801 -2.072 1.00 71.06 369 ALA A CA 1
ATOM 2803 C C . ALA A 1 369 ? 15.801 12.139 -3.028 1.00 71.06 369 ALA A C 1
ATOM 2805 O O . ALA A 1 369 ? 15.332 13.275 -3.076 1.00 71.06 369 ALA A O 1
ATOM 2806 N N . VAL A 1 370 ? 15.357 11.175 -3.837 1.00 66.06 370 VAL A N 1
ATOM 2807 C CA . VAL A 1 370 ? 14.381 11.389 -4.915 1.00 66.06 370 VAL A CA 1
ATOM 2808 C C . VAL A 1 370 ? 13.229 10.394 -4.835 1.00 66.06 370 VAL A C 1
ATOM 2810 O O . VAL A 1 370 ? 13.325 9.345 -4.202 1.00 66.06 370 VAL A O 1
ATOM 2813 N N . GLY A 1 371 ? 12.115 10.730 -5.486 1.00 67.12 371 GLY A N 1
ATOM 2814 C CA . GLY A 1 371 ? 11.040 9.778 -5.753 1.00 67.12 371 GLY A CA 1
ATOM 2815 C C . GLY A 1 371 ? 9.896 9.729 -4.738 1.00 67.12 371 GLY A C 1
ATOM 2816 O O . GLY A 1 371 ? 8.919 9.023 -4.983 1.00 67.12 371 GLY A O 1
ATOM 2817 N N . MET A 1 372 ? 9.942 10.477 -3.630 1.00 80.69 372 MET A N 1
ATOM 2818 C CA . MET A 1 372 ? 8.758 10.609 -2.770 1.00 80.69 372 MET A CA 1
ATOM 2819 C C . MET A 1 372 ? 7.710 11.528 -3.390 1.00 80.69 372 MET A C 1
ATOM 2821 O O . MET A 1 372 ? 8.018 12.582 -3.941 1.00 80.69 372 MET A O 1
ATOM 2825 N N . ALA A 1 373 ? 6.449 11.126 -3.253 1.00 74.19 373 ALA A N 1
ATOM 2826 C CA . ALA A 1 373 ? 5.313 11.902 -3.721 1.00 74.19 373 ALA A CA 1
ATOM 2827 C C . ALA A 1 373 ? 5.164 13.193 -2.896 1.00 74.19 373 ALA A C 1
ATOM 2829 O O . ALA A 1 373 ? 5.328 13.137 -1.669 1.00 74.19 373 ALA A O 1
ATOM 2830 N N . PRO A 1 374 ? 4.766 14.321 -3.514 1.00 71.62 374 PRO A N 1
ATOM 2831 C CA . PRO A 1 374 ? 4.450 15.537 -2.780 1.00 71.62 374 PRO A CA 1
ATOM 2832 C C . PRO A 1 374 ? 3.402 15.270 -1.693 1.00 71.62 374 PRO A C 1
ATOM 2834 O O . PRO A 1 374 ? 2.293 14.799 -1.957 1.00 71.62 374 PRO A O 1
ATOM 2837 N N . PHE A 1 375 ? 3.754 15.576 -0.448 1.00 73.56 375 PHE A N 1
ATOM 2838 C CA . PHE A 1 375 ? 2.875 15.425 0.707 1.00 73.56 375 PHE A CA 1
ATOM 2839 C C . PHE A 1 375 ? 3.074 16.596 1.671 1.00 73.56 375 PHE A C 1
ATOM 2841 O O . PHE A 1 375 ? 4.097 17.276 1.639 1.00 73.56 375 PHE A O 1
ATOM 2848 N N . ASN A 1 376 ? 2.093 16.852 2.536 1.00 77.25 376 ASN A N 1
ATOM 2849 C CA . ASN A 1 376 ? 2.150 17.953 3.497 1.00 77.25 376 ASN A CA 1
ATOM 2850 C C . ASN A 1 376 ? 3.153 17.641 4.625 1.00 77.25 376 ASN A C 1
ATOM 2852 O O . ASN A 1 376 ? 2.790 17.081 5.664 1.00 77.25 376 ASN A O 1
ATOM 2856 N N . VAL A 1 377 ? 4.425 17.987 4.405 1.00 76.56 377 VAL A N 1
ATOM 2857 C CA . VAL A 1 377 ? 5.540 17.700 5.325 1.00 76.56 377 VAL A CA 1
ATOM 2858 C C . VAL A 1 377 ? 5.309 18.337 6.695 1.00 76.56 377 VAL A C 1
ATOM 2860 O O . VAL A 1 377 ? 5.529 17.697 7.721 1.00 76.56 377 VAL A O 1
ATOM 2863 N N . THR A 1 378 ? 4.797 19.569 6.740 1.00 77.94 378 THR A N 1
ATOM 2864 C CA . THR A 1 378 ? 4.515 20.273 8.000 1.00 77.94 378 THR A CA 1
ATOM 2865 C C . THR A 1 378 ? 3.475 19.529 8.833 1.00 77.94 378 THR A C 1
ATOM 2867 O O . THR A 1 378 ? 3.696 19.258 10.015 1.00 77.94 378 THR A O 1
ATOM 2870 N N . ALA A 1 379 ? 2.351 19.142 8.227 1.00 78.25 379 ALA A N 1
ATOM 2871 C CA . ALA A 1 379 ? 1.329 18.353 8.902 1.00 78.25 379 ALA A CA 1
ATOM 2872 C C . ALA A 1 379 ? 1.865 16.975 9.303 1.00 78.25 379 ALA A C 1
ATOM 2874 O O . ALA A 1 379 ? 1.479 16.466 10.352 1.00 78.25 379 ALA A O 1
ATOM 2875 N N . ALA A 1 380 ? 2.779 16.392 8.525 1.00 83.62 380 ALA A N 1
ATOM 2876 C CA . ALA A 1 380 ? 3.394 15.109 8.836 1.00 83.62 380 ALA A CA 1
ATOM 2877 C C . ALA A 1 380 ? 4.346 15.162 10.040 1.00 83.62 380 ALA A C 1
ATOM 2879 O O . ALA A 1 380 ? 4.298 14.275 10.893 1.00 83.62 380 ALA A O 1
ATOM 2880 N N . ILE A 1 381 ? 5.129 16.234 10.176 1.00 84.38 381 ILE A N 1
ATOM 2881 C CA . ILE A 1 381 ? 5.967 16.492 11.359 1.00 84.38 381 ILE A CA 1
ATOM 2882 C C . ILE A 1 381 ? 5.100 16.704 12.608 1.00 84.38 381 ILE A C 1
ATOM 2884 O O . ILE A 1 381 ? 5.427 16.219 13.690 1.00 84.38 381 ILE A O 1
ATOM 2888 N N . VAL A 1 382 ? 3.978 17.416 12.469 1.00 83.62 382 VAL A N 1
ATOM 2889 C CA . VAL A 1 382 ? 3.100 17.770 13.597 1.00 83.62 382 VAL A CA 1
ATOM 2890 C C . VAL A 1 382 ? 2.120 16.639 13.962 1.00 83.62 382 VAL A C 1
ATOM 2892 O O . VAL A 1 382 ? 1.655 16.572 15.102 1.00 83.62 382 VAL A O 1
ATOM 2895 N N . ALA A 1 383 ? 1.849 15.702 13.050 1.00 85.44 383 ALA A N 1
ATOM 2896 C CA . ALA A 1 383 ? 0.946 14.563 13.238 1.00 85.44 383 ALA A CA 1
ATOM 2897 C C . ALA A 1 383 ? 1.111 13.807 14.578 1.00 85.44 383 ALA A C 1
ATOM 2899 O O . ALA A 1 383 ? 0.115 13.696 15.300 1.00 85.44 383 ALA A O 1
ATOM 2900 N N . PRO A 1 384 ? 2.313 13.351 14.994 1.00 86.75 384 PRO A N 1
ATOM 2901 C CA . PRO A 1 384 ? 2.468 12.623 16.257 1.00 86.75 384 PRO A CA 1
ATOM 2902 C C . PRO A 1 384 ? 2.105 13.466 17.481 1.00 86.75 384 PRO A C 1
ATOM 2904 O O . PRO A 1 384 ? 1.508 12.949 18.428 1.00 86.75 384 PRO A O 1
ATOM 2907 N N . ILE A 1 385 ? 2.381 14.774 17.453 1.00 81.31 385 ILE A N 1
ATOM 2908 C CA . ILE A 1 385 ? 2.012 15.695 18.535 1.00 81.31 385 ILE A CA 1
ATOM 2909 C C . ILE A 1 385 ? 0.487 15.803 18.623 1.00 81.31 385 ILE A C 1
ATOM 2911 O O . ILE A 1 385 ? -0.080 15.700 19.712 1.00 81.31 385 ILE A O 1
ATOM 2915 N N . VAL A 1 386 ? -0.194 15.943 17.481 1.00 78.38 386 VAL A N 1
ATOM 2916 C CA . VAL A 1 386 ? -1.663 16.002 17.428 1.00 78.38 386 VAL A CA 1
ATOM 2917 C C . VAL A 1 386 ? -2.280 14.693 17.910 1.00 78.38 386 VAL A C 1
ATOM 2919 O O . VAL A 1 386 ? -3.214 14.718 18.712 1.00 78.38 386 VAL A O 1
ATOM 2922 N N . ALA A 1 387 ? -1.752 13.548 17.474 1.00 81.69 387 ALA A N 1
ATOM 2923 C CA . ALA A 1 387 ? -2.245 12.238 17.882 1.00 81.69 387 ALA A CA 1
ATOM 2924 C C . ALA A 1 387 ? -2.155 12.052 19.408 1.00 81.69 387 ALA A C 1
ATOM 2926 O O . ALA A 1 387 ? -3.126 11.618 20.036 1.00 81.69 387 ALA A O 1
ATOM 2927 N N . VAL A 1 388 ? -1.031 12.447 20.020 1.00 79.62 388 VAL A N 1
ATOM 2928 C CA . VAL A 1 388 ? -0.845 12.433 21.480 1.00 79.62 388 VAL A CA 1
ATOM 2929 C C . VAL A 1 388 ? -1.796 13.411 22.169 1.00 79.62 388 VAL A C 1
ATOM 2931 O O . VAL A 1 388 ? -2.488 13.015 23.110 1.00 79.62 388 VAL A O 1
ATOM 2934 N N . ALA A 1 389 ? -1.890 14.655 21.692 1.00 71.56 389 ALA A N 1
ATOM 2935 C CA . ALA A 1 389 ? -2.775 15.665 22.270 1.00 71.56 389 ALA A CA 1
ATOM 2936 C C . ALA A 1 389 ? -4.232 15.181 22.289 1.00 71.56 389 ALA A C 1
ATOM 2938 O O . ALA A 1 389 ? -4.892 15.206 23.328 1.00 71.56 389 ALA A O 1
ATOM 2939 N N . VAL A 1 390 ? -4.718 14.641 21.171 1.00 74.12 390 VAL A N 1
ATOM 2940 C CA . VAL A 1 390 ? -6.069 14.084 21.075 1.00 74.12 390 VAL A CA 1
ATOM 2941 C C . VAL A 1 390 ? -6.239 12.862 21.984 1.00 74.12 390 VAL A C 1
ATOM 2943 O O . VAL A 1 390 ? -7.241 12.757 22.695 1.00 74.12 390 VAL A O 1
ATOM 2946 N N . ALA A 1 391 ? -5.261 11.955 22.034 1.00 75.75 391 ALA A N 1
ATOM 2947 C CA . ALA A 1 391 ? -5.317 10.792 22.918 1.00 75.75 391 ALA A CA 1
ATOM 2948 C C . ALA A 1 391 ? -5.401 11.182 24.409 1.00 75.75 391 ALA A C 1
ATOM 2950 O O . ALA A 1 391 ? -6.088 10.505 25.181 1.00 75.75 391 ALA A O 1
ATOM 2951 N N . VAL A 1 392 ? -4.748 12.275 24.816 1.00 73.31 392 VAL A N 1
ATOM 2952 C CA . VAL A 1 392 ? -4.795 12.810 26.187 1.00 73.31 392 VAL A CA 1
ATOM 2953 C C . VAL A 1 392 ? -6.124 13.509 26.473 1.00 73.31 392 VAL A C 1
ATOM 2955 O O . VAL A 1 392 ? -6.756 13.220 27.493 1.00 73.31 392 VAL A O 1
ATOM 2958 N N . LEU A 1 393 ? -6.564 14.392 25.572 1.00 67.50 393 LEU A N 1
ATOM 2959 C CA . LEU A 1 393 ? -7.746 15.240 25.759 1.00 67.50 393 LEU A CA 1
ATOM 2960 C C . LEU A 1 393 ? -9.054 14.449 25.759 1.00 67.50 393 LEU A C 1
ATOM 2962 O O . LEU A 1 393 ? -10.028 14.838 26.405 1.00 67.50 393 LEU A O 1
ATOM 2966 N N . VAL A 1 394 ? -9.101 13.324 25.050 1.00 69.50 394 VAL A N 1
ATOM 2967 C CA . VAL A 1 394 ? -10.336 12.563 24.936 1.00 69.50 394 VAL A CA 1
ATOM 2968 C C . VAL A 1 394 ? -10.547 11.646 26.143 1.00 69.50 394 VAL A C 1
ATOM 2970 O O . VAL A 1 394 ? -9.699 10.841 26.546 1.00 69.50 394 VAL A O 1
ATOM 2973 N N . SER A 1 395 ? -11.770 11.685 26.676 1.00 67.06 395 SER A N 1
ATOM 2974 C CA . SER A 1 395 ? -12.270 10.752 27.686 1.00 67.06 395 SER A CA 1
ATOM 2975 C C . SER A 1 395 ? -12.565 9.366 27.086 1.00 67.06 395 SER A C 1
ATOM 2977 O O . SER A 1 395 ? -13.721 8.949 27.006 1.00 67.06 395 SER A O 1
ATOM 2979 N N . VAL A 1 396 ? -11.533 8.634 26.660 1.00 72.50 396 VAL A N 1
ATOM 2980 C CA . VAL A 1 396 ? -11.574 7.220 26.223 1.00 72.50 396 VAL A CA 1
ATOM 2981 C C . VAL A 1 396 ? -10.816 6.314 27.205 1.00 72.50 396 VAL A C 1
ATOM 2983 O O . VAL A 1 396 ? -10.028 6.814 28.005 1.00 72.50 396 VAL A O 1
ATOM 2986 N N . PRO A 1 397 ? -11.045 4.981 27.202 1.00 81.69 397 PRO A N 1
ATOM 2987 C CA . PRO A 1 397 ? -10.259 4.065 28.028 1.00 81.69 397 PRO A CA 1
ATOM 2988 C C . PRO A 1 397 ? -8.766 4.208 27.723 1.00 81.69 397 PRO A C 1
ATOM 2990 O O . PRO A 1 397 ? -8.400 4.395 26.564 1.00 81.69 397 PRO A O 1
ATOM 2993 N N . TRP A 1 398 ? -7.909 4.050 28.735 1.00 81.81 398 TRP A N 1
ATOM 2994 C CA . TRP A 1 398 ? -6.458 4.204 28.578 1.00 81.81 398 TRP A CA 1
ATOM 2995 C C . TRP A 1 398 ? -5.879 3.324 27.456 1.00 81.81 398 TRP A C 1
ATOM 2997 O O . TRP A 1 398 ? -5.005 3.773 26.726 1.00 81.81 398 TRP A O 1
ATOM 3007 N N . THR A 1 399 ? -6.418 2.115 27.245 1.00 84.00 399 THR A N 1
ATOM 3008 C CA . THR A 1 399 ? -5.994 1.218 26.154 1.00 84.00 399 THR A CA 1
ATOM 3009 C C . THR A 1 399 ? -6.229 1.834 24.774 1.00 84.00 399 THR A C 1
ATOM 3011 O O . THR A 1 399 ? -5.417 1.672 23.871 1.00 84.00 399 THR A O 1
ATOM 3014 N N . ALA A 1 400 ? -7.331 2.572 24.608 1.00 84.75 400 ALA A N 1
ATOM 3015 C CA . ALA A 1 400 ? -7.692 3.190 23.340 1.00 84.75 400 ALA A CA 1
ATOM 3016 C C . ALA A 1 400 ? -6.776 4.369 23.002 1.00 84.75 400 ALA A C 1
ATOM 3018 O O . ALA A 1 400 ? -6.546 4.620 21.829 1.00 84.75 400 ALA A O 1
ATOM 3019 N N . ARG A 1 401 ? -6.223 5.060 24.009 1.00 85.69 401 ARG A N 1
ATOM 3020 C CA . ARG A 1 401 ? -5.262 6.157 23.803 1.00 85.69 401 ARG A CA 1
ATOM 3021 C C . ARG A 1 401 ? -4.025 5.680 23.047 1.00 85.69 401 ARG A C 1
ATOM 3023 O O . ARG A 1 401 ? -3.601 6.326 22.099 1.00 85.69 401 ARG A O 1
ATOM 3030 N N . TRP A 1 402 ? -3.519 4.504 23.407 1.00 86.75 402 TRP A N 1
ATOM 3031 C CA . TRP A 1 402 ? -2.394 3.865 22.727 1.00 86.75 402 TRP A CA 1
ATOM 3032 C C . TRP A 1 402 ? -2.735 3.381 21.319 1.00 86.75 402 TRP A C 1
ATOM 3034 O O . TRP A 1 402 ? -1.908 3.506 20.428 1.00 86.75 402 TRP A O 1
ATOM 3044 N N . GLY A 1 403 ? -3.957 2.891 21.095 1.00 85.38 403 GLY A N 1
ATOM 3045 C CA . GLY A 1 403 ? -4.417 2.543 19.745 1.00 85.38 403 GLY A CA 1
ATOM 3046 C C . GLY A 1 403 ? -4.604 3.750 18.822 1.00 85.38 403 GLY A C 1
ATOM 3047 O O . GLY A 1 403 ? -4.662 3.572 17.613 1.00 85.38 403 GLY A O 1
ATOM 3048 N N . LEU A 1 404 ? -4.719 4.960 19.383 1.00 84.94 404 LEU A N 1
ATOM 3049 C CA . LEU A 1 404 ? -4.811 6.215 18.635 1.00 84.94 404 LEU A CA 1
ATOM 3050 C C . LEU A 1 404 ? -3.422 6.818 18.385 1.00 84.94 404 LEU A C 1
ATOM 3052 O O . LEU A 1 404 ? -3.058 7.064 17.244 1.00 84.94 404 LEU A O 1
ATOM 3056 N N . ALA A 1 405 ? -2.633 7.038 19.440 1.00 87.94 405 ALA A N 1
ATOM 3057 C CA . ALA A 1 405 ? -1.347 7.727 19.324 1.00 87.94 405 ALA A CA 1
ATOM 3058 C C . ALA A 1 405 ? -0.181 6.807 18.928 1.00 87.94 405 ALA A C 1
ATOM 3060 O O . ALA A 1 405 ? 0.747 7.249 18.257 1.00 87.94 405 ALA A O 1
ATOM 3061 N N . GLY A 1 406 ? -0.224 5.533 19.333 1.00 91.81 406 GLY A N 1
ATOM 3062 C CA . GLY A 1 406 ? 0.884 4.586 19.187 1.00 91.81 406 GLY A CA 1
ATOM 3063 C C . GLY A 1 406 ? 1.409 4.458 17.755 1.00 91.81 406 GLY A C 1
ATOM 3064 O O . GLY A 1 406 ? 2.610 4.639 17.570 1.00 91.81 406 GLY A O 1
ATOM 3065 N N . PRO A 1 407 ? 0.548 4.214 16.746 1.00 94.69 407 PRO A N 1
ATOM 3066 C CA . PRO A 1 407 ? 0.990 4.108 15.357 1.00 94.69 407 PRO A CA 1
ATOM 3067 C C . PRO A 1 407 ? 1.717 5.359 14.855 1.00 94.69 407 PRO A C 1
ATOM 3069 O O . PRO A 1 407 ? 2.804 5.236 14.305 1.00 94.69 407 PRO A O 1
ATOM 3072 N N . SER A 1 408 ? 1.161 6.552 15.101 1.00 92.94 408 SER A N 1
ATOM 3073 C CA . SER A 1 408 ? 1.747 7.819 14.639 1.00 92.94 408 SER A CA 1
ATOM 3074 C C . SER A 1 408 ? 3.103 8.099 15.290 1.00 92.94 408 SER A C 1
ATOM 3076 O O . SER A 1 408 ? 4.070 8.424 14.599 1.00 92.94 408 SER A O 1
ATOM 3078 N N . VAL A 1 409 ? 3.201 7.907 16.611 1.00 93.62 409 VAL A N 1
ATOM 3079 C CA . VAL A 1 409 ? 4.461 8.079 17.347 1.00 93.62 409 VAL A CA 1
ATOM 3080 C C . VAL A 1 409 ? 5.512 7.092 16.847 1.00 93.62 409 VAL A C 1
ATOM 3082 O O . VAL A 1 409 ? 6.626 7.505 16.555 1.00 93.62 409 VAL A O 1
ATOM 3085 N N . ALA A 1 410 ? 5.158 5.817 16.675 1.00 93.56 410 ALA A N 1
ATOM 3086 C CA . ALA A 1 410 ? 6.092 4.801 16.201 1.00 93.56 410 ALA A CA 1
ATOM 3087 C C . ALA A 1 410 ? 6.613 5.098 14.788 1.00 93.56 410 ALA A C 1
ATOM 3089 O O . ALA A 1 410 ? 7.812 5.004 14.550 1.00 93.56 410 ALA A O 1
ATOM 3090 N N . THR A 1 411 ? 5.748 5.515 13.858 1.00 93.25 411 THR A N 1
ATOM 3091 C CA . THR A 1 411 ? 6.184 5.907 12.507 1.00 93.25 411 THR A CA 1
ATOM 3092 C C . THR A 1 411 ? 7.055 7.163 12.517 1.00 93.25 411 THR A C 1
ATOM 3094 O O . THR A 1 411 ? 8.017 7.242 11.761 1.00 93.25 411 THR A O 1
ATOM 3097 N N . ALA A 1 412 ? 6.793 8.116 13.416 1.00 90.69 412 ALA A N 1
ATOM 3098 C CA . ALA A 1 412 ? 7.676 9.266 13.603 1.00 90.69 412 ALA A CA 1
ATOM 3099 C C . ALA A 1 412 ? 9.037 8.849 14.190 1.00 90.69 412 ALA A C 1
ATOM 3101 O O . ALA A 1 412 ? 10.069 9.366 13.776 1.00 90.69 412 ALA A O 1
ATOM 3102 N N . THR A 1 413 ? 9.068 7.870 15.100 1.00 92.19 413 THR A N 1
ATOM 3103 C CA . THR A 1 413 ? 10.321 7.279 15.592 1.00 92.19 413 THR A CA 1
ATOM 3104 C C . THR A 1 413 ? 11.094 6.588 14.470 1.00 92.19 413 THR A C 1
ATOM 3106 O O . THR A 1 413 ? 12.303 6.763 14.387 1.00 92.19 413 THR A O 1
ATOM 3109 N N . VAL A 1 414 ? 10.416 5.868 13.570 1.00 90.62 414 VAL A N 1
ATOM 3110 C CA . VAL A 1 414 ? 11.050 5.289 12.373 1.00 90.62 414 VAL A CA 1
ATOM 3111 C C . VAL A 1 414 ? 11.683 6.376 11.501 1.00 90.62 414 VAL A C 1
ATOM 3113 O O . VAL A 1 414 ? 12.804 6.196 11.041 1.00 90.62 414 VAL A O 1
ATOM 3116 N N . ALA A 1 415 ? 11.027 7.530 11.334 1.00 91.06 415 ALA A N 1
ATOM 3117 C CA . ALA A 1 415 ? 11.616 8.655 10.606 1.00 91.06 415 ALA A CA 1
ATOM 3118 C C . ALA A 1 415 ? 12.949 9.095 11.235 1.00 91.06 415 ALA A C 1
ATOM 3120 O O . ALA A 1 415 ? 13.930 9.256 10.518 1.00 91.06 415 ALA A O 1
ATOM 3121 N N . LEU A 1 416 ? 13.009 9.204 12.569 1.00 90.56 416 LEU A N 1
ATOM 3122 C CA . LEU A 1 416 ? 14.237 9.548 13.298 1.00 90.56 416 LEU A CA 1
ATOM 3123 C C . LEU A 1 416 ? 15.351 8.507 13.123 1.00 90.56 416 LEU A C 1
ATOM 3125 O O . LEU A 1 416 ? 16.518 8.881 13.122 1.00 90.56 416 LEU A O 1
ATOM 3129 N N . VAL A 1 417 ? 15.009 7.226 12.955 1.00 87.94 417 VAL A N 1
ATOM 3130 C CA . VAL A 1 417 ? 15.988 6.153 12.699 1.00 87.94 417 VAL A CA 1
ATOM 3131 C C . VAL A 1 417 ? 16.633 6.287 11.316 1.00 87.94 417 VAL A C 1
ATOM 3133 O O . VAL A 1 417 ? 17.794 5.925 11.163 1.00 87.94 417 VAL A O 1
ATOM 3136 N N . PHE A 1 418 ? 15.928 6.842 10.326 1.00 87.69 418 PHE A N 1
ATOM 3137 C CA . PHE A 1 418 ? 16.481 7.057 8.982 1.00 87.69 418 PHE A CA 1
ATOM 3138 C C . PHE A 1 418 ? 17.294 8.352 8.841 1.00 87.69 418 PHE A C 1
ATOM 3140 O O . PHE A 1 418 ? 18.095 8.468 7.915 1.00 87.69 418 PHE A O 1
ATOM 3147 N N . VAL A 1 419 ? 17.146 9.312 9.764 1.00 89.25 419 VAL A N 1
ATOM 3148 C CA . VAL A 1 419 ? 17.886 10.588 9.724 1.00 89.25 419 VAL A CA 1
ATOM 3149 C C . VAL A 1 419 ? 19.411 10.393 9.718 1.00 89.25 419 VAL A C 1
ATOM 3151 O O . VAL A 1 419 ? 20.053 11.016 8.876 1.00 89.25 419 VAL A O 1
ATOM 3154 N N . PRO A 1 420 ? 20.022 9.553 10.583 1.00 88.12 420 PRO A N 1
ATOM 3155 C CA . PRO A 1 420 ? 21.469 9.344 10.564 1.00 88.12 420 PRO A CA 1
ATOM 3156 C C . PRO A 1 420 ? 22.002 8.874 9.208 1.00 88.12 420 PRO A C 1
ATOM 3158 O O . PRO A 1 420 ? 23.032 9.376 8.774 1.00 88.12 420 PRO A O 1
ATOM 3161 N N . GLY A 1 421 ? 21.283 7.972 8.527 1.00 83.06 421 GLY A N 1
ATOM 3162 C CA . GLY A 1 421 ? 21.650 7.497 7.190 1.00 83.06 421 GLY A CA 1
ATOM 3163 C C . GLY A 1 421 ? 21.631 8.623 6.158 1.00 83.06 421 GLY A C 1
ATOM 3164 O O . GLY A 1 421 ? 22.604 8.810 5.436 1.00 83.06 421 GLY A O 1
ATOM 3165 N N . ALA A 1 422 ? 20.570 9.437 6.149 1.00 84.56 422 ALA A N 1
ATOM 3166 C CA . ALA A 1 422 ? 20.472 10.599 5.262 1.00 84.56 422 ALA A CA 1
ATOM 3167 C C . ALA A 1 422 ? 21.590 11.627 5.511 1.00 84.56 422 ALA A C 1
ATOM 3169 O O . ALA A 1 422 ? 22.200 12.137 4.576 1.00 84.56 422 ALA A O 1
ATOM 3170 N N . VAL A 1 423 ? 21.902 11.902 6.780 1.00 86.69 423 VAL A N 1
ATOM 3171 C CA . VAL A 1 423 ? 22.979 12.833 7.146 1.00 86.69 423 VAL A CA 1
ATOM 3172 C C . VAL A 1 423 ? 24.347 12.285 6.737 1.00 86.69 423 VAL A C 1
ATOM 3174 O O . VAL A 1 423 ? 25.157 13.037 6.201 1.00 86.69 423 VAL A O 1
ATOM 3177 N N . ALA A 1 424 ? 24.603 10.989 6.947 1.00 84.19 424 ALA A N 1
ATOM 3178 C CA . ALA A 1 424 ? 25.842 10.336 6.522 1.00 84.19 424 ALA A CA 1
ATOM 3179 C C . ALA A 1 424 ? 26.028 10.374 4.995 1.00 84.19 424 ALA A C 1
ATOM 3181 O O . ALA A 1 424 ? 27.148 10.520 4.518 1.00 84.19 424 ALA A O 1
ATOM 3182 N N . ALA A 1 425 ? 24.923 10.317 4.252 1.00 80.69 425 ALA A N 1
ATOM 3183 C CA . ALA A 1 425 ? 24.859 10.444 2.801 1.00 80.69 425 ALA A CA 1
ATOM 3184 C C . ALA A 1 425 ? 25.036 11.880 2.265 1.00 80.69 425 ALA A C 1
ATOM 3186 O O . ALA A 1 425 ? 25.040 12.093 1.055 1.00 80.69 425 ALA A O 1
ATOM 3187 N N . GLY A 1 426 ? 25.110 12.894 3.137 1.00 83.75 426 GLY A N 1
ATOM 3188 C CA . GLY A 1 426 ? 25.105 14.302 2.720 1.00 83.75 426 GLY A CA 1
ATOM 3189 C C . GLY A 1 426 ? 23.755 14.793 2.176 1.00 83.75 426 GLY A C 1
ATOM 3190 O O . GLY A 1 426 ? 23.683 15.880 1.604 1.00 83.75 426 GLY A O 1
ATOM 3191 N N . VAL A 1 427 ? 22.678 14.027 2.370 1.00 83.75 427 VAL A N 1
ATOM 3192 C CA . VAL A 1 427 ? 21.315 14.369 1.948 1.00 83.75 427 VAL A CA 1
ATOM 3193 C C . VAL A 1 427 ? 20.605 15.105 3.083 1.00 83.75 427 VAL A C 1
ATOM 3195 O O . VAL A 1 427 ? 20.607 14.670 4.239 1.00 83.75 427 VAL A O 1
ATOM 3198 N N . TRP A 1 428 ? 19.945 16.227 2.779 1.00 84.50 428 TRP A N 1
ATOM 3199 C CA . TRP A 1 428 ? 19.092 16.877 3.772 1.00 84.50 428 TRP A CA 1
ATOM 3200 C C . TRP A 1 428 ? 17.982 15.911 4.198 1.00 84.50 428 TRP A C 1
ATOM 3202 O O . TRP A 1 428 ? 17.262 15.362 3.371 1.00 84.50 428 TRP A O 1
ATOM 3212 N N . TRP A 1 429 ? 17.815 15.693 5.500 1.00 82.12 429 TRP A N 1
ATOM 3213 C CA . TRP A 1 429 ? 16.948 14.626 6.012 1.00 82.12 429 TRP A CA 1
ATOM 3214 C C . TRP A 1 429 ? 15.475 14.751 5.587 1.00 82.12 429 TRP A C 1
ATOM 3216 O O . TRP A 1 429 ? 14.799 13.734 5.490 1.00 82.12 429 TRP A O 1
ATOM 3226 N N . LEU A 1 430 ? 14.970 15.958 5.294 1.00 83.94 430 LEU A N 1
ATOM 3227 C CA . LEU A 1 430 ? 13.618 16.129 4.731 1.00 83.94 430 LEU A CA 1
ATOM 3228 C C . LEU A 1 430 ? 13.528 15.857 3.231 1.00 83.94 430 LEU A C 1
ATOM 3230 O O . LEU A 1 430 ? 12.417 15.748 2.730 1.00 83.94 430 LEU A O 1
ATOM 3234 N N . ASP A 1 431 ? 14.653 15.752 2.535 1.00 82.06 431 ASP A N 1
ATOM 3235 C CA . ASP A 1 431 ? 14.711 15.339 1.135 1.00 82.06 431 ASP A CA 1
ATOM 3236 C C . ASP A 1 431 ? 14.881 13.809 1.028 1.00 82.06 431 ASP A C 1
ATOM 3238 O O . ASP A 1 431 ? 14.467 13.215 0.039 1.00 82.06 431 ASP A O 1
ATOM 3242 N N . SER A 1 432 ? 15.356 13.139 2.087 1.00 85.38 432 SER A N 1
ATOM 3243 C CA . SER A 1 432 ? 15.445 11.673 2.140 1.00 85.38 432 SER A CA 1
ATOM 3244 C C . SER A 1 432 ? 14.083 10.995 1.971 1.00 85.38 432 SER A C 1
ATOM 3246 O O . SER A 1 432 ? 13.124 11.247 2.714 1.00 85.38 432 SER A O 1
ATOM 3248 N N . TYR A 1 433 ? 14.027 10.060 1.024 1.00 85.88 433 TYR A N 1
ATOM 3249 C CA . TYR A 1 433 ? 12.842 9.294 0.667 1.00 85.88 433 TYR A CA 1
ATOM 3250 C C . TYR A 1 433 ? 12.257 8.561 1.879 1.00 85.88 433 TYR A C 1
ATOM 3252 O O . TYR A 1 433 ? 11.064 8.662 2.167 1.00 85.88 433 TYR A O 1
ATOM 3260 N N . TYR A 1 434 ? 13.090 7.851 2.643 1.00 87.38 434 TYR A N 1
ATOM 3261 C CA . TYR A 1 434 ? 12.611 6.993 3.729 1.00 87.38 434 TYR A CA 1
ATOM 3262 C C . TYR A 1 434 ? 12.197 7.775 4.977 1.00 87.38 434 TYR A C 1
ATOM 3264 O O . TYR A 1 434 ? 11.256 7.372 5.669 1.00 87.38 434 TYR A O 1
ATOM 3272 N N . VAL A 1 435 ? 12.820 8.932 5.224 1.00 88.62 435 VAL A N 1
ATOM 3273 C CA . VAL A 1 435 ? 12.374 9.867 6.264 1.00 88.62 435 VAL A CA 1
ATOM 3274 C C . VAL A 1 435 ? 10.992 10.421 5.913 1.00 88.62 435 VAL A C 1
ATOM 3276 O O . VAL A 1 435 ? 10.063 10.323 6.719 1.00 88.62 435 VAL A O 1
ATOM 3279 N N . GLN A 1 436 ? 10.816 10.934 4.691 1.00 87.88 436 GLN A N 1
ATOM 3280 C CA . GLN A 1 436 ? 9.523 11.431 4.215 1.00 87.88 436 GLN A CA 1
ATOM 3281 C C . GLN A 1 436 ? 8.451 10.333 4.211 1.00 87.88 436 GLN A C 1
ATOM 3283 O O . GLN A 1 436 ? 7.321 10.570 4.636 1.00 87.88 436 GLN A O 1
ATOM 3288 N N . LYS A 1 437 ? 8.792 9.104 3.809 1.00 89.62 437 LYS A N 1
ATOM 3289 C CA . LYS A 1 437 ? 7.873 7.954 3.819 1.00 89.62 437 LYS A CA 1
ATOM 3290 C C . LYS A 1 437 ? 7.369 7.643 5.226 1.00 89.62 437 LYS A C 1
ATOM 3292 O O . LYS A 1 437 ? 6.167 7.469 5.430 1.00 89.62 437 LYS A O 1
ATOM 3297 N N . ALA A 1 438 ? 8.255 7.650 6.219 1.00 92.19 438 ALA A N 1
ATOM 3298 C CA . ALA A 1 438 ? 7.886 7.454 7.617 1.00 92.19 438 ALA A CA 1
ATOM 3299 C C . ALA A 1 438 ? 7.012 8.601 8.173 1.00 92.19 438 ALA A C 1
ATOM 3301 O O . ALA A 1 438 ? 6.031 8.351 8.882 1.00 92.19 438 ALA A O 1
ATOM 3302 N N . LEU A 1 439 ? 7.296 9.854 7.801 1.00 91.06 439 LEU A N 1
ATOM 3303 C CA . LEU A 1 439 ? 6.459 11.007 8.155 1.00 91.06 439 LEU A CA 1
ATOM 3304 C C . LEU A 1 439 ? 5.067 10.929 7.501 1.00 91.06 439 LEU A C 1
ATOM 3306 O O . LEU A 1 439 ? 4.053 11.115 8.179 1.00 91.06 439 LEU A O 1
ATOM 3310 N N . ASN A 1 440 ? 4.987 10.565 6.219 1.00 91.38 440 ASN A N 1
ATOM 3311 C CA . ASN A 1 440 ? 3.721 10.373 5.508 1.00 91.38 440 ASN A CA 1
ATOM 3312 C C . ASN A 1 440 ? 2.872 9.273 6.159 1.00 91.38 440 ASN A C 1
ATOM 3314 O O . ASN A 1 440 ? 1.656 9.433 6.287 1.00 91.38 440 ASN A O 1
ATOM 3318 N N . ALA A 1 441 ? 3.502 8.194 6.640 1.00 94.12 441 ALA A N 1
ATOM 3319 C CA . ALA A 1 441 ? 2.818 7.147 7.398 1.00 94.12 441 ALA A CA 1
ATOM 3320 C C . ALA A 1 441 ? 2.184 7.709 8.679 1.00 94.12 441 ALA A C 1
ATOM 3322 O O . ALA A 1 441 ? 1.019 7.422 8.966 1.00 94.12 441 ALA A O 1
ATOM 3323 N N . SER A 1 442 ? 2.919 8.560 9.402 1.00 93.12 442 SER A N 1
ATOM 3324 C CA . SER A 1 442 ? 2.436 9.230 10.612 1.00 93.12 442 SER A CA 1
ATOM 3325 C C . SER A 1 442 ? 1.218 10.115 10.346 1.00 93.12 442 SER A C 1
ATOM 3327 O O . SER A 1 442 ? 0.235 10.068 11.094 1.00 93.12 442 SER A O 1
ATOM 3329 N N . LEU A 1 443 ? 1.233 10.879 9.251 1.00 91.38 443 LEU A N 1
ATOM 3330 C CA . LEU A 1 443 ? 0.096 11.708 8.856 1.00 91.38 443 LEU A CA 1
ATOM 3331 C C . LEU A 1 443 ? -1.112 10.863 8.434 1.00 91.38 443 LEU A C 1
ATOM 3333 O O . LEU A 1 443 ? -2.221 11.128 8.893 1.00 91.38 443 LEU A O 1
ATOM 3337 N N . LEU A 1 444 ? -0.913 9.814 7.632 1.00 93.75 444 LEU A N 1
ATOM 3338 C CA . LEU A 1 444 ? -1.984 8.919 7.174 1.00 93.75 444 LEU A CA 1
ATOM 3339 C C . LEU A 1 444 ? -2.750 8.264 8.333 1.00 93.75 444 LEU A C 1
ATOM 3341 O O . LEU A 1 444 ? -3.979 8.214 8.296 1.00 93.75 444 LEU A O 1
ATOM 3345 N N . VAL A 1 445 ? -2.062 7.799 9.383 1.00 94.12 445 VAL A N 1
ATOM 3346 C CA . VAL A 1 445 ? -2.737 7.217 10.564 1.00 94.12 445 VAL A CA 1
ATOM 3347 C C . VAL A 1 445 ? -3.341 8.263 11.498 1.00 94.12 445 VAL A C 1
ATOM 3349 O O . VAL A 1 445 ? -4.253 7.947 12.264 1.00 94.12 445 VAL A O 1
ATOM 3352 N N . THR A 1 446 ? -2.874 9.509 11.426 1.00 92.50 446 THR A N 1
ATOM 3353 C CA . THR A 1 446 ? -3.380 10.615 12.251 1.00 92.50 446 THR A CA 1
ATOM 3354 C C . THR A 1 446 ? -4.568 11.326 11.608 1.00 92.50 446 THR A C 1
ATOM 3356 O O . THR A 1 446 ? -5.455 11.803 12.318 1.00 92.50 446 THR A O 1
ATOM 3359 N N . ALA A 1 447 ? -4.657 11.357 10.277 1.00 91.81 447 ALA A N 1
ATOM 3360 C CA . ALA A 1 447 ? -5.741 12.015 9.550 1.00 91.81 447 ALA A CA 1
ATOM 3361 C C . ALA A 1 447 ? -7.152 11.555 9.993 1.00 91.81 447 ALA A C 1
ATOM 3363 O O . ALA A 1 447 ? -7.998 12.422 10.235 1.00 91.81 447 ALA A O 1
ATOM 3364 N N . PRO A 1 448 ? -7.429 10.252 10.229 1.00 94.31 448 PRO A N 1
ATOM 3365 C CA . PRO A 1 448 ? -8.706 9.810 10.795 1.00 94.31 448 PRO A CA 1
ATOM 3366 C C . PRO A 1 448 ? -9.008 10.388 12.181 1.00 94.31 448 PRO A C 1
ATOM 3368 O O . PRO A 1 448 ? -10.160 10.676 12.504 1.00 94.31 448 PRO A O 1
ATOM 3371 N N . ILE A 1 449 ? -7.976 10.560 13.010 1.00 90.81 449 ILE A N 1
ATOM 3372 C CA . ILE A 1 449 ? -8.085 11.091 14.374 1.00 90.81 449 ILE A CA 1
ATOM 3373 C C . ILE A 1 449 ? -8.426 12.580 14.321 1.00 90.81 449 ILE A C 1
ATOM 3375 O O . ILE A 1 449 ? -9.319 13.030 15.041 1.00 90.81 449 ILE A O 1
ATOM 3379 N N . ILE A 1 450 ? -7.761 13.327 13.435 1.00 88.06 450 ILE A N 1
ATOM 3380 C CA . ILE A 1 450 ? -8.040 14.746 13.185 1.00 88.06 450 ILE A CA 1
ATOM 3381 C C . ILE A 1 450 ? -9.470 14.912 12.673 1.00 88.06 450 ILE A C 1
ATOM 3383 O O . ILE A 1 450 ? -10.239 15.681 13.248 1.00 88.06 450 ILE A O 1
ATOM 3387 N N . ALA A 1 451 ? -9.864 14.146 11.654 1.00 90.62 451 ALA A N 1
ATOM 3388 C CA . ALA A 1 451 ? -11.215 14.194 11.102 1.00 90.62 451 ALA A CA 1
ATOM 3389 C C . ALA A 1 451 ? -12.280 13.878 12.165 1.00 90.62 451 ALA A C 1
ATOM 3391 O O . ALA A 1 451 ? -13.306 14.559 12.250 1.00 90.62 451 ALA A O 1
ATOM 3392 N N . ALA A 1 452 ? -12.016 12.898 13.035 1.00 90.75 452 ALA A N 1
ATOM 3393 C CA . ALA A 1 452 ? -12.890 12.589 14.157 1.00 90.75 452 ALA A CA 1
ATOM 3394 C C . ALA A 1 452 ? -12.978 13.739 15.172 1.00 90.75 452 ALA A C 1
ATOM 3396 O O . ALA A 1 452 ? -14.080 14.085 15.599 1.00 90.75 452 ALA A O 1
ATOM 3397 N N . ALA A 1 453 ? -11.850 14.356 15.535 1.00 85.12 453 ALA A N 1
ATOM 3398 C CA . ALA A 1 453 ? -11.805 15.496 16.448 1.00 85.12 453 ALA A CA 1
ATOM 3399 C C . ALA A 1 453 ? -12.559 16.710 15.899 1.00 85.12 453 ALA A C 1
ATOM 3401 O O . ALA A 1 453 ? -13.356 17.302 16.627 1.00 85.12 453 ALA A O 1
ATOM 3402 N N . VAL A 1 454 ? -12.389 17.021 14.612 1.00 84.06 454 VAL A N 1
ATOM 3403 C CA . VAL A 1 454 ? -13.144 18.076 13.922 1.00 84.06 454 VAL A CA 1
ATOM 3404 C C . VAL A 1 454 ? -14.638 17.756 13.935 1.00 84.06 454 VAL A C 1
ATOM 3406 O O . VAL A 1 454 ? -15.439 18.593 14.348 1.00 84.06 454 VAL A O 1
ATOM 3409 N N . GLY A 1 455 ? -15.030 16.531 13.569 1.00 86.50 455 GLY A N 1
ATOM 3410 C CA . GLY A 1 455 ? -16.437 16.121 13.570 1.00 86.50 455 GLY A CA 1
ATOM 3411 C C . GLY A 1 455 ? -17.088 16.194 14.953 1.00 86.50 455 GLY A C 1
ATOM 3412 O O . GLY A 1 455 ? -18.218 16.666 15.092 1.00 86.50 455 GLY A O 1
ATOM 3413 N N . VAL A 1 456 ? -16.366 15.787 15.998 1.00 85.12 456 VAL A N 1
ATOM 3414 C CA . VAL A 1 456 ? -16.818 15.890 17.392 1.00 85.12 456 VAL A CA 1
ATOM 3415 C C . VAL A 1 456 ? -16.927 17.349 17.828 1.00 85.12 456 VAL A C 1
ATOM 3417 O O . VAL A 1 456 ? -17.971 17.744 18.350 1.00 85.12 456 VAL A O 1
ATOM 3420 N N . GLY A 1 457 ? -15.882 18.148 17.598 1.00 82.06 457 GLY A N 1
ATOM 3421 C CA . GLY A 1 457 ? -15.831 19.562 17.963 1.00 82.06 457 GLY A CA 1
ATOM 3422 C C . GLY A 1 457 ? -16.964 20.354 17.322 1.00 82.06 457 GLY A C 1
ATOM 3423 O O . GLY A 1 457 ? -17.692 21.049 18.029 1.00 82.06 457 GLY A O 1
ATOM 3424 N N . LEU A 1 458 ? -17.189 20.159 16.019 1.00 83.44 458 LEU A N 1
ATOM 3425 C CA . LEU A 1 458 ? -18.309 20.755 15.296 1.00 83.44 458 LEU A CA 1
ATOM 3426 C C . LEU A 1 458 ? -19.639 20.343 15.928 1.00 83.44 458 LEU A C 1
ATOM 3428 O O . LEU A 1 458 ? -20.366 21.194 16.422 1.00 83.44 458 LEU A O 1
ATOM 3432 N N . ILE A 1 459 ? -19.954 19.050 16.024 1.00 85.00 459 ILE A N 1
ATOM 3433 C CA . ILE A 1 459 ? -21.262 18.604 16.541 1.00 85.00 459 ILE A CA 1
ATOM 3434 C C . ILE A 1 459 ? -21.553 19.080 17.975 1.00 85.00 459 ILE A C 1
ATOM 3436 O O . ILE A 1 459 ? -22.720 19.326 18.319 1.00 85.00 459 ILE A O 1
ATOM 3440 N N . LEU A 1 460 ? -20.520 19.215 18.811 1.00 81.50 460 LEU A N 1
ATOM 3441 C CA . LEU A 1 460 ? -20.646 19.757 20.162 1.00 81.50 460 LEU A CA 1
ATOM 3442 C C . LEU A 1 460 ? -20.800 21.286 20.166 1.00 81.50 460 LEU A C 1
ATOM 3444 O O . LEU A 1 460 ? -21.664 21.783 20.889 1.00 81.50 460 LEU A O 1
ATOM 3448 N N . ALA A 1 461 ? -20.050 22.023 19.343 1.00 77.31 461 ALA A N 1
ATOM 3449 C CA . ALA A 1 461 ? -20.184 23.475 19.193 1.00 77.31 461 ALA A CA 1
ATOM 3450 C C . ALA A 1 461 ? -21.559 23.864 18.620 1.00 77.31 461 ALA A C 1
ATOM 3452 O O . ALA A 1 461 ? -22.243 24.740 19.150 1.00 77.31 461 ALA A O 1
ATOM 3453 N N . LEU A 1 462 ? -22.036 23.109 17.625 1.00 73.56 462 LEU A N 1
ATOM 3454 C CA . LEU A 1 462 ? -23.355 23.257 17.005 1.00 73.56 462 LEU A CA 1
ATOM 3455 C C . LEU A 1 462 ? -24.524 23.018 17.973 1.00 73.56 462 LEU A C 1
ATOM 3457 O O . LEU A 1 462 ? -25.683 23.222 17.623 1.00 73.56 462 LEU A O 1
ATOM 3461 N N . ARG A 1 463 ? -24.275 22.560 19.205 1.00 72.19 463 ARG A N 1
ATOM 3462 C CA . ARG A 1 463 ? -25.304 22.518 20.256 1.00 72.19 463 ARG A CA 1
ATOM 3463 C C . ARG A 1 463 ? -25.834 23.902 20.614 1.00 72.19 463 ARG A C 1
ATOM 3465 O O . ARG A 1 463 ? -26.985 23.989 21.029 1.00 72.19 463 ARG A O 1
ATOM 3472 N N . TRP A 1 464 ? -25.023 24.934 20.431 1.00 70.12 464 TRP A N 1
ATOM 3473 C CA . TRP A 1 464 ? -25.305 26.286 20.899 1.00 70.12 464 TRP A CA 1
ATOM 3474 C C . TRP A 1 464 ? -25.588 27.267 19.753 1.00 70.12 464 TRP A C 1
ATOM 3476 O O . TRP A 1 464 ? -25.734 28.459 19.993 1.00 70.12 464 TRP A O 1
ATOM 3486 N N . MET A 1 465 ? -25.667 26.774 18.512 1.00 71.19 465 MET A N 1
ATOM 3487 C CA . MET A 1 465 ? -25.783 27.586 17.297 1.00 71.19 465 MET A CA 1
ATOM 3488 C C . MET A 1 465 ? -27.124 27.366 16.588 1.00 71.19 465 MET A C 1
ATOM 3490 O O . MET A 1 465 ? -27.664 26.259 16.591 1.00 71.19 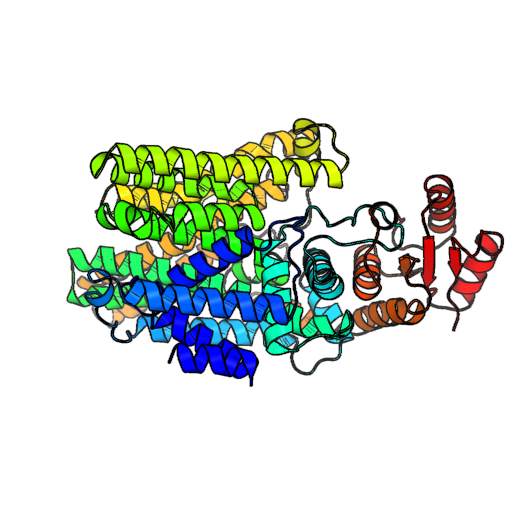465 MET A O 1
ATOM 3494 N N . SER A 1 466 ? -27.643 28.408 15.929 1.00 70.25 466 SER A N 1
ATOM 3495 C CA . SER A 1 466 ? -28.785 28.272 15.011 1.00 70.25 466 SER A CA 1
ATOM 3496 C C . SER A 1 466 ? -28.405 27.464 13.761 1.00 70.25 466 SER A C 1
ATOM 3498 O O . SER A 1 466 ? -27.236 27.421 13.376 1.00 70.25 466 SER A O 1
ATOM 3500 N N . SER A 1 467 ? -29.377 26.856 13.068 1.00 60.62 467 SER A N 1
ATOM 3501 C CA . SER A 1 467 ? -29.116 26.004 11.891 1.00 60.62 467 SER A CA 1
ATOM 3502 C C . SER A 1 467 ? -28.340 26.710 10.770 1.00 60.62 467 SER A C 1
ATOM 3504 O O . SER A 1 467 ? -27.523 26.079 10.109 1.00 60.62 467 SER A O 1
ATOM 3506 N N . ARG A 1 468 ? -28.540 28.022 10.572 1.00 57.44 468 ARG A N 1
ATOM 3507 C CA . ARG A 1 468 ? -27.812 28.805 9.553 1.00 57.44 468 ARG A CA 1
ATOM 3508 C C . ARG A 1 468 ? -26.351 29.049 9.946 1.00 57.44 468 ARG A C 1
ATOM 3510 O O . ARG A 1 468 ? -25.459 28.847 9.129 1.00 57.44 468 ARG A O 1
ATOM 3517 N N . GLN A 1 469 ? -26.101 29.410 11.207 1.00 57.00 469 GLN A N 1
ATOM 3518 C CA . GLN A 1 469 ? -24.742 29.554 11.753 1.00 57.00 469 GLN A CA 1
ATOM 3519 C C . GLN A 1 469 ? -24.000 28.216 11.749 1.00 57.00 469 GLN A C 1
ATOM 3521 O O . GLN A 1 469 ? -22.810 28.164 11.457 1.00 57.00 469 GLN A O 1
ATOM 3526 N N . ALA A 1 470 ? -24.722 27.128 12.014 1.00 56.03 470 ALA A N 1
ATOM 3527 C CA . ALA A 1 470 ? -24.166 25.791 12.026 1.00 56.03 470 ALA A CA 1
ATOM 3528 C C . ALA A 1 470 ? -23.624 25.353 10.660 1.00 56.03 470 ALA A C 1
ATOM 3530 O O . ALA A 1 470 ? -22.519 24.813 10.569 1.00 56.03 470 ALA A O 1
ATOM 3531 N N . VAL A 1 471 ? -24.389 25.623 9.600 1.00 57.19 471 VAL A N 1
ATOM 3532 C CA . VAL A 1 471 ? -23.979 25.353 8.217 1.00 57.19 471 VAL A CA 1
ATOM 3533 C C . VAL A 1 471 ? -22.774 26.217 7.840 1.00 57.19 471 VAL A C 1
ATOM 3535 O O . VAL A 1 471 ? -21.778 25.680 7.365 1.00 57.19 471 VAL A O 1
ATOM 3538 N N . ALA A 1 472 ? -22.809 27.521 8.132 1.00 55.66 472 ALA A N 1
ATOM 3539 C CA . ALA A 1 472 ? -21.707 28.434 7.818 1.00 55.66 472 ALA A CA 1
ATOM 3540 C C . ALA A 1 472 ? -20.389 28.047 8.519 1.00 55.66 472 ALA A C 1
ATOM 3542 O O . ALA A 1 472 ? -19.349 27.968 7.872 1.00 55.66 472 ALA A O 1
ATOM 3543 N N . VAL A 1 473 ? -20.425 27.733 9.819 1.00 59.25 473 VAL A N 1
ATOM 3544 C CA . VAL A 1 473 ? -19.232 27.325 10.587 1.00 59.25 473 VAL A CA 1
ATOM 3545 C C . VAL A 1 473 ? -18.681 25.987 10.103 1.00 59.25 473 VAL A C 1
ATOM 3547 O O . VAL A 1 473 ? -17.469 25.830 9.997 1.00 59.25 473 VAL A O 1
ATOM 3550 N N . THR A 1 474 ? -19.552 25.035 9.760 1.00 59.88 474 THR A N 1
ATOM 3551 C CA . THR A 1 474 ? -19.125 23.743 9.201 1.00 59.88 474 THR A CA 1
ATOM 3552 C C . THR A 1 474 ? -18.408 23.930 7.864 1.00 59.88 474 THR A C 1
ATOM 3554 O O . THR A 1 474 ? -17.368 23.313 7.646 1.00 59.88 474 THR A O 1
ATOM 3557 N N . ILE A 1 475 ? -18.918 24.815 6.999 1.00 59.34 475 ILE A N 1
ATOM 3558 C CA . ILE A 1 475 ? -18.282 25.151 5.719 1.00 59.34 475 ILE A CA 1
ATOM 3559 C C . ILE A 1 475 ? -16.921 25.819 5.956 1.00 59.34 475 ILE A C 1
ATOM 3561 O O . ILE A 1 475 ? -15.933 25.384 5.378 1.00 59.34 475 ILE A O 1
ATOM 3565 N N . VAL A 1 476 ? -16.833 26.815 6.845 1.00 57.75 476 VAL A N 1
ATOM 3566 C CA . VAL A 1 476 ? -15.576 27.536 7.122 1.00 57.75 476 VAL A CA 1
ATOM 3567 C C . VAL A 1 476 ? -14.517 26.625 7.750 1.00 57.75 476 VAL A C 1
ATOM 3569 O O . VAL A 1 476 ? -13.383 26.606 7.282 1.00 57.75 476 VAL A O 1
ATOM 3572 N N . VAL A 1 477 ? -14.864 25.830 8.767 1.00 62.19 477 VAL A N 1
ATOM 3573 C CA . VAL A 1 477 ? -13.925 24.878 9.392 1.00 62.19 477 VAL A CA 1
ATOM 3574 C C . VAL A 1 477 ? -13.514 23.787 8.405 1.00 62.19 477 VAL A C 1
ATOM 3576 O O . VAL A 1 477 ? -12.350 23.397 8.389 1.00 62.19 477 VAL A O 1
ATOM 3579 N N . GLY A 1 478 ? -14.441 23.329 7.558 1.00 56.38 478 GLY A N 1
ATOM 3580 C CA . GLY A 1 478 ? -14.134 22.434 6.447 1.00 56.38 478 GLY A CA 1
ATOM 3581 C C . GLY A 1 478 ? -13.096 23.048 5.510 1.00 56.38 478 GLY A C 1
ATOM 3582 O O . GLY A 1 478 ? -12.055 22.445 5.292 1.00 56.38 478 GLY A O 1
ATOM 3583 N N . LEU A 1 479 ? -13.323 24.272 5.028 1.00 55.88 479 LEU A N 1
ATOM 3584 C CA . LEU A 1 479 ? -12.418 24.969 4.107 1.00 55.88 479 LEU A CA 1
ATOM 3585 C C . LEU A 1 479 ? -11.039 25.263 4.726 1.00 55.88 479 LEU A C 1
ATOM 3587 O O . LEU A 1 479 ? -10.028 25.027 4.073 1.00 55.88 479 LEU A O 1
ATOM 3591 N N . VAL A 1 480 ? -10.978 25.701 5.989 1.00 58.69 480 VAL A N 1
ATOM 3592 C CA . VAL A 1 480 ? -9.714 25.980 6.703 1.00 58.69 480 VAL A CA 1
ATOM 3593 C C . VAL A 1 480 ? -8.955 24.692 7.049 1.00 58.69 480 VAL A C 1
ATOM 3595 O O . VAL A 1 480 ? -7.728 24.634 6.952 1.00 58.69 480 VAL A O 1
ATOM 3598 N N . GLY A 1 481 ? -9.664 23.629 7.435 1.00 60.72 481 GLY A N 1
ATOM 3599 C CA . GLY A 1 481 ? -9.075 22.305 7.649 1.00 60.72 481 GLY A CA 1
ATOM 3600 C C . GLY A 1 481 ? -8.521 21.708 6.353 1.00 60.72 481 GLY A C 1
ATOM 3601 O O . GLY A 1 481 ? -7.445 21.117 6.348 1.00 60.72 481 GLY A O 1
ATOM 3602 N N . LEU A 1 482 ? -9.220 21.926 5.237 1.00 54.28 482 LEU A N 1
ATOM 3603 C CA . LEU A 1 482 ? -8.786 21.513 3.904 1.00 54.28 482 LEU A CA 1
ATOM 3604 C C . LEU A 1 482 ? -7.571 22.299 3.416 1.00 54.28 482 LEU A C 1
ATOM 3606 O O . LEU A 1 482 ? -6.659 21.695 2.862 1.00 54.28 482 LEU A O 1
ATOM 3610 N N . SER A 1 483 ? -7.503 23.607 3.665 1.00 50.81 483 SER A N 1
ATOM 3611 C CA . SER A 1 483 ? -6.328 24.404 3.300 1.00 50.81 483 SER A CA 1
ATOM 3612 C C . SER A 1 483 ? -5.110 24.056 4.160 1.00 50.81 483 SER A C 1
ATOM 3614 O O . SER A 1 483 ? -3.998 23.967 3.653 1.00 50.81 483 SER A O 1
ATOM 3616 N N . THR A 1 484 ? -5.295 23.784 5.452 1.00 57.88 484 THR A N 1
ATOM 3617 C CA . THR A 1 484 ? -4.179 23.433 6.351 1.00 57.88 484 THR A CA 1
ATOM 3618 C C . THR A 1 484 ? -3.655 22.009 6.146 1.00 57.88 484 THR A C 1
ATOM 3620 O O . THR A 1 484 ? -2.445 21.800 6.225 1.00 57.88 484 THR A O 1
ATOM 3623 N N . LEU A 1 485 ? -4.522 21.037 5.831 1.00 53.12 485 LEU A N 1
ATOM 3624 C CA . LEU A 1 485 ? -4.120 19.650 5.552 1.00 53.12 485 LEU A CA 1
ATOM 3625 C C . LEU A 1 485 ? -3.759 19.400 4.080 1.00 53.12 485 LEU A C 1
ATOM 3627 O O . LEU A 1 485 ? -2.966 18.503 3.804 1.00 53.12 485 LEU A O 1
ATOM 3631 N N . GLY A 1 486 ? -4.318 20.172 3.147 1.00 49.47 486 GLY A N 1
ATOM 3632 C CA . GLY A 1 486 ? -4.091 20.030 1.709 1.00 49.47 486 GLY A CA 1
ATOM 3633 C C . GLY A 1 486 ? -2.902 20.828 1.174 1.00 49.47 486 GLY A C 1
ATOM 3634 O O . GLY A 1 486 ? -2.173 20.297 0.355 1.00 49.47 486 GLY A O 1
ATOM 3635 N N . LEU A 1 487 ? -2.664 22.061 1.635 1.00 51.91 487 LEU A N 1
ATOM 3636 C CA . LEU A 1 487 ? -1.753 22.997 0.947 1.00 51.91 487 LEU A CA 1
ATOM 3637 C C . LEU A 1 487 ? -0.458 23.341 1.696 1.00 51.91 487 LEU A C 1
ATOM 3639 O O . LEU A 1 487 ? 0.466 23.886 1.098 1.00 51.91 487 LEU A O 1
ATOM 3643 N N . ALA A 1 488 ? -0.358 23.082 3.001 1.00 47.06 488 ALA A N 1
ATOM 3644 C CA . ALA A 1 488 ? 0.831 23.489 3.749 1.00 47.06 488 ALA A CA 1
ATOM 3645 C C . ALA A 1 488 ? 2.050 22.622 3.366 1.00 47.06 488 ALA A C 1
ATOM 3647 O O . ALA A 1 488 ? 2.071 21.422 3.597 1.00 47.06 488 ALA A O 1
ATOM 3648 N N . GLY A 1 489 ? 3.100 23.216 2.798 1.00 44.97 489 GLY A N 1
ATOM 3649 C CA . GLY A 1 489 ? 4.398 22.545 2.638 1.00 44.97 489 GLY A CA 1
ATOM 3650 C C . GLY A 1 489 ? 4.562 21.621 1.426 1.00 44.97 489 GLY A C 1
ATOM 3651 O O . GLY A 1 489 ? 5.578 20.933 1.355 1.00 44.97 489 GLY A O 1
ATOM 3652 N N . THR A 1 490 ? 3.644 21.616 0.452 1.00 49.81 490 THR A N 1
ATOM 3653 C CA . THR A 1 490 ? 3.981 21.103 -0.885 1.00 49.81 490 THR A CA 1
ATOM 3654 C C . THR A 1 490 ? 4.980 22.073 -1.516 1.00 49.81 490 THR A C 1
ATOM 3656 O O . THR A 1 490 ? 4.635 23.228 -1.768 1.00 49.81 490 THR A O 1
ATOM 3659 N N . ARG A 1 491 ? 6.232 21.644 -1.734 1.00 47.34 491 ARG A N 1
ATOM 3660 C CA . ARG A 1 491 ? 7.215 22.409 -2.519 1.00 47.34 491 ARG A CA 1
ATOM 3661 C C . ARG A 1 491 ? 6.756 22.422 -3.983 1.00 47.34 491 ARG A C 1
ATOM 3663 O O . ARG A 1 491 ? 7.204 21.597 -4.767 1.00 47.34 491 ARG A O 1
ATOM 3670 N N . GLN A 1 492 ? 5.828 23.302 -4.342 1.00 48.72 492 GLN A N 1
ATOM 3671 C CA . GLN A 1 492 ? 5.484 23.575 -5.735 1.00 48.72 492 GLN A CA 1
ATOM 3672 C C . GLN A 1 492 ? 5.708 25.050 -6.044 1.00 48.72 492 GLN A C 1
ATOM 3674 O O . GLN A 1 492 ? 5.439 25.916 -5.212 1.00 48.72 492 GLN A O 1
ATOM 3679 N N . VAL A 1 493 ? 6.284 25.296 -7.221 1.00 44.47 493 VAL A N 1
ATOM 3680 C CA . VAL A 1 493 ? 6.899 26.575 -7.586 1.00 44.47 493 VAL A CA 1
ATOM 3681 C C . VAL A 1 493 ? 5.889 27.537 -8.219 1.00 44.47 493 VAL A C 1
ATOM 3683 O O . VAL A 1 493 ? 6.073 28.738 -8.067 1.00 44.47 493 VAL A O 1
ATOM 3686 N N . GLU A 1 494 ? 4.775 27.076 -8.812 1.00 46.78 494 GLU A N 1
ATOM 3687 C CA . GLU A 1 494 ? 3.772 27.981 -9.402 1.00 46.78 494 GLU A CA 1
ATOM 3688 C C . GLU A 1 494 ? 2.324 27.442 -9.365 1.00 46.78 494 GLU A C 1
ATOM 3690 O O . GLU A 1 494 ? 2.078 26.298 -9.753 1.00 46.78 494 GLU A O 1
ATOM 3695 N N . PRO A 1 495 ? 1.329 28.263 -8.963 1.00 46.50 495 PRO A N 1
ATOM 3696 C CA . PRO A 1 495 ? -0.078 27.899 -9.049 1.00 46.50 495 PRO A CA 1
ATOM 3697 C C . PRO A 1 495 ? -0.630 27.992 -10.480 1.00 46.50 495 PRO A C 1
ATOM 3699 O O . PRO A 1 495 ? -0.598 29.044 -11.117 1.00 46.50 495 PRO A O 1
ATOM 3702 N N . LEU A 1 496 ? -1.261 26.915 -10.951 1.00 44.41 496 LEU A N 1
ATOM 3703 C CA . LEU A 1 496 ? -2.066 26.882 -12.172 1.00 44.41 496 LEU A CA 1
ATOM 3704 C C . LEU A 1 496 ? -3.207 27.911 -12.074 1.00 44.41 496 LEU A C 1
ATOM 3706 O O . LEU A 1 496 ? -4.199 27.715 -11.372 1.00 44.41 496 LEU A O 1
ATOM 3710 N N . ARG A 1 497 ? -3.087 28.993 -12.851 1.00 45.41 497 ARG A N 1
ATOM 3711 C CA . ARG A 1 497 ? -4.189 29.906 -13.221 1.00 45.41 497 ARG A CA 1
ATOM 3712 C C . ARG A 1 497 ? -4.839 30.694 -12.069 1.00 45.41 497 ARG A C 1
ATOM 3714 O O . ARG A 1 497 ? -6.012 31.045 -12.159 1.00 45.41 497 ARG A O 1
ATOM 3721 N N . GLY A 1 498 ? -4.099 31.006 -11.002 1.00 44.38 498 GLY A N 1
ATOM 3722 C CA . GLY A 1 498 ? -4.549 31.949 -9.961 1.00 44.38 498 GLY A CA 1
ATOM 3723 C C . GLY A 1 498 ? -5.705 31.470 -9.066 1.00 44.38 498 GLY A C 1
ATOM 3724 O O . GLY A 1 498 ? -6.221 32.256 -8.271 1.00 44.38 498 GLY A O 1
ATOM 3725 N N . LEU A 1 499 ? -6.107 30.198 -9.161 1.00 42.09 499 LEU A N 1
ATOM 3726 C CA . LEU A 1 499 ? -7.000 29.533 -8.206 1.00 42.09 499 LEU A CA 1
ATOM 3727 C C . LEU A 1 499 ? -6.173 28.774 -7.153 1.00 42.09 499 LEU A C 1
ATOM 3729 O O . LEU A 1 499 ? -5.034 28.396 -7.437 1.00 42.09 499 LEU A O 1
ATOM 3733 N N . PRO A 1 500 ? -6.719 28.498 -5.951 1.00 52.91 500 PRO A N 1
ATOM 3734 C CA . PRO A 1 500 ? -6.078 27.571 -5.024 1.00 52.91 500 PRO A CA 1
ATOM 3735 C C . PRO A 1 500 ? -5.922 26.202 -5.708 1.00 52.91 500 PRO A C 1
ATOM 3737 O O . PRO A 1 500 ? -6.925 25.566 -6.040 1.00 52.91 500 PRO A O 1
ATOM 3740 N N . GLN A 1 501 ? -4.688 25.749 -5.945 1.00 64.00 501 GLN A N 1
ATOM 3741 C CA . GLN A 1 501 ? -4.430 24.399 -6.450 1.00 64.00 501 GLN A CA 1
ATOM 3742 C C . GLN A 1 501 ? -4.801 23.384 -5.367 1.00 64.00 501 GLN A C 1
ATOM 3744 O O . GLN A 1 501 ? -4.261 23.419 -4.270 1.00 64.00 501 GLN A O 1
ATOM 3749 N N . PHE A 1 502 ? -5.725 22.470 -5.648 1.00 74.00 502 PHE A N 1
ATOM 3750 C CA . PHE A 1 502 ? -5.988 21.342 -4.755 1.00 74.00 502 PHE A CA 1
ATOM 3751 C C . PHE A 1 502 ? -5.158 20.141 -5.226 1.00 74.00 502 PHE A C 1
ATOM 3753 O O . PHE A 1 502 ? -5.420 19.655 -6.331 1.00 74.00 502 PHE A O 1
ATOM 3760 N N . PRO A 1 503 ? -4.216 19.626 -4.413 1.00 77.50 503 PRO A N 1
ATOM 3761 C CA . PRO A 1 503 ? -3.360 18.491 -4.774 1.00 77.50 503 PRO A CA 1
ATOM 3762 C C . PRO A 1 503 ? -4.105 17.289 -5.349 1.00 77.50 503 PRO A C 1
ATOM 3764 O O . PRO A 1 503 ? -3.637 16.638 -6.276 1.00 77.50 503 PRO A O 1
ATOM 3767 N N . GLY A 1 504 ? -5.296 16.995 -4.824 1.00 80.12 504 GLY A N 1
ATOM 3768 C CA . GLY A 1 504 ? -6.086 15.871 -5.309 1.00 80.12 504 GLY A CA 1
ATOM 3769 C C . GLY A 1 504 ? -6.592 16.061 -6.742 1.00 80.12 504 GLY A C 1
ATOM 3770 O O . GLY A 1 504 ? -6.621 15.095 -7.500 1.00 80.12 504 GLY A O 1
ATOM 3771 N N . PHE A 1 505 ? -6.940 17.290 -7.145 1.00 79.44 505 PHE A N 1
ATOM 3772 C CA . PHE A 1 505 ? -7.320 17.592 -8.530 1.00 79.44 505 PHE A CA 1
ATOM 3773 C C . PHE A 1 505 ? -6.118 17.615 -9.467 1.00 79.44 505 PHE A C 1
ATOM 3775 O O . PHE A 1 505 ? -6.228 17.128 -10.589 1.00 79.44 505 PHE A O 1
ATOM 3782 N N . GLU A 1 506 ? -4.972 18.104 -9.001 1.00 80.94 506 GLU A N 1
ATOM 3783 C CA . GLU A 1 506 ? -3.720 18.037 -9.756 1.00 80.94 506 GLU A CA 1
ATOM 3784 C C . GLU A 1 506 ? -3.313 16.582 -10.026 1.00 80.94 506 GLU A C 1
ATOM 3786 O O . GLU A 1 506 ? -3.046 16.219 -11.167 1.00 80.94 506 GLU A O 1
ATOM 3791 N N . ALA A 1 507 ? -3.377 15.715 -9.011 1.00 82.44 507 ALA A N 1
ATOM 3792 C CA . ALA A 1 507 ? -3.108 14.289 -9.167 1.00 82.44 507 ALA A CA 1
ATOM 3793 C C . ALA A 1 507 ? -4.042 13.629 -10.198 1.00 82.44 507 ALA A C 1
ATOM 3795 O O . ALA A 1 507 ? -3.617 12.764 -10.962 1.00 82.44 507 ALA A O 1
ATOM 3796 N N . ILE A 1 508 ? -5.320 14.021 -10.239 1.00 82.12 508 ILE A N 1
ATOM 3797 C CA . ILE A 1 508 ? -6.253 13.546 -11.273 1.00 82.12 508 ILE A CA 1
ATOM 3798 C C . ILE A 1 508 ? -5.812 14.043 -12.652 1.00 82.12 508 ILE A C 1
ATOM 3800 O O . ILE A 1 508 ? -5.751 13.238 -13.578 1.00 82.12 508 ILE A O 1
ATOM 3804 N N . GLY A 1 509 ? -5.481 15.333 -12.773 1.00 82.44 509 GLY A N 1
ATOM 3805 C CA . GLY A 1 509 ? -4.992 15.947 -14.009 1.00 82.44 509 GLY A CA 1
ATOM 3806 C C . GLY A 1 509 ? -3.775 15.223 -14.581 1.00 82.44 509 GLY A C 1
ATOM 3807 O O . GLY A 1 509 ? -3.823 14.801 -15.730 1.00 82.44 509 GLY A O 1
ATOM 3808 N N . GLN A 1 510 ? -2.762 14.948 -13.751 1.00 83.06 510 GLN A N 1
ATOM 3809 C CA . GLN A 1 510 ? -1.542 14.231 -14.149 1.00 83.06 510 GLN A CA 1
ATOM 3810 C C . GLN A 1 510 ? -1.823 12.868 -14.799 1.00 83.06 510 GLN A C 1
ATOM 3812 O O . GLN A 1 510 ? -1.148 12.495 -15.752 1.00 83.06 510 GLN A O 1
ATOM 3817 N N . ARG A 1 511 ? -2.835 12.124 -14.328 1.00 84.69 511 ARG A N 1
ATOM 3818 C CA . ARG A 1 511 ? -3.201 10.828 -14.932 1.00 84.69 511 ARG A CA 1
ATOM 3819 C C . ARG A 1 511 ? -3.817 10.990 -16.321 1.00 84.69 511 ARG A C 1
ATOM 3821 O O . ARG A 1 511 ? -3.544 10.185 -17.204 1.00 84.69 511 ARG A O 1
ATOM 3828 N N . TYR A 1 512 ? -4.655 12.012 -16.508 1.00 82.69 512 TYR A N 1
ATOM 3829 C CA . TYR A 1 512 ? -5.268 12.300 -17.807 1.00 82.69 512 TYR A CA 1
ATOM 3830 C C . TYR A 1 512 ? -4.260 12.877 -18.803 1.00 82.69 512 TYR A C 1
ATOM 3832 O O . TYR A 1 512 ? -4.261 12.465 -19.956 1.00 82.69 512 TYR A O 1
ATOM 3840 N N . GLU A 1 513 ? -3.401 13.797 -18.364 1.00 82.56 513 GLU A N 1
ATOM 3841 C CA . GLU A 1 513 ? -2.343 14.389 -19.190 1.00 82.56 513 GLU A CA 1
ATOM 3842 C C . GLU A 1 513 ? -1.293 13.344 -19.574 1.00 82.56 513 GLU A C 1
ATOM 3844 O O . GLU A 1 513 ? -0.927 13.249 -20.741 1.00 82.56 513 GLU A O 1
ATOM 3849 N N . GLY A 1 514 ? -0.878 12.501 -18.623 1.00 79.75 514 GLY A N 1
ATOM 3850 C CA . GLY A 1 514 ? 0.065 11.412 -18.869 1.00 79.75 514 GLY A CA 1
ATOM 3851 C C . GLY A 1 514 ? -0.419 10.446 -19.944 1.00 79.75 514 GLY A C 1
ATOM 3852 O O . GLY A 1 514 ? 0.330 10.115 -20.853 1.00 79.75 514 GLY A O 1
ATOM 3853 N N . ARG A 1 515 ? -1.702 10.064 -19.906 1.00 79.50 515 ARG A N 1
ATOM 3854 C CA . ARG A 1 515 ? -2.304 9.223 -20.949 1.00 79.50 515 ARG A CA 1
ATOM 3855 C C . ARG A 1 515 ? -2.216 9.849 -22.347 1.00 79.50 515 ARG A C 1
ATOM 3857 O O . ARG A 1 515 ? -2.073 9.121 -23.315 1.00 79.50 515 ARG A O 1
ATOM 3864 N N . GLN A 1 516 ? -2.311 11.172 -22.470 1.00 80.62 516 GLN A N 1
ATOM 3865 C CA . GLN A 1 516 ? -2.288 11.843 -23.777 1.00 80.62 516 GLN A CA 1
ATOM 3866 C C . GLN A 1 516 ? -0.900 11.846 -24.437 1.00 80.62 516 GLN A C 1
ATOM 3868 O O . GLN A 1 516 ? -0.792 12.158 -25.621 1.00 80.62 516 GLN A O 1
ATOM 3873 N N . ALA A 1 517 ? 0.159 11.489 -23.709 1.00 82.75 517 ALA A N 1
ATOM 3874 C CA . ALA A 1 517 ? 1.504 11.328 -24.251 1.00 82.75 517 ALA A CA 1
ATOM 3875 C C . ALA A 1 517 ? 1.710 9.912 -24.828 1.00 82.75 517 ALA A C 1
ATOM 3877 O O . ALA A 1 517 ? 2.609 9.185 -24.402 1.00 82.75 517 ALA A O 1
ATOM 3878 N N . GLU A 1 518 ? 0.860 9.513 -25.778 1.00 79.56 518 GLU A N 1
ATOM 3879 C CA . GLU A 1 518 ? 0.797 8.150 -26.341 1.00 79.56 518 GLU A CA 1
ATOM 3880 C C . GLU A 1 518 ? 2.145 7.673 -26.910 1.00 79.56 518 GLU A C 1
ATOM 3882 O O . GLU A 1 518 ? 2.556 6.547 -26.639 1.00 79.56 518 GLU A O 1
ATOM 3887 N N . TRP A 1 519 ? 2.890 8.567 -27.573 1.00 88.56 519 TRP A N 1
ATOM 3888 C CA . TRP A 1 519 ? 4.183 8.276 -28.211 1.00 88.56 519 TRP A CA 1
ATOM 3889 C C . TRP A 1 519 ? 5.187 7.555 -27.295 1.00 88.56 519 TRP A C 1
ATOM 3891 O O . TRP A 1 519 ? 5.960 6.714 -27.750 1.00 88.56 519 TRP A O 1
ATOM 3901 N N . LEU A 1 520 ? 5.194 7.872 -25.994 1.00 89.25 520 LEU A N 1
ATOM 3902 C CA . LEU A 1 520 ? 6.110 7.250 -25.038 1.00 89.25 520 LEU A CA 1
ATOM 3903 C C . LEU A 1 520 ? 5.695 5.808 -24.734 1.00 89.25 520 LEU A C 1
ATOM 3905 O O . LEU A 1 520 ? 6.545 4.928 -24.612 1.00 89.25 520 LEU A O 1
ATOM 3909 N N . GLY A 1 521 ? 4.390 5.577 -24.595 1.00 90.19 521 GLY A N 1
ATOM 3910 C CA . GLY A 1 521 ? 3.838 4.242 -24.415 1.00 90.19 521 GLY A CA 1
ATOM 3911 C C . GLY A 1 521 ? 4.090 3.372 -25.642 1.00 90.19 521 GLY A C 1
ATOM 3912 O O . GLY A 1 521 ? 4.536 2.240 -25.490 1.00 90.19 521 GLY A O 1
ATOM 3913 N N . GLU A 1 522 ? 3.883 3.921 -26.842 1.00 91.31 522 GLU A N 1
ATOM 3914 C CA . GLU A 1 522 ? 4.169 3.240 -28.110 1.00 91.31 522 GLU A CA 1
ATOM 3915 C C . GLU A 1 522 ? 5.641 2.844 -28.214 1.00 91.31 522 GLU A C 1
ATOM 3917 O O . GLU A 1 522 ? 5.934 1.692 -28.517 1.00 91.31 522 GLU A O 1
ATOM 3922 N N . LEU A 1 523 ? 6.564 3.753 -27.881 1.00 91.88 523 LEU A N 1
ATOM 3923 C CA . LEU A 1 523 ? 8.001 3.470 -27.874 1.00 91.88 523 LEU A CA 1
ATOM 3924 C C . LEU A 1 523 ? 8.358 2.302 -26.937 1.00 91.88 523 LEU A C 1
ATOM 3926 O O . LEU A 1 523 ? 9.133 1.421 -27.307 1.00 91.88 523 LEU A O 1
ATOM 3930 N N . ILE A 1 524 ? 7.791 2.287 -25.727 1.00 93.25 524 ILE A N 1
ATOM 3931 C CA . ILE A 1 524 ? 8.040 1.236 -24.729 1.00 93.25 524 ILE A CA 1
ATOM 3932 C C . ILE A 1 524 ? 7.499 -0.118 -25.203 1.00 93.25 524 ILE A C 1
ATOM 3934 O O . ILE A 1 524 ? 8.192 -1.129 -25.083 1.00 93.25 524 ILE A O 1
ATOM 3938 N N . VAL A 1 525 ? 6.267 -0.151 -25.722 1.00 92.69 525 VAL A N 1
ATOM 3939 C CA . VAL A 1 525 ? 5.652 -1.390 -26.227 1.00 92.69 525 VAL A CA 1
ATOM 3940 C C . VAL A 1 525 ? 6.419 -1.897 -27.444 1.00 92.69 525 VAL A C 1
ATOM 3942 O O . VAL A 1 525 ? 6.834 -3.050 -27.451 1.00 92.69 525 VAL A O 1
ATOM 3945 N N . ALA A 1 526 ? 6.707 -1.023 -28.410 1.00 90.62 526 ALA A N 1
ATOM 3946 C CA . ALA A 1 526 ? 7.449 -1.379 -29.612 1.00 90.62 526 ALA A CA 1
ATOM 3947 C C . ALA A 1 526 ? 8.842 -1.934 -29.283 1.00 90.62 526 ALA A C 1
ATOM 3949 O O . ALA A 1 526 ? 9.253 -2.931 -29.866 1.00 90.62 526 ALA A O 1
ATOM 3950 N N . GLY A 1 527 ? 9.558 -1.351 -28.314 1.00 91.94 527 GLY A N 1
ATOM 3951 C CA . GLY A 1 527 ? 10.857 -1.878 -27.888 1.00 91.94 527 GLY A CA 1
ATOM 3952 C C . GLY A 1 527 ? 10.784 -3.258 -27.230 1.00 91.94 527 GLY A C 1
ATOM 3953 O O . GLY A 1 527 ? 11.672 -4.092 -27.432 1.00 91.94 527 GLY A O 1
ATOM 3954 N N . ALA A 1 528 ? 9.727 -3.526 -26.461 1.00 92.38 528 ALA A N 1
ATOM 3955 C CA . ALA A 1 528 ? 9.489 -4.850 -25.894 1.00 92.38 528 ALA A CA 1
ATOM 3956 C C . ALA A 1 528 ? 9.117 -5.877 -26.978 1.00 92.38 528 ALA A C 1
ATOM 3958 O O . ALA A 1 528 ? 9.678 -6.973 -26.982 1.00 92.38 528 ALA A O 1
ATOM 3959 N N . ASP A 1 529 ? 8.252 -5.508 -27.924 1.00 92.00 529 ASP A N 1
ATOM 3960 C CA . ASP A 1 529 ? 7.820 -6.370 -29.032 1.00 92.00 529 ASP A CA 1
ATOM 3961 C C . ASP A 1 529 ? 8.984 -6.695 -29.978 1.00 92.00 529 ASP A C 1
ATOM 3963 O O . ASP A 1 529 ? 9.216 -7.855 -30.319 1.00 92.00 529 ASP A O 1
ATOM 3967 N N . ALA A 1 530 ? 9.805 -5.695 -30.315 1.00 91.06 530 ALA A N 1
ATOM 3968 C CA . ALA A 1 530 ? 11.001 -5.859 -31.142 1.00 91.06 530 ALA A CA 1
ATOM 3969 C C . ALA A 1 530 ? 12.022 -6.839 -30.528 1.00 91.06 530 ALA A C 1
ATOM 3971 O O . ALA A 1 530 ? 12.881 -7.386 -31.221 1.00 91.06 530 ALA A O 1
ATOM 3972 N N . THR A 1 531 ? 11.927 -7.096 -29.221 1.00 92.06 531 THR A N 1
ATOM 3973 C CA . THR A 1 531 ? 12.801 -8.023 -28.496 1.00 92.06 531 THR A CA 1
ATOM 3974 C C . THR A 1 531 ? 12.099 -9.297 -28.030 1.00 92.06 531 THR A C 1
ATOM 3976 O O . THR A 1 531 ? 12.728 -10.096 -27.341 1.00 92.06 531 THR A O 1
ATOM 3979 N N . GLU A 1 532 ? 10.853 -9.567 -28.434 1.00 90.19 532 GLU A N 1
ATOM 3980 C CA . GLU A 1 532 ? 10.094 -10.753 -27.994 1.00 90.19 532 GLU A CA 1
ATOM 3981 C C . GLU A 1 532 ? 10.844 -12.072 -28.283 1.00 90.19 532 GLU A C 1
ATOM 3983 O O . GLU A 1 532 ? 10.884 -12.982 -27.452 1.00 90.19 532 GLU A O 1
ATOM 3988 N N . GLY A 1 533 ? 11.528 -12.152 -29.430 1.00 89.19 533 GLY A N 1
ATOM 3989 C CA . GLY A 1 533 ? 12.357 -13.300 -29.822 1.00 89.19 533 GLY A CA 1
ATOM 3990 C C . GLY A 1 533 ? 13.686 -13.441 -29.063 1.00 89.19 533 GLY A C 1
ATOM 3991 O O . GLY A 1 533 ? 14.431 -14.390 -29.311 1.00 89.19 533 GLY A O 1
ATOM 3992 N N . LEU A 1 534 ? 14.003 -12.515 -28.153 1.00 91.88 534 LEU A N 1
ATOM 3993 C CA . LEU A 1 534 ? 15.268 -12.421 -27.418 1.00 91.88 534 LEU A CA 1
ATOM 3994 C C . LEU A 1 534 ? 15.046 -12.379 -25.888 1.00 91.88 534 LEU A C 1
ATOM 3996 O O . LEU A 1 534 ? 15.564 -11.481 -25.229 1.00 91.88 534 LEU A O 1
ATOM 4000 N N . PRO A 1 535 ? 14.352 -13.358 -25.275 1.00 88.50 535 PRO A N 1
ATOM 4001 C CA . PRO A 1 535 ? 13.914 -13.295 -23.869 1.00 88.50 535 PRO A CA 1
ATOM 4002 C C . PRO A 1 535 ? 15.052 -13.238 -22.830 1.00 88.50 535 PRO A C 1
ATOM 4004 O O . PRO A 1 535 ? 14.827 -12.976 -21.649 1.00 88.50 535 PRO A O 1
ATOM 4007 N N . GLU A 1 536 ? 16.286 -13.539 -23.239 1.00 88.81 536 GLU A N 1
ATOM 4008 C CA . GLU A 1 536 ? 17.473 -13.492 -22.380 1.00 88.81 536 GLU A CA 1
ATOM 4009 C C . GLU A 1 536 ? 18.196 -12.130 -22.435 1.00 88.81 536 GLU A C 1
ATOM 4011 O O . GLU A 1 536 ? 19.178 -11.935 -21.718 1.00 88.81 536 GLU A O 1
ATOM 4016 N N . PHE A 1 537 ? 17.745 -11.198 -23.281 1.00 91.62 537 PHE A N 1
ATOM 4017 C CA . PHE A 1 537 ? 18.386 -9.905 -23.520 1.00 91.62 537 PHE A CA 1
ATOM 4018 C C . PHE A 1 537 ? 17.580 -8.764 -22.904 1.00 91.62 537 PHE A C 1
ATOM 4020 O O . PHE A 1 537 ? 16.369 -8.692 -23.041 1.00 91.62 537 PHE A O 1
ATOM 4027 N N . ALA A 1 538 ? 18.264 -7.823 -22.259 1.00 91.25 538 ALA A N 1
ATOM 4028 C CA . ALA A 1 538 ? 17.629 -6.612 -21.758 1.00 91.25 538 ALA A CA 1
ATOM 4029 C C . ALA A 1 538 ? 17.446 -5.599 -22.912 1.00 91.25 538 ALA A C 1
ATOM 4031 O O . ALA A 1 538 ? 18.455 -5.223 -23.522 1.00 91.25 538 ALA A O 1
ATOM 4032 N N . PRO A 1 539 ? 16.213 -5.157 -23.236 1.00 94.06 539 PRO A N 1
ATOM 4033 C CA . PRO A 1 539 ? 15.966 -4.200 -24.315 1.00 94.06 539 PRO A CA 1
ATOM 4034 C C . PRO A 1 539 ? 16.450 -2.794 -23.950 1.00 94.06 539 PRO A C 1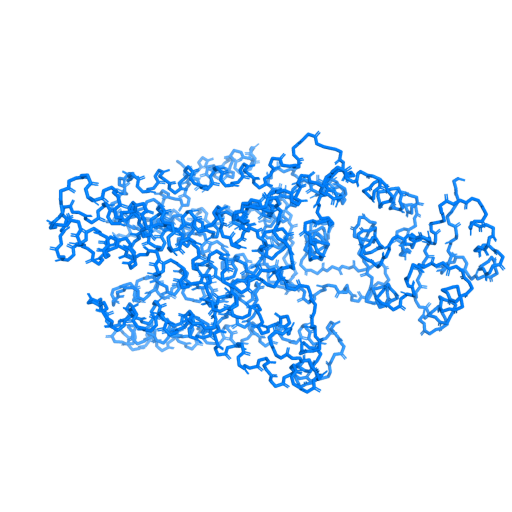
ATOM 4036 O O . PRO A 1 539 ? 16.062 -2.235 -22.927 1.00 94.06 539 PRO A O 1
ATOM 4039 N N . VAL A 1 540 ? 17.276 -2.186 -24.788 1.00 94.31 540 VAL A N 1
ATOM 4040 C CA . VAL A 1 540 ? 17.774 -0.822 -24.604 1.00 94.31 540 VAL A CA 1
ATOM 4041 C C . VAL A 1 540 ? 17.194 0.045 -25.706 1.00 94.31 540 VAL A C 1
ATOM 4043 O O . VAL A 1 540 ? 17.649 -0.035 -26.842 1.00 94.31 540 VAL A O 1
ATOM 4046 N N . LEU A 1 541 ? 16.219 0.882 -25.363 1.00 94.19 541 LEU A N 1
ATOM 4047 C CA . LEU A 1 541 ? 15.751 1.981 -26.200 1.00 94.19 541 LEU A CA 1
ATOM 4048 C C . LEU A 1 541 ? 16.916 2.955 -26.407 1.00 94.19 541 LEU A C 1
ATOM 4050 O O . LEU A 1 541 ? 17.210 3.782 -25.536 1.00 94.19 541 LEU A O 1
ATOM 4054 N N . TRP A 1 542 ? 17.619 2.803 -27.525 1.00 94.00 542 TRP A N 1
ATOM 4055 C CA . TRP A 1 542 ? 18.724 3.672 -27.911 1.00 94.00 542 TRP A CA 1
ATOM 4056 C C . TRP A 1 542 ? 18.164 5.034 -28.325 1.00 94.00 542 TRP A C 1
ATOM 4058 O O . TRP A 1 542 ? 17.084 5.086 -28.904 1.00 94.00 542 TRP A O 1
ATOM 4068 N N . GLU A 1 543 ? 18.835 6.131 -27.961 1.00 91.44 543 GLU A N 1
ATOM 4069 C CA . GLU A 1 543 ? 18.297 7.503 -28.108 1.00 91.44 543 GLU A CA 1
ATOM 4070 C C . GLU A 1 543 ? 16.930 7.710 -27.407 1.00 91.44 543 GLU A C 1
ATOM 4072 O O . GLU A 1 543 ? 16.188 8.654 -27.679 1.00 91.44 543 GLU A O 1
ATOM 4077 N N . GLY A 1 544 ? 16.583 6.824 -26.464 1.00 86.25 544 GLY A N 1
ATOM 4078 C CA . GLY A 1 544 ? 15.349 6.895 -25.691 1.00 86.25 544 GLY A CA 1
ATOM 4079 C C . GLY A 1 544 ? 15.355 8.011 -24.632 1.00 86.25 544 GLY A C 1
ATOM 4080 O O . GLY A 1 544 ? 16.409 8.475 -24.195 1.00 86.25 544 GLY A O 1
ATOM 4081 N N . PRO A 1 545 ? 14.174 8.409 -24.127 1.00 83.38 545 PRO A N 1
ATOM 4082 C CA . PRO A 1 545 ? 13.999 9.604 -23.293 1.00 83.38 545 PRO A CA 1
ATOM 4083 C C . PRO A 1 545 ? 14.532 9.485 -21.852 1.00 83.38 545 PRO A C 1
ATOM 4085 O O . PRO A 1 545 ? 14.392 10.426 -21.071 1.00 83.38 545 PRO A O 1
ATOM 4088 N N . GLY A 1 546 ? 15.114 8.346 -21.463 1.00 85.00 546 GLY A N 1
ATOM 4089 C CA . GLY A 1 546 ? 15.776 8.193 -20.166 1.00 85.00 546 GLY A CA 1
ATOM 4090 C C . GLY A 1 546 ? 15.661 6.800 -19.543 1.00 85.00 546 GLY A C 1
ATOM 4091 O O . GLY A 1 546 ? 14.949 5.922 -20.039 1.00 85.00 546 GLY A O 1
ATOM 4092 N N . THR A 1 547 ? 16.295 6.618 -18.380 1.00 86.50 547 THR A N 1
ATOM 4093 C CA . THR A 1 547 ? 16.360 5.335 -17.656 1.00 86.50 547 THR A CA 1
ATOM 4094 C C . THR A 1 547 ? 14.982 4.740 -17.388 1.00 86.50 547 THR A C 1
ATOM 4096 O O . THR A 1 547 ? 14.792 3.542 -17.563 1.00 86.50 547 THR A O 1
ATOM 4099 N N . LEU A 1 548 ? 13.994 5.554 -16.997 1.00 87.19 548 LEU A N 1
ATOM 4100 C CA . LEU A 1 548 ? 12.665 5.045 -16.649 1.00 87.19 548 LEU A CA 1
ATOM 4101 C C . LEU A 1 548 ? 11.956 4.390 -17.848 1.00 87.19 548 LEU A C 1
ATOM 4103 O O . LEU A 1 548 ? 11.260 3.398 -17.660 1.00 87.19 548 LEU A O 1
ATOM 4107 N N . SER A 1 549 ? 12.163 4.892 -19.070 1.00 89.94 549 SER A N 1
ATOM 4108 C CA . SER A 1 549 ? 11.587 4.285 -20.283 1.00 89.94 549 SER A CA 1
ATOM 4109 C C . SER A 1 549 ? 12.192 2.907 -20.568 1.00 89.94 549 SER A C 1
ATOM 4111 O O . SER A 1 549 ? 11.473 1.948 -20.839 1.00 89.94 549 SER A O 1
ATOM 4113 N N . ASN A 1 550 ? 13.506 2.776 -20.383 1.00 90.94 550 ASN A N 1
ATOM 4114 C CA . ASN A 1 550 ? 14.223 1.508 -20.482 1.00 90.94 550 ASN A CA 1
ATOM 4115 C C . ASN A 1 550 ? 13.790 0.505 -19.408 1.00 90.94 550 ASN A C 1
ATOM 4117 O O . ASN A 1 550 ? 13.574 -0.666 -19.704 1.00 90.94 550 ASN A O 1
ATOM 4121 N N . LEU A 1 551 ? 13.591 0.972 -18.174 1.00 89.88 551 LEU A N 1
ATOM 4122 C CA . LEU A 1 551 ? 13.060 0.148 -17.092 1.00 89.88 551 LEU A CA 1
ATOM 4123 C C . LEU A 1 551 ? 11.658 -0.373 -17.427 1.00 89.88 551 LEU A C 1
ATOM 4125 O O . LEU A 1 551 ? 11.424 -1.579 -17.373 1.00 89.88 551 LEU A O 1
ATOM 4129 N N . TRP A 1 552 ? 10.743 0.499 -17.861 1.00 92.62 552 TRP A N 1
ATOM 4130 C CA . TRP A 1 552 ? 9.419 0.077 -18.324 1.00 92.62 552 TRP A CA 1
ATOM 4131 C C . TRP A 1 552 ? 9.486 -0.937 -19.463 1.00 92.62 552 TRP A C 1
ATOM 4133 O O . TRP A 1 552 ? 8.819 -1.965 -19.379 1.00 92.62 552 TRP A O 1
ATOM 4143 N N . THR A 1 553 ? 10.337 -0.707 -20.461 1.00 93.25 553 THR A N 1
ATOM 4144 C CA . THR A 1 553 ? 10.544 -1.649 -21.573 1.00 93.25 553 THR A CA 1
ATOM 4145 C C . THR A 1 553 ? 11.019 -3.003 -21.055 1.00 93.25 553 THR A C 1
ATOM 4147 O O . THR A 1 553 ? 10.430 -4.032 -21.378 1.00 93.25 553 THR A O 1
ATOM 4150 N N . GLY A 1 554 ? 11.998 -3.014 -20.145 1.00 90.88 554 GLY A N 1
ATOM 4151 C CA . GLY A 1 554 ? 12.455 -4.224 -19.466 1.00 90.88 554 GLY A CA 1
ATOM 4152 C C . GLY A 1 554 ? 11.350 -4.926 -18.669 1.00 90.88 554 GLY A C 1
ATOM 4153 O O . GLY A 1 554 ? 11.260 -6.149 -18.702 1.00 90.88 554 GLY A O 1
ATOM 4154 N N . SER A 1 555 ? 10.463 -4.177 -18.010 1.00 91.31 555 SER A N 1
ATOM 4155 C CA . SER A 1 555 ? 9.312 -4.728 -17.283 1.00 91.31 555 SER A CA 1
ATOM 4156 C C . SER A 1 555 ? 8.250 -5.364 -18.163 1.00 91.31 555 SER A C 1
ATOM 4158 O O . SER A 1 555 ? 7.605 -6.320 -17.722 1.00 91.31 555 SER A O 1
ATOM 4160 N N . ILE A 1 556 ? 8.024 -4.820 -19.359 1.00 93.88 556 ILE A N 1
ATOM 4161 C CA . ILE A 1 556 ? 7.110 -5.400 -20.347 1.00 93.88 556 ILE A CA 1
ATOM 4162 C C . ILE A 1 556 ? 7.755 -6.617 -21.008 1.00 93.88 556 ILE A C 1
ATOM 4164 O O . ILE A 1 556 ? 7.081 -7.628 -21.181 1.00 93.88 556 ILE A O 1
ATOM 4168 N N . HIS A 1 557 ? 9.059 -6.557 -21.275 1.00 91.56 557 HIS A N 1
ATOM 4169 C CA . HIS A 1 557 ? 9.820 -7.640 -21.884 1.00 91.56 557 HIS A CA 1
ATOM 4170 C C . HIS A 1 557 ? 9.972 -8.863 -20.959 1.00 91.56 557 HIS A C 1
ATOM 4172 O O . HIS A 1 557 ? 9.651 -9.984 -21.350 1.00 91.56 557 HIS A O 1
ATOM 4178 N N . GLY A 1 558 ? 10.431 -8.694 -19.710 1.00 88.94 558 GLY A N 1
ATOM 4179 C CA . GLY A 1 558 ? 10.839 -9.846 -18.902 1.00 88.94 558 GLY A CA 1
ATOM 4180 C C . GLY A 1 558 ? 11.259 -9.570 -17.457 1.00 88.94 558 GLY A C 1
ATOM 4181 O O . GLY A 1 558 ? 11.029 -8.507 -16.884 1.00 88.94 558 GLY A O 1
ATOM 4182 N N . THR A 1 559 ? 11.848 -10.592 -16.828 1.00 88.69 559 THR A N 1
ATOM 4183 C CA . THR A 1 559 ? 12.431 -10.487 -15.482 1.00 88.69 559 THR A CA 1
ATOM 4184 C C . THR A 1 559 ? 13.909 -10.141 -15.614 1.00 88.69 559 THR A C 1
ATOM 4186 O O . THR A 1 559 ? 14.725 -11.022 -15.883 1.00 88.69 559 THR A O 1
ATOM 4189 N N . LEU A 1 560 ? 14.254 -8.870 -15.405 1.00 86.81 560 LEU A N 1
ATOM 4190 C CA . LEU A 1 560 ? 15.643 -8.411 -15.451 1.00 86.81 560 LEU A CA 1
ATOM 4191 C C . LEU A 1 560 ? 16.480 -9.001 -14.306 1.00 86.81 560 LEU A C 1
ATOM 4193 O O . LEU A 1 560 ? 16.032 -9.053 -13.152 1.00 86.81 560 LEU A O 1
ATOM 4197 N N . SER A 1 561 ? 17.724 -9.371 -14.606 1.00 85.06 561 SER A N 1
ATOM 4198 C CA . SER A 1 561 ? 18.720 -9.691 -13.583 1.00 85.06 561 SER A CA 1
ATOM 4199 C C . SER A 1 561 ? 19.230 -8.455 -12.854 1.00 85.06 561 SER A C 1
ATOM 4201 O O . SER A 1 561 ? 19.189 -7.344 -13.386 1.00 85.06 561 SER A O 1
ATOM 4203 N N . SER A 1 562 ? 19.783 -8.636 -11.648 1.00 79.88 562 SER A N 1
ATOM 4204 C CA . SER A 1 562 ? 20.484 -7.550 -10.945 1.00 79.88 562 SER A CA 1
ATOM 4205 C C . SER A 1 562 ? 21.576 -6.909 -11.811 1.00 79.88 562 SER A C 1
ATOM 4207 O O . SER A 1 562 ? 21.738 -5.694 -11.784 1.00 79.88 562 SER A O 1
ATOM 4209 N N . THR A 1 563 ? 22.282 -7.688 -12.638 1.00 84.00 563 THR A N 1
ATOM 4210 C CA . THR A 1 563 ? 23.299 -7.167 -13.566 1.00 84.00 563 THR A CA 1
ATOM 4211 C C . THR A 1 563 ? 22.695 -6.297 -14.669 1.00 84.00 563 THR A C 1
ATOM 4213 O O . THR A 1 563 ? 23.218 -5.220 -14.945 1.00 84.00 563 THR A O 1
ATOM 4216 N N . GLN A 1 564 ? 21.589 -6.726 -15.281 1.00 88.25 564 GLN A N 1
ATOM 4217 C CA . GLN A 1 564 ? 20.877 -5.923 -16.283 1.00 88.25 564 GLN A CA 1
ATOM 4218 C C . GLN A 1 564 ? 20.297 -4.639 -15.669 1.00 88.25 564 GLN A C 1
ATOM 4220 O O . GLN A 1 564 ? 20.359 -3.576 -16.278 1.00 88.25 564 GLN A O 1
ATOM 4225 N N . GLN A 1 565 ? 19.801 -4.706 -14.432 1.00 83.75 565 GLN A N 1
ATOM 4226 C CA . GLN A 1 565 ? 19.317 -3.528 -13.714 1.00 83.75 565 GLN A CA 1
ATOM 4227 C C . GLN A 1 565 ? 20.443 -2.532 -13.405 1.00 83.75 565 GLN A C 1
ATOM 4229 O O . GLN A 1 565 ? 20.277 -1.337 -13.645 1.00 83.75 565 GLN A O 1
ATOM 4234 N N . VAL A 1 566 ? 21.588 -3.005 -12.896 1.00 82.38 566 VAL A N 1
ATOM 4235 C CA . VAL A 1 566 ? 22.775 -2.162 -12.658 1.00 82.38 566 VAL A CA 1
ATOM 4236 C C . VAL A 1 566 ? 23.217 -1.497 -13.957 1.00 82.38 566 VAL A C 1
ATOM 4238 O O . VAL A 1 566 ? 23.504 -0.303 -13.959 1.00 82.38 566 VAL A O 1
ATOM 4241 N N . PHE A 1 567 ? 23.185 -2.235 -15.071 1.00 88.31 567 PHE A N 1
ATOM 4242 C CA . PHE A 1 567 ? 23.449 -1.662 -16.383 1.00 88.31 567 PHE A CA 1
ATOM 4243 C C . PHE A 1 567 ? 22.509 -0.480 -16.686 1.00 88.31 567 PHE A C 1
ATOM 4245 O O . PHE A 1 567 ? 22.995 0.606 -16.974 1.00 88.31 567 PHE A O 1
ATOM 4252 N N . TYR A 1 568 ? 21.186 -0.624 -16.546 1.00 86.06 568 TYR A N 1
ATOM 4253 C CA . TYR A 1 568 ? 20.257 0.484 -16.821 1.00 86.06 568 TYR A CA 1
ATOM 4254 C C . TYR A 1 568 ? 20.429 1.694 -15.902 1.00 86.06 568 TYR A C 1
ATOM 4256 O O . TYR A 1 568 ? 20.300 2.830 -16.358 1.00 86.06 568 TYR A O 1
ATOM 4264 N N . LEU A 1 569 ? 20.684 1.464 -14.611 1.00 80.44 569 LEU A N 1
ATOM 4265 C CA . LEU A 1 569 ? 20.827 2.539 -13.626 1.00 80.44 569 LEU A CA 1
ATOM 4266 C C . LEU A 1 569 ? 22.101 3.365 -13.836 1.00 80.44 569 LEU A C 1
ATOM 4268 O O . LEU A 1 569 ? 22.145 4.520 -13.423 1.00 80.44 569 LEU A O 1
ATOM 4272 N N . SER A 1 570 ? 23.123 2.780 -14.460 1.00 85.38 570 SER A N 1
ATOM 4273 C CA . SER A 1 570 ? 24.407 3.435 -14.727 1.00 85.38 570 SER A CA 1
ATOM 4274 C C . SER A 1 570 ? 24.620 3.809 -16.197 1.00 85.38 570 SER A C 1
ATOM 4276 O O . SER A 1 570 ? 25.596 4.489 -16.506 1.00 85.38 570 SER A O 1
ATOM 4278 N N . LEU A 1 571 ? 23.713 3.402 -17.089 1.00 86.81 571 LEU A N 1
ATOM 4279 C CA . LEU A 1 571 ? 23.737 3.758 -18.504 1.00 86.81 571 LEU A CA 1
ATOM 4280 C C . LEU A 1 571 ? 23.623 5.286 -18.660 1.00 86.81 571 LEU A C 1
ATOM 4282 O O . LEU A 1 571 ? 22.663 5.857 -18.131 1.00 86.81 571 LEU A O 1
ATOM 4286 N N . PRO A 1 572 ? 24.536 5.955 -19.393 1.00 88.81 572 PRO A N 1
ATOM 4287 C CA . PRO A 1 572 ? 24.408 7.374 -19.718 1.00 88.81 572 PRO A CA 1
ATOM 4288 C C . PRO A 1 572 ? 23.050 7.701 -20.353 1.00 88.81 572 PRO A C 1
ATOM 4290 O O . PRO A 1 572 ? 22.537 6.917 -21.151 1.00 88.81 572 PRO A O 1
ATOM 4293 N N . GLN A 1 573 ? 22.450 8.831 -19.964 1.00 84.31 573 GLN A N 1
ATOM 4294 C CA . GLN A 1 573 ? 21.109 9.233 -20.401 1.00 84.31 573 GLN A CA 1
ATOM 4295 C C . GLN A 1 573 ? 21.121 10.615 -21.075 1.00 84.31 573 GLN A C 1
ATOM 4297 O O . GLN A 1 573 ? 21.661 11.550 -20.475 1.00 84.31 573 GLN A O 1
ATOM 4302 N N . PRO A 1 574 ? 20.464 10.777 -22.241 1.00 88.00 574 PRO A N 1
ATOM 4303 C CA . PRO A 1 574 ? 19.913 9.707 -23.087 1.00 88.00 574 PRO A CA 1
ATOM 4304 C C . PRO A 1 574 ? 21.015 8.739 -23.580 1.00 88.00 574 PRO A C 1
ATOM 4306 O O . PRO A 1 574 ? 22.180 9.137 -23.659 1.00 88.00 574 PRO A O 1
ATOM 4309 N N . PRO A 1 575 ? 20.696 7.458 -23.853 1.00 89.94 575 PRO A N 1
ATOM 4310 C CA . PRO A 1 575 ? 21.681 6.477 -24.296 1.00 89.94 575 PRO A CA 1
ATOM 4311 C C . PRO A 1 575 ? 21.968 6.670 -25.786 1.00 89.94 575 PRO A C 1
ATOM 4313 O O . PRO A 1 575 ? 21.411 5.973 -26.630 1.00 89.94 575 PRO A O 1
ATOM 4316 N N . GLU A 1 576 ? 22.807 7.653 -26.097 1.00 92.69 576 GLU A N 1
ATOM 4317 C CA . GLU A 1 576 ? 23.147 8.047 -27.463 1.00 92.69 576 GLU A CA 1
ATOM 4318 C C . GLU A 1 576 ? 24.640 8.371 -27.626 1.00 92.69 576 GLU A C 1
ATOM 4320 O O . GLU A 1 576 ? 25.356 8.669 -26.665 1.00 92.69 576 GLU A O 1
ATOM 4325 N N . GLY A 1 577 ? 25.116 8.317 -28.871 1.00 93.25 577 GLY A N 1
ATOM 4326 C CA . GLY A 1 577 ? 26.476 8.711 -29.234 1.00 93.25 577 GLY A CA 1
ATOM 4327 C C . GLY A 1 577 ? 27.597 7.794 -28.723 1.00 93.25 577 GLY A C 1
ATOM 4328 O O . GLY A 1 577 ? 27.389 6.674 -28.249 1.00 93.25 577 GLY A O 1
ATOM 4329 N N . GLU A 1 578 ? 28.835 8.271 -28.884 1.00 94.44 578 GLU A N 1
ATOM 4330 C CA . GLU A 1 578 ? 30.053 7.499 -28.591 1.00 94.44 578 GLU A CA 1
ATOM 4331 C C . GLU A 1 578 ? 30.250 7.230 -27.101 1.00 94.44 578 GLU A C 1
ATOM 4333 O O . GLU A 1 578 ? 30.693 6.143 -26.741 1.00 94.44 578 GLU A O 1
ATOM 4338 N N . ASP A 1 579 ? 29.891 8.175 -26.233 1.00 92.00 579 ASP A N 1
ATOM 4339 C CA . ASP A 1 579 ? 30.109 8.036 -24.792 1.00 92.00 579 ASP A CA 1
ATOM 4340 C C . ASP A 1 579 ? 29.240 6.915 -24.208 1.00 92.00 579 ASP A C 1
ATOM 4342 O O . ASP A 1 579 ? 29.742 6.042 -23.496 1.00 92.00 579 ASP A O 1
ATOM 4346 N N . ALA A 1 580 ? 27.952 6.869 -24.574 1.00 93.00 580 ALA A N 1
ATOM 4347 C CA . ALA A 1 580 ? 27.059 5.785 -24.168 1.00 93.00 580 ALA A CA 1
ATOM 4348 C C . ALA A 1 580 ? 27.497 4.435 -24.762 1.00 93.00 580 ALA A C 1
ATOM 4350 O O . ALA A 1 580 ? 27.459 3.411 -24.074 1.00 93.00 580 ALA A O 1
ATOM 4351 N N . ALA A 1 581 ? 27.972 4.418 -26.013 1.00 94.31 581 ALA A N 1
ATOM 4352 C CA . ALA A 1 581 ? 28.466 3.203 -26.657 1.00 94.31 581 ALA A CA 1
ATOM 4353 C C . ALA A 1 581 ? 29.765 2.684 -26.010 1.00 94.31 581 ALA A C 1
ATOM 4355 O O . ALA A 1 581 ? 29.910 1.478 -25.789 1.00 94.31 581 ALA A O 1
ATOM 4356 N N . ALA A 1 582 ? 30.707 3.572 -25.684 1.00 94.00 582 ALA A N 1
ATOM 4357 C CA . ALA A 1 582 ? 31.950 3.239 -24.995 1.00 94.00 582 ALA A CA 1
ATOM 4358 C C . ALA A 1 582 ? 31.671 2.706 -23.586 1.00 94.00 582 ALA A C 1
ATOM 4360 O O . ALA A 1 582 ? 32.198 1.656 -23.211 1.00 94.00 582 ALA A O 1
ATOM 4361 N N . TRP A 1 583 ? 30.771 3.364 -22.854 1.00 94.19 583 TRP A N 1
ATOM 4362 C CA . TRP A 1 583 ? 30.326 2.902 -21.546 1.00 94.19 583 TRP A CA 1
ATOM 4363 C C . TRP A 1 583 ? 29.677 1.513 -21.619 1.00 94.19 583 TRP A C 1
ATOM 4365 O O . TRP A 1 583 ? 30.019 0.619 -20.847 1.00 94.19 583 TRP A O 1
ATOM 4375 N N . ALA A 1 584 ? 28.796 1.272 -22.596 1.00 93.75 584 ALA A N 1
ATOM 4376 C CA . ALA A 1 584 ? 28.165 -0.035 -22.758 1.00 93.75 584 ALA A CA 1
ATOM 4377 C C . ALA A 1 584 ? 29.188 -1.142 -23.074 1.00 93.75 584 ALA A C 1
ATOM 4379 O O . ALA A 1 584 ? 29.053 -2.262 -22.577 1.00 93.75 584 ALA A O 1
ATOM 4380 N N . LYS A 1 585 ? 30.250 -0.843 -23.839 1.00 93.81 585 LYS A N 1
ATOM 4381 C CA . LYS A 1 585 ? 31.372 -1.777 -24.052 1.00 93.81 585 LYS A CA 1
ATOM 4382 C C . LYS A 1 585 ? 32.113 -2.091 -22.756 1.00 93.81 585 LYS A C 1
ATOM 4384 O O . LYS A 1 585 ? 32.439 -3.253 -22.516 1.00 93.81 585 LYS A O 1
ATOM 4389 N N . GLU A 1 586 ? 32.359 -1.085 -21.922 1.00 93.38 586 GLU A N 1
ATOM 4390 C CA . GLU A 1 586 ? 32.977 -1.275 -20.609 1.00 93.38 586 GLU A CA 1
ATOM 4391 C C . GLU A 1 586 ? 32.100 -2.150 -19.706 1.00 93.38 586 GLU A C 1
ATOM 4393 O O . GLU A 1 586 ? 32.587 -3.134 -19.149 1.00 93.38 586 GLU A O 1
ATOM 4398 N N . ALA A 1 587 ? 30.792 -1.886 -19.652 1.00 92.12 587 ALA A N 1
ATOM 4399 C CA . ALA A 1 587 ? 29.846 -2.693 -18.888 1.00 92.12 587 ALA A CA 1
ATOM 4400 C C . ALA A 1 587 ? 29.797 -4.152 -19.379 1.00 92.12 587 ALA A C 1
ATOM 4402 O O . ALA A 1 587 ? 29.835 -5.085 -18.578 1.00 92.12 587 ALA A O 1
ATOM 4403 N N . LEU A 1 588 ? 29.785 -4.382 -20.695 1.00 92.12 588 LEU A N 1
ATOM 4404 C CA . LEU A 1 588 ? 29.872 -5.729 -21.271 1.00 92.12 588 LEU A CA 1
ATOM 4405 C C . LEU A 1 588 ? 31.208 -6.419 -20.956 1.00 92.12 588 LEU A C 1
ATOM 4407 O O . LEU A 1 588 ? 31.256 -7.644 -20.848 1.00 92.12 588 LEU A O 1
ATOM 4411 N N . SER A 1 589 ? 32.299 -5.678 -20.795 1.00 90.69 589 SER A N 1
ATOM 4412 C CA . SER A 1 589 ? 33.571 -6.249 -20.343 1.00 90.69 589 SER A CA 1
ATOM 4413 C C . SER A 1 589 ? 33.517 -6.625 -18.856 1.00 90.69 589 SER A C 1
ATOM 4415 O O . SER A 1 589 ? 33.886 -7.737 -18.479 1.00 90.69 589 SER A O 1
ATOM 4417 N N . ALA A 1 590 ? 32.985 -5.727 -18.022 1.00 89.81 590 ALA A N 1
ATOM 4418 C CA . ALA A 1 590 ? 32.895 -5.890 -16.573 1.00 89.81 590 ALA A CA 1
ATOM 4419 C C . ALA A 1 590 ? 31.904 -6.984 -16.142 1.00 89.81 590 ALA A C 1
ATOM 4421 O O . ALA A 1 590 ? 32.113 -7.648 -15.126 1.00 89.81 590 ALA A O 1
ATOM 4422 N N . PHE A 1 591 ? 30.842 -7.203 -16.922 1.00 88.56 591 PHE A N 1
ATOM 4423 C CA . PHE A 1 591 ? 29.773 -8.145 -16.605 1.00 88.56 591 PHE A CA 1
ATOM 4424 C C . PHE A 1 591 ? 29.651 -9.242 -17.675 1.00 88.56 591 PHE A C 1
ATOM 4426 O O . PHE A 1 591 ? 28.858 -9.112 -18.609 1.00 88.56 591 PHE A O 1
ATOM 4433 N N . PRO A 1 592 ? 30.360 -10.381 -17.539 1.00 87.31 592 PRO A N 1
ATOM 4434 C CA . PRO A 1 592 ? 30.391 -11.436 -18.560 1.00 87.31 592 PRO A CA 1
ATOM 4435 C C . PRO A 1 592 ? 29.026 -12.046 -18.904 1.00 87.31 592 PRO A C 1
ATOM 4437 O O . PRO A 1 592 ? 28.839 -12.561 -20.003 1.00 87.31 592 PRO A O 1
ATOM 4440 N N . ARG A 1 593 ? 28.067 -11.996 -17.970 1.00 87.00 593 ARG A N 1
ATOM 4441 C CA . ARG A 1 593 ? 26.696 -12.496 -18.165 1.00 87.00 593 ARG A CA 1
ATOM 4442 C C . ARG A 1 593 ? 25.721 -11.442 -18.688 1.00 87.00 593 ARG A C 1
ATOM 4444 O O . ARG A 1 593 ? 24.587 -11.797 -18.981 1.00 87.00 593 ARG A O 1
ATOM 4451 N N . LEU A 1 594 ? 26.136 -10.179 -18.813 1.00 90.12 594 LEU A N 1
ATOM 4452 C CA . LEU A 1 594 ? 25.283 -9.123 -19.346 1.00 90.12 594 LEU A CA 1
ATOM 4453 C C . LEU A 1 594 ? 24.930 -9.424 -20.806 1.00 90.12 594 LEU A C 1
ATOM 4455 O O . LEU A 1 594 ? 25.820 -9.709 -21.618 1.00 90.12 594 LEU A O 1
ATOM 4459 N N . ARG A 1 595 ? 23.629 -9.346 -21.097 1.00 92.38 595 ARG A N 1
ATOM 4460 C CA . ARG A 1 595 ? 23.038 -9.510 -22.423 1.00 92.38 595 ARG A CA 1
ATOM 4461 C C . ARG A 1 595 ? 22.091 -8.353 -22.702 1.00 92.38 595 ARG A C 1
ATOM 4463 O O . ARG A 1 595 ? 21.168 -8.137 -21.914 1.00 92.38 595 ARG A O 1
ATOM 4470 N N . ILE A 1 596 ? 22.333 -7.625 -23.788 1.00 93.88 596 ILE A N 1
ATOM 4471 C CA . ILE A 1 596 ? 21.594 -6.410 -24.157 1.00 93.88 596 ILE A CA 1
ATOM 4472 C C . ILE A 1 596 ? 21.158 -6.453 -25.621 1.00 93.88 596 ILE A C 1
ATOM 4474 O O . ILE A 1 596 ? 21.920 -6.870 -26.495 1.00 93.88 596 ILE A O 1
ATOM 4478 N N . ALA A 1 597 ? 19.932 -6.022 -25.880 1.00 95.12 597 ALA A N 1
ATOM 4479 C CA . ALA A 1 597 ? 19.400 -5.847 -27.220 1.00 95.12 597 ALA A CA 1
ATOM 4480 C C . ALA A 1 597 ? 19.152 -4.355 -27.435 1.00 95.12 597 ALA A C 1
ATOM 4482 O O . ALA A 1 597 ? 18.263 -3.786 -26.811 1.00 95.12 597 ALA A O 1
ATOM 4483 N N . PHE A 1 598 ? 19.958 -3.704 -28.268 1.00 95.62 598 PHE A N 1
ATOM 4484 C CA . PHE A 1 598 ? 19.726 -2.308 -28.613 1.00 95.62 598 PHE A CA 1
ATOM 4485 C C . PHE A 1 598 ? 18.572 -2.203 -29.603 1.00 95.62 598 PHE A C 1
ATOM 4487 O O . PHE A 1 598 ? 18.577 -2.886 -30.624 1.00 95.62 598 PHE A O 1
ATOM 4494 N N . VAL A 1 599 ? 17.629 -1.320 -29.301 1.00 95.00 599 VAL A N 1
ATOM 4495 C CA . VAL A 1 599 ? 16.482 -0.964 -30.131 1.00 95.00 599 VAL A CA 1
ATOM 4496 C C . VAL A 1 599 ? 16.716 0.466 -30.635 1.00 95.00 599 VAL A C 1
ATOM 4498 O O . VAL A 1 599 ? 16.429 1.419 -29.905 1.00 95.00 599 VAL A O 1
ATOM 4501 N N . PRO A 1 600 ? 17.333 0.634 -31.818 1.00 93.31 600 PRO A N 1
ATOM 4502 C CA . PRO A 1 600 ? 17.538 1.938 -32.438 1.00 93.31 600 PRO A CA 1
ATOM 4503 C C . PRO A 1 600 ? 16.229 2.502 -33.011 1.00 93.31 600 PRO A C 1
ATOM 4505 O O . PRO A 1 600 ? 15.434 1.741 -33.555 1.00 93.31 600 PRO A O 1
ATOM 4508 N N . PRO A 1 601 ? 16.008 3.828 -32.956 1.00 90.56 601 PRO A N 1
ATOM 4509 C CA . PRO A 1 601 ? 14.812 4.447 -33.529 1.00 90.56 601 PRO A CA 1
ATOM 4510 C C . PRO A 1 601 ? 14.917 4.654 -35.048 1.00 90.56 601 PRO A C 1
ATOM 4512 O O . PRO A 1 601 ? 13.912 4.928 -35.700 1.00 90.56 601 PRO A O 1
ATOM 4515 N N . THR A 1 602 ? 16.128 4.574 -35.617 1.00 91.00 602 THR A N 1
ATOM 4516 C CA . THR A 1 602 ? 16.398 4.814 -37.041 1.00 91.00 602 THR A CA 1
ATOM 4517 C C . THR A 1 602 ? 17.456 3.853 -37.590 1.00 91.00 602 THR A C 1
ATOM 4519 O O . THR A 1 602 ? 18.271 3.316 -36.835 1.00 91.00 602 THR A O 1
ATOM 4522 N N . GLU A 1 603 ? 17.499 3.683 -38.916 1.00 92.31 603 GLU A N 1
ATOM 4523 C CA . GLU A 1 603 ? 18.548 2.889 -39.576 1.00 92.31 603 GLU A CA 1
ATOM 4524 C C . GLU A 1 603 ? 19.941 3.512 -39.393 1.00 92.31 603 GLU A C 1
ATOM 4526 O O . GLU A 1 603 ? 20.917 2.785 -39.244 1.00 92.31 603 GLU A O 1
ATOM 4531 N N . GLU A 1 604 ? 20.053 4.843 -39.322 1.00 93.94 604 GLU A N 1
ATOM 4532 C CA . GLU A 1 604 ? 21.330 5.520 -39.047 1.00 93.94 604 GLU A CA 1
ATOM 4533 C C . GLU A 1 604 ? 21.861 5.147 -37.655 1.00 93.94 604 GLU A C 1
ATOM 4535 O O . GLU A 1 604 ? 23.026 4.771 -37.503 1.00 93.94 604 GLU A O 1
ATOM 4540 N N . SER A 1 605 ? 20.991 5.156 -36.641 1.00 93.06 605 SER A N 1
ATOM 4541 C CA . SER A 1 605 ? 21.325 4.702 -35.288 1.00 93.06 605 SER A CA 1
ATOM 4542 C C . SER A 1 605 ? 21.657 3.203 -35.263 1.00 93.06 605 SER A C 1
ATOM 4544 O O . SER A 1 605 ? 22.572 2.772 -34.554 1.00 93.06 605 SER A O 1
ATOM 4546 N N . ALA A 1 606 ? 20.961 2.390 -36.066 1.00 93.75 606 ALA A N 1
ATOM 4547 C CA . ALA A 1 606 ? 21.253 0.966 -36.211 1.00 93.75 606 ALA A CA 1
ATOM 4548 C C . ALA A 1 606 ? 22.634 0.726 -36.841 1.00 93.75 606 ALA A C 1
ATOM 4550 O O . ALA A 1 606 ? 23.411 -0.086 -36.333 1.00 93.75 606 ALA A O 1
ATOM 4551 N N . GLU A 1 607 ? 22.984 1.446 -37.908 1.00 94.69 607 GLU A N 1
ATOM 4552 C CA . GLU A 1 607 ? 24.309 1.409 -38.534 1.00 94.69 607 GLU A CA 1
ATOM 4553 C C . GLU A 1 607 ? 25.398 1.887 -37.572 1.00 94.69 607 GLU A C 1
ATOM 4555 O O . GLU A 1 607 ? 26.436 1.227 -37.443 1.00 94.69 607 GLU A O 1
ATOM 4560 N N . PHE A 1 608 ? 25.149 2.976 -36.835 1.00 95.94 608 PHE A N 1
ATOM 4561 C CA . PHE A 1 608 ? 26.042 3.454 -35.784 1.00 95.94 608 PHE A CA 1
ATOM 4562 C C . PHE A 1 608 ? 26.352 2.327 -34.793 1.00 95.94 608 PHE A C 1
ATOM 4564 O O . PHE A 1 608 ? 27.521 1.982 -34.591 1.00 95.94 608 PHE A O 1
ATOM 4571 N N . LEU A 1 609 ? 25.323 1.684 -34.237 1.00 95.94 609 LEU A N 1
ATOM 4572 C CA . LEU A 1 609 ? 25.486 0.589 -33.285 1.00 95.94 609 LEU A CA 1
ATOM 4573 C C . LEU A 1 609 ? 26.149 -0.642 -33.911 1.00 95.94 609 LEU A C 1
ATOM 4575 O O . LEU A 1 609 ? 27.057 -1.209 -33.304 1.00 95.94 609 LEU A O 1
ATOM 4579 N N . ARG A 1 610 ? 25.779 -1.042 -35.133 1.00 94.31 610 ARG A N 1
ATOM 4580 C CA . ARG A 1 610 ? 26.396 -2.177 -35.848 1.00 94.31 610 ARG A CA 1
ATOM 4581 C C . ARG A 1 610 ? 27.886 -1.950 -36.096 1.00 94.31 610 ARG A C 1
ATOM 4583 O O . ARG A 1 610 ? 28.675 -2.873 -35.920 1.00 94.31 610 ARG A O 1
ATOM 4590 N N . LEU A 1 611 ? 28.310 -0.732 -36.422 1.00 94.25 611 LEU A N 1
ATOM 4591 C CA . LEU A 1 611 ? 29.733 -0.408 -36.564 1.00 94.25 611 LEU A CA 1
ATOM 4592 C C . LEU A 1 611 ? 30.496 -0.539 -35.235 1.00 94.25 611 LEU A C 1
ATOM 4594 O O . LEU A 1 611 ? 31.676 -0.892 -35.236 1.00 94.25 611 LEU A O 1
ATOM 4598 N N . ARG A 1 612 ? 29.845 -0.273 -34.093 1.00 94.56 612 ARG A N 1
ATOM 4599 C CA . ARG A 1 612 ? 30.483 -0.335 -32.765 1.00 94.56 612 ARG A CA 1
ATOM 4600 C C . ARG A 1 612 ? 30.398 -1.717 -32.114 1.00 94.56 612 ARG A C 1
ATOM 4602 O O . ARG A 1 612 ? 31.326 -2.062 -31.382 1.00 94.56 612 ARG A O 1
ATOM 4609 N N . PHE A 1 613 ? 29.332 -2.474 -32.362 1.00 93.88 613 PHE A N 1
ATOM 4610 C CA . PHE A 1 613 ? 29.007 -3.738 -31.691 1.00 93.88 613 PHE A CA 1
ATOM 4611 C C . PHE A 1 613 ? 28.899 -4.941 -32.636 1.00 93.88 613 PHE A C 1
ATOM 4613 O O . PHE A 1 613 ? 28.745 -6.058 -32.161 1.00 93.88 613 PHE A O 1
ATOM 4620 N N . GLY A 1 614 ? 29.027 -4.769 -33.953 1.00 80.62 614 GLY A N 1
ATOM 4621 C CA . GLY A 1 614 ? 28.875 -5.855 -34.932 1.00 80.62 614 GLY A CA 1
ATOM 4622 C C . GLY A 1 614 ? 29.932 -6.960 -34.839 1.00 80.62 614 GLY A C 1
ATOM 4623 O O . GLY A 1 614 ? 29.730 -8.042 -35.380 1.00 80.62 614 GLY A O 1
ATOM 4624 N N . SER A 1 615 ? 31.045 -6.716 -34.139 1.00 84.44 615 SER A N 1
ATOM 4625 C CA . SER A 1 615 ? 32.054 -7.729 -33.798 1.00 84.44 615 SER A CA 1
ATOM 4626 C C . SER A 1 615 ? 31.904 -8.307 -32.384 1.00 84.44 615 SER A C 1
ATOM 4628 O O . SER A 1 615 ? 32.688 -9.176 -31.998 1.00 84.44 615 SER A O 1
ATOM 4630 N N . ALA A 1 616 ? 30.935 -7.828 -31.596 1.00 87.19 616 ALA A N 1
ATOM 4631 C CA . ALA A 1 616 ? 30.642 -8.367 -30.273 1.00 87.19 616 ALA A CA 1
ATOM 4632 C C . ALA A 1 616 ? 29.997 -9.758 -30.383 1.00 87.19 616 ALA A C 1
ATOM 4634 O O . ALA A 1 616 ? 29.418 -10.114 -31.407 1.00 87.19 616 ALA A O 1
ATOM 4635 N N . ASP A 1 617 ? 30.094 -10.554 -29.315 1.00 89.88 617 ASP A N 1
ATOM 4636 C CA . ASP A 1 617 ? 29.446 -11.867 -29.260 1.00 89.88 617 ASP A CA 1
ATOM 4637 C C . ASP A 1 617 ? 27.918 -11.704 -29.418 1.00 89.88 617 ASP A C 1
ATOM 4639 O O . ASP A 1 617 ? 27.292 -11.086 -28.547 1.00 89.88 617 ASP A O 1
ATOM 4643 N N . PRO A 1 618 ? 27.291 -12.268 -30.472 1.00 88.81 618 PRO A N 1
ATOM 4644 C CA . PRO A 1 618 ? 25.851 -12.141 -30.706 1.00 88.81 618 PRO A CA 1
ATOM 4645 C C . PRO A 1 618 ? 25.005 -12.820 -29.621 1.00 88.81 618 PRO A C 1
ATOM 4647 O O . PRO A 1 618 ? 23.810 -12.568 -29.514 1.00 88.81 618 PRO A O 1
ATOM 4650 N N . ARG A 1 619 ? 25.607 -13.658 -28.766 1.00 89.38 619 ARG A N 1
ATOM 4651 C CA . ARG A 1 619 ? 24.952 -14.208 -27.565 1.00 89.38 619 ARG A CA 1
ATOM 4652 C C . ARG A 1 619 ? 24.840 -13.188 -26.428 1.00 89.38 619 ARG A C 1
ATOM 4654 O O . ARG A 1 619 ? 24.252 -13.493 -25.392 1.00 89.38 619 ARG A O 1
ATOM 4661 N N . ARG A 1 620 ? 25.458 -12.015 -26.585 1.00 90.81 620 ARG A N 1
ATOM 4662 C CA . ARG A 1 620 ? 25.584 -10.973 -25.560 1.00 90.81 620 ARG A CA 1
ATOM 4663 C C . ARG A 1 620 ? 25.083 -9.616 -26.026 1.00 90.81 620 ARG A C 1
ATOM 4665 O O . ARG A 1 620 ? 24.552 -8.869 -25.213 1.00 90.81 620 ARG A O 1
ATOM 4672 N N . VAL A 1 621 ? 25.238 -9.294 -27.305 1.00 94.69 621 VAL A N 1
ATOM 4673 C CA . VAL A 1 621 ? 24.756 -8.033 -27.869 1.00 94.69 621 VAL A CA 1
ATOM 4674 C C . VAL A 1 621 ? 24.033 -8.300 -29.170 1.00 94.69 621 VAL A C 1
ATOM 4676 O O . VAL A 1 621 ? 24.581 -8.944 -30.061 1.00 94.69 621 VAL A O 1
ATOM 4679 N N . VAL A 1 622 ? 22.828 -7.760 -29.287 1.00 94.81 622 VAL A N 1
ATOM 4680 C CA . VAL A 1 622 ? 22.081 -7.722 -30.543 1.00 94.81 622 VAL A CA 1
ATOM 4681 C C . VAL A 1 622 ? 21.702 -6.275 -30.823 1.00 94.81 622 VAL A C 1
ATOM 4683 O O . VAL A 1 622 ? 21.310 -5.548 -29.915 1.00 94.81 622 VAL A O 1
ATOM 4686 N N . VAL A 1 623 ? 21.844 -5.846 -32.074 1.00 94.44 623 VAL A N 1
ATOM 4687 C CA . VAL A 1 623 ? 21.216 -4.615 -32.565 1.00 94.44 623 VAL A CA 1
ATOM 4688 C C . VAL A 1 623 ? 19.970 -5.066 -33.303 1.00 94.44 623 VAL A C 1
ATOM 4690 O O . VAL A 1 623 ? 20.085 -5.746 -34.324 1.00 94.44 623 VAL A O 1
ATOM 4693 N N . VAL A 1 624 ? 18.808 -4.775 -32.730 1.00 91.19 624 VAL A N 1
ATOM 4694 C CA . VAL A 1 624 ? 17.521 -5.144 -33.310 1.00 91.19 624 VAL A CA 1
ATOM 4695 C C . VAL A 1 624 ? 17.299 -4.282 -34.538 1.00 91.19 624 VAL A C 1
ATOM 4697 O O . VAL A 1 624 ? 17.474 -3.068 -34.482 1.00 91.19 624 VAL A O 1
ATOM 4700 N N . THR A 1 625 ? 16.941 -4.920 -35.642 1.00 76.94 625 THR A N 1
ATOM 4701 C CA . THR A 1 625 ? 16.497 -4.246 -36.857 1.00 76.94 625 THR A CA 1
ATOM 4702 C C . THR A 1 625 ? 15.230 -4.910 -37.340 1.00 76.94 625 THR A C 1
ATOM 4704 O O . THR A 1 625 ? 15.086 -6.117 -37.133 1.00 76.94 625 THR A O 1
ATOM 4707 N N . ASP A 1 626 ? 14.356 -4.109 -37.939 1.00 59.66 626 ASP A N 1
ATOM 4708 C CA . ASP A 1 626 ? 13.080 -4.553 -38.504 1.00 59.66 626 ASP A CA 1
ATOM 4709 C C . ASP A 1 626 ? 13.215 -5.756 -39.454 1.00 59.66 626 ASP A C 1
ATOM 4711 O O . ASP A 1 626 ? 14.236 -5.850 -40.187 1.00 59.66 626 ASP A O 1
#

Sequence (626 aa):
MAVLAITMLWVAPFVGAVLFAVAVATVPPWGRTLAERAIVSTIVVMGATALLFPRAGSTPVNDISVRVFLTIVMVVLVVMNLLPTARRVPFPRPRLVDGLLFVFVVTLWLLLVTPFIGGTDADVISGLYFAGWDNHGHYTTFANTYMSESTTWPTTDGSVAWNQWYPSLHSTLWALGTFLFSGAGLNRVGLLTPYVQWSAVTFVMSIGALAWVATDIAERWVRRVARRRAMWASVVAFGVFAAWVFLGSPQFLFNAGFTNFVMGVALMGTASYLAVRSPKGARTLGWFIVPLAAVATIGLWTPLVLGLVPAGVIAAVAMIRHRVALGVIWLVATVGIVLFISIGQLGDVLSAGGQEDAADFARDIGEVAVGMAPFNVTAAIVAPIVAVAVAVLVSVPWTARWGLAGPSVATATVALVFVPGAVAAGVWWLDSYYVQKALNASLLVTAPIIAAAVGVGLILALRWMSSRQAVAVTIVVGLVGLSTLGLAGTRQVEPLRGLPQFPGFEAIGQRYEGRQAEWLGELIVAGADATEGLPEFAPVLWEGPGTLSNLWTGSIHGTLSSTQQVFYLSLPQPPEGEDAAAWAKEALSAFPRLRIAFVPPTEESAEFLRLRFGSADPRRVVVVTD

Radius of gyration: 25.33 Å; chains: 1; bounding box: 63×56×73 Å

pLDDT: mean 85.92, std 10.89, range [42.09, 97.81]